Protein AF-A0A8H5IRP1-F1 (afdb_monomer_lite)

Organism: NCBI:txid47803

Structure (mmCIF, N/CA/C/O backbone):
data_AF-A0A8H5IRP1-F1
#
_entry.id   AF-A0A8H5IRP1-F1
#
loop_
_atom_site.group_PDB
_atom_site.id
_atom_site.type_symbol
_atom_site.label_atom_id
_atom_site.label_alt_id
_atom_site.label_comp_id
_atom_site.label_asym_id
_atom_site.label_entity_id
_atom_site.label_seq_id
_atom_site.pdbx_PDB_ins_code
_atom_site.Cartn_x
_atom_site.Cartn_y
_atom_site.Cartn_z
_atom_site.occupancy
_atom_site.B_iso_or_equiv
_atom_site.auth_seq_id
_atom_site.auth_comp_id
_atom_site.auth_asym_id
_atom_site.auth_atom_id
_atom_site.pdbx_PDB_model_num
ATOM 1 N N . MET A 1 1 ? -22.363 -5.813 12.930 1.00 94.75 1 MET A N 1
ATOM 2 C CA . MET A 1 1 ? -22.108 -5.680 11.482 1.00 94.75 1 MET A CA 1
ATOM 3 C C . MET A 1 1 ? -21.563 -6.997 10.968 1.00 94.75 1 MET A C 1
ATOM 5 O O . MET A 1 1 ? -20.609 -7.515 11.537 1.00 94.75 1 MET A O 1
ATOM 9 N N . THR A 1 2 ? -22.198 -7.568 9.953 1.00 95.81 2 THR A N 1
ATOM 10 C CA . THR A 1 2 ? -21.769 -8.817 9.314 1.00 95.81 2 THR A CA 1
ATOM 11 C C . THR A 1 2 ? -20.589 -8.580 8.366 1.00 95.81 2 THR A C 1
ATOM 13 O O . THR A 1 2 ? -20.319 -7.454 7.950 1.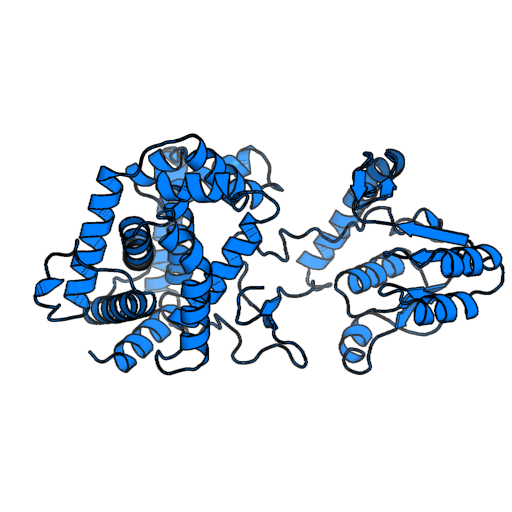00 95.81 2 THR A O 1
ATOM 16 N N . THR A 1 3 ? -19.896 -9.654 7.969 1.00 95.50 3 THR A N 1
ATOM 17 C CA . THR A 1 3 ? -18.802 -9.570 6.979 1.00 95.50 3 THR A CA 1
ATOM 18 C C . THR A 1 3 ? -19.284 -9.023 5.632 1.00 95.50 3 THR A C 1
ATOM 20 O O . THR A 1 3 ? -18.558 -8.269 4.989 1.00 95.50 3 THR A O 1
ATOM 23 N N . LYS A 1 4 ? -20.509 -9.367 5.216 1.00 95.75 4 LYS A N 1
ATOM 24 C CA . LYS A 1 4 ? -21.091 -8.898 3.954 1.00 95.75 4 LYS A CA 1
ATOM 25 C C . LYS A 1 4 ? -21.404 -7.401 3.995 1.00 95.75 4 LYS A C 1
ATOM 27 O O . LYS A 1 4 ? -21.004 -6.681 3.093 1.00 95.75 4 LYS A O 1
ATOM 32 N N . GLU A 1 5 ? -22.028 -6.923 5.071 1.00 97.31 5 GLU A N 1
ATOM 33 C CA . GLU A 1 5 ? -22.289 -5.487 5.263 1.00 97.31 5 GLU A CA 1
ATOM 34 C C . GLU A 1 5 ? -20.988 -4.676 5.290 1.00 97.31 5 GLU A C 1
ATOM 36 O O . GLU A 1 5 ? -20.886 -3.641 4.635 1.00 97.31 5 GLU A O 1
ATOM 41 N N . ALA A 1 6 ? -19.972 -5.168 6.009 1.00 97.44 6 ALA A N 1
ATOM 42 C CA . ALA A 1 6 ? -18.664 -4.526 6.060 1.00 97.44 6 ALA A CA 1
ATOM 43 C C . ALA A 1 6 ? -18.008 -4.455 4.672 1.00 97.44 6 ALA A C 1
ATOM 45 O O . ALA A 1 6 ? -17.490 -3.407 4.287 1.00 97.44 6 ALA A O 1
ATOM 46 N N . HIS A 1 7 ? -18.065 -5.548 3.904 1.00 95.75 7 HIS A N 1
ATOM 47 C CA . HIS A 1 7 ? -17.599 -5.579 2.520 1.00 95.75 7 HIS A CA 1
ATOM 48 C C . HIS A 1 7 ? -18.324 -4.538 1.661 1.00 95.75 7 HIS A C 1
ATOM 50 O O . HIS A 1 7 ? -17.666 -3.745 0.991 1.00 95.75 7 HIS A O 1
ATOM 56 N N . ASP A 1 8 ? -19.655 -4.498 1.704 1.00 96.06 8 ASP A N 1
ATOM 57 C CA . ASP A 1 8 ? -20.448 -3.601 0.861 1.00 96.06 8 ASP A CA 1
ATOM 58 C C . ASP A 1 8 ? -20.141 -2.127 1.168 1.00 96.06 8 ASP A C 1
ATOM 60 O O . ASP A 1 8 ? -19.959 -1.329 0.245 1.00 96.06 8 ASP A O 1
ATOM 64 N N . ILE A 1 9 ? -19.970 -1.779 2.449 1.00 97.56 9 ILE A N 1
ATOM 65 C CA . ILE A 1 9 ? -19.531 -0.442 2.873 1.00 97.56 9 ILE A CA 1
ATOM 66 C C . ILE A 1 9 ? -18.119 -0.145 2.352 1.00 97.56 9 ILE A C 1
ATOM 68 O O . ILE A 1 9 ? -17.908 0.878 1.702 1.00 97.56 9 ILE A O 1
ATOM 72 N N . VAL A 1 10 ? -17.144 -1.033 2.577 1.00 96.25 10 VAL A N 1
ATOM 73 C CA . VAL A 1 10 ? -15.750 -0.825 2.136 1.00 96.25 10 VAL A CA 1
ATOM 74 C C . VAL A 1 10 ? -15.653 -0.706 0.609 1.00 96.25 10 VAL A C 1
ATOM 76 O O . VAL A 1 10 ? -14.896 0.123 0.100 1.00 96.25 10 VAL A O 1
ATOM 79 N N . VAL A 1 11 ? -16.440 -1.481 -0.142 1.00 93.50 11 VAL A N 1
ATOM 80 C CA . VAL A 1 11 ? -16.546 -1.386 -1.605 1.00 93.50 11 VAL A CA 1
ATOM 81 C C . VAL A 1 11 ? -17.133 -0.045 -2.039 1.00 93.50 11 VAL A C 1
ATOM 83 O O . VAL A 1 11 ? -16.555 0.613 -2.904 1.00 93.50 11 VAL A O 1
ATOM 86 N N . GLN A 1 12 ? -18.222 0.422 -1.429 1.00 94.38 12 GLN A N 1
ATOM 87 C CA . GLN A 1 12 ? -18.768 1.743 -1.752 1.00 94.38 12 GLN A CA 1
ATOM 88 C C . GLN A 1 12 ? -17.766 2.864 -1.450 1.00 94.38 12 GLN A C 1
ATOM 90 O O . GLN A 1 12 ? -17.545 3.738 -2.296 1.00 94.38 12 GLN A O 1
ATOM 95 N N . LEU A 1 13 ? -17.085 2.794 -0.304 1.00 95.19 13 LEU A N 1
ATOM 96 C CA . LEU A 1 13 ? -16.063 3.765 0.073 1.00 95.19 13 LEU A CA 1
ATOM 97 C C . LEU A 1 13 ? -14.934 3.835 -0.955 1.00 95.19 13 LEU A C 1
ATOM 99 O O . LEU A 1 13 ? -14.559 4.920 -1.384 1.00 95.19 13 LEU A O 1
ATOM 103 N N . GLN A 1 14 ? -14.398 2.698 -1.395 1.00 92.12 14 GLN A N 1
ATOM 104 C CA . GLN A 1 14 ? -13.253 2.700 -2.307 1.00 92.12 14 GLN A CA 1
ATOM 105 C C . GLN A 1 14 ? -13.625 2.939 -3.779 1.00 92.12 14 GLN A C 1
ATOM 107 O O . GLN A 1 14 ? -12.772 3.386 -4.546 1.00 92.12 14 GLN A O 1
ATOM 112 N N . LEU A 1 15 ? -14.854 2.620 -4.208 1.00 88.94 15 LEU A N 1
ATOM 113 C CA . LEU A 1 15 ? -15.254 2.730 -5.618 1.00 88.94 15 LEU A CA 1
ATOM 114 C C . LEU A 1 15 ? -16.002 4.025 -5.944 1.00 88.94 15 LEU A C 1
ATOM 116 O O . LEU A 1 15 ? -15.918 4.509 -7.077 1.00 88.94 15 LEU A O 1
ATOM 120 N N . LEU A 1 16 ? -16.740 4.578 -4.983 1.00 88.88 16 LEU A N 1
ATOM 121 C CA . LEU A 1 16 ? -17.591 5.748 -5.191 1.00 88.88 16 LEU A CA 1
ATOM 122 C C . LEU A 1 16 ? -17.091 6.947 -4.397 1.00 88.88 16 LEU A C 1
ATOM 124 O O . LEU A 1 16 ? -16.854 7.999 -4.994 1.00 88.88 16 LEU A O 1
ATOM 128 N N . GLU A 1 17 ? -16.885 6.775 -3.095 1.00 92.56 17 GLU A N 1
ATOM 129 C CA . GLU A 1 17 ? -16.741 7.902 -2.175 1.00 92.56 17 GLU A CA 1
ATOM 130 C C . GLU A 1 17 ? -15.311 8.461 -2.103 1.00 92.56 17 GLU A C 1
ATOM 132 O O . GLU A 1 17 ? -15.060 9.617 -2.448 1.00 92.56 17 GLU A O 1
ATOM 137 N N . PHE A 1 18 ? -14.353 7.619 -1.717 1.00 93.94 18 PHE A N 1
ATOM 138 C CA . PHE A 1 18 ? -12.958 7.961 -1.434 1.00 93.94 18 PHE A CA 1
ATOM 139 C C . PHE A 1 18 ? -11.943 7.144 -2.261 1.00 93.94 18 PHE A C 1
ATOM 141 O O . PHE A 1 18 ? -10.960 6.633 -1.711 1.00 93.94 18 PHE A O 1
ATOM 148 N N . PRO A 1 19 ? -12.104 7.018 -3.595 1.00 89.56 19 PRO A N 1
ATOM 149 C CA . PRO A 1 19 ? -11.180 6.235 -4.417 1.00 89.56 19 PRO A CA 1
ATOM 150 C C . PRO A 1 19 ? -9.733 6.736 -4.335 1.00 89.56 19 PRO A C 1
ATOM 152 O O . PRO A 1 19 ? -8.796 5.937 -4.303 1.00 89.56 19 PRO A O 1
ATOM 155 N N . TYR A 1 20 ? -9.552 8.059 -4.260 1.00 87.56 20 TYR A N 1
ATOM 156 C CA . TYR A 1 20 ? -8.240 8.680 -4.089 1.00 87.56 20 TYR A CA 1
ATOM 157 C C . TYR A 1 20 ? -7.619 8.308 -2.739 1.00 87.56 20 TYR A C 1
ATOM 159 O O . TYR A 1 20 ? -6.475 7.850 -2.717 1.00 87.56 20 TYR A O 1
ATOM 167 N N . ALA A 1 21 ? -8.357 8.451 -1.631 1.00 91.62 21 ALA A N 1
ATOM 168 C CA . ALA A 1 21 ? -7.821 8.140 -0.311 1.00 91.62 21 ALA A CA 1
ATOM 169 C C . ALA A 1 21 ? -7.428 6.669 -0.167 1.00 91.62 21 ALA A C 1
ATOM 171 O O . ALA A 1 21 ? -6.318 6.392 0.273 1.00 91.62 21 ALA A O 1
ATOM 172 N N . PHE A 1 22 ? -8.266 5.725 -0.609 1.00 92.19 22 PHE A N 1
ATOM 173 C CA . PHE A 1 22 ? -7.929 4.296 -0.565 1.00 92.19 22 PHE A CA 1
ATOM 174 C C . PHE A 1 22 ? -6.700 3.966 -1.424 1.00 92.19 22 PHE A C 1
ATOM 176 O O . PHE A 1 22 ? -5.863 3.142 -1.050 1.00 92.19 22 PHE A O 1
ATOM 183 N N . GLU A 1 23 ? -6.553 4.607 -2.585 1.00 86.25 23 GLU A N 1
ATOM 184 C CA . GLU A 1 23 ? -5.365 4.438 -3.418 1.00 86.25 23 GLU A CA 1
ATOM 185 C C . GLU A 1 23 ? -4.100 4.996 -2.771 1.00 86.25 23 GLU A C 1
ATOM 187 O O . GLU A 1 23 ? -3.068 4.315 -2.752 1.00 86.25 23 GLU A O 1
ATOM 192 N N . LYS A 1 24 ? -4.179 6.210 -2.226 1.00 87.81 24 LYS A N 1
ATOM 193 C CA . LYS A 1 24 ? -3.062 6.855 -1.544 1.00 87.81 24 LYS A CA 1
ATOM 194 C C . LYS A 1 24 ? -2.679 6.103 -0.270 1.00 87.81 24 LYS A C 1
ATOM 196 O O . LYS A 1 24 ? -1.498 5.825 -0.100 1.00 87.81 24 LYS A O 1
ATOM 201 N N . ALA A 1 25 ? -3.644 5.688 0.547 1.00 92.19 25 ALA A N 1
ATOM 202 C CA . ALA A 1 25 ? -3.424 4.907 1.763 1.00 92.19 25 ALA A CA 1
ATOM 203 C C . ALA A 1 25 ? -2.649 3.614 1.477 1.00 92.19 25 ALA A C 1
ATOM 205 O O . ALA A 1 25 ? -1.620 3.372 2.099 1.00 92.19 25 ALA A O 1
ATOM 206 N N . ARG A 1 26 ? -3.038 2.839 0.450 1.00 89.19 26 ARG A N 1
ATOM 207 C CA . ARG A 1 26 ? -2.278 1.641 0.034 1.00 89.19 26 ARG A CA 1
ATOM 208 C C . ARG A 1 26 ? -0.833 1.970 -0.350 1.00 89.19 26 ARG A C 1
ATOM 210 O O . ARG A 1 26 ? 0.082 1.226 -0.010 1.00 89.19 26 ARG A O 1
ATOM 217 N N . LYS A 1 27 ? -0.610 3.069 -1.079 1.00 85.56 27 LYS A N 1
ATOM 218 C CA . LYS A 1 27 ? 0.739 3.501 -1.488 1.00 85.56 27 LYS A CA 1
ATOM 219 C C . LYS A 1 27 ? 1.583 3.934 -0.285 1.00 85.56 27 LYS A C 1
ATOM 221 O O . LYS A 1 27 ? 2.766 3.604 -0.249 1.00 85.56 27 LYS A O 1
ATOM 226 N N . VAL A 1 28 ? 0.981 4.637 0.675 1.00 90.31 28 VAL A N 1
ATOM 227 C CA . VAL A 1 28 ? 1.643 5.078 1.908 1.00 90.31 28 VAL A CA 1
ATOM 228 C C . VAL A 1 28 ? 1.956 3.880 2.803 1.00 90.31 28 VAL A C 1
ATOM 230 O O . VAL A 1 28 ? 3.118 3.707 3.139 1.00 90.31 28 VAL A O 1
ATOM 233 N N . ALA A 1 29 ? 1.006 2.982 3.074 1.00 91.62 29 ALA A N 1
ATOM 234 C CA . ALA A 1 29 ? 1.247 1.762 3.854 1.00 91.62 29 ALA A CA 1
ATOM 235 C C . ALA A 1 29 ? 2.402 0.911 3.277 1.00 91.62 29 ALA A C 1
ATOM 237 O O . ALA A 1 29 ? 3.299 0.475 3.998 1.00 91.62 29 ALA A O 1
ATOM 238 N N . LEU A 1 30 ? 2.471 0.755 1.946 1.00 88.06 30 LEU A N 1
ATOM 239 C CA . LEU A 1 30 ? 3.601 0.079 1.285 1.00 88.06 30 LEU A CA 1
ATOM 240 C C . LEU A 1 30 ? 4.941 0.806 1.461 1.00 88.06 30 LEU A C 1
ATOM 242 O O . LEU A 1 30 ? 5.997 0.169 1.492 1.00 88.06 30 LEU A O 1
ATOM 246 N N . LEU A 1 31 ? 4.922 2.135 1.533 1.00 90.00 31 LEU A N 1
ATOM 247 C CA . LEU A 1 31 ? 6.113 2.927 1.817 1.00 90.00 31 LEU A CA 1
ATOM 248 C C . LEU A 1 31 ? 6.539 2.762 3.285 1.00 90.00 31 LEU A C 1
ATOM 250 O O . LEU A 1 31 ? 7.724 2.537 3.532 1.00 90.00 31 LEU A O 1
ATOM 254 N N . LYS A 1 32 ? 5.589 2.798 4.229 1.00 93.81 32 LYS A N 1
ATOM 255 C CA . LYS A 1 32 ? 5.815 2.674 5.679 1.00 93.81 32 LYS A CA 1
ATOM 256 C C . LYS A 1 32 ? 6.404 1.326 6.092 1.00 93.81 32 LYS A C 1
ATOM 258 O O . LYS A 1 32 ? 7.280 1.293 6.952 1.00 93.81 32 LYS A O 1
ATOM 263 N N . ALA A 1 33 ? 6.083 0.243 5.379 1.00 91.62 33 ALA A N 1
ATOM 264 C CA . ALA A 1 33 ? 6.770 -1.043 5.549 1.00 91.62 33 ALA A CA 1
ATOM 265 C C . ALA A 1 33 ? 8.302 -0.925 5.379 1.00 91.62 33 ALA A C 1
ATOM 267 O O . ALA A 1 33 ? 9.081 -1.621 6.026 1.00 91.62 33 ALA A O 1
ATOM 268 N N . GLY A 1 34 ? 8.763 -0.008 4.523 1.00 92.06 34 GLY A N 1
ATOM 269 C CA . GLY A 1 34 ? 10.179 0.304 4.355 1.00 92.06 34 GLY A CA 1
ATOM 270 C C . GLY A 1 34 ? 10.795 1.135 5.475 1.00 92.06 34 GLY A C 1
ATOM 271 O O . GLY A 1 34 ? 12.014 1.277 5.496 1.00 92.06 34 GLY A O 1
ATOM 272 N N . GLY A 1 35 ? 9.985 1.686 6.379 1.00 94.69 35 GLY A N 1
ATOM 273 C CA . GLY A 1 35 ? 10.392 2.453 7.552 1.00 94.69 35 GLY A CA 1
ATOM 274 C C . GLY A 1 35 ? 10.607 1.593 8.796 1.00 94.69 35 GLY A C 1
ATOM 275 O O . GLY A 1 35 ? 11.202 2.067 9.756 1.00 94.69 35 GLY A O 1
ATOM 276 N N . ILE A 1 36 ? 10.229 0.314 8.781 1.00 96.94 36 ILE A N 1
ATOM 277 C CA . ILE A 1 36 ? 10.534 -0.612 9.878 1.00 96.94 36 ILE A CA 1
ATOM 278 C C . ILE A 1 36 ? 11.867 -1.334 9.588 1.00 96.94 36 ILE A C 1
ATOM 280 O O . ILE A 1 36 ? 12.007 -1.959 8.528 1.00 96.94 36 ILE A O 1
ATOM 284 N N . PRO A 1 37 ? 12.879 -1.261 10.481 1.00 95.44 37 PRO A N 1
ATOM 285 C CA . PRO A 1 37 ? 14.219 -1.801 10.215 1.00 95.44 37 PRO A CA 1
ATOM 286 C C . PRO A 1 37 ? 14.273 -3.299 9.873 1.00 95.44 37 PRO A C 1
ATOM 288 O O . PRO A 1 37 ? 15.046 -3.706 9.003 1.00 95.44 37 PRO A O 1
ATOM 291 N N . THR A 1 38 ? 13.455 -4.132 10.520 1.00 94.88 38 THR A N 1
ATOM 292 C CA . THR A 1 38 ? 13.350 -5.580 10.244 1.00 94.88 38 THR A CA 1
ATOM 293 C C . THR A 1 38 ? 12.921 -5.847 8.798 1.00 94.88 38 THR A C 1
ATOM 295 O O . THR A 1 38 ? 13.578 -6.609 8.079 1.00 94.88 38 THR A O 1
ATOM 298 N N . MET A 1 39 ? 11.881 -5.152 8.334 1.00 93.94 39 MET A N 1
ATOM 299 C CA . MET A 1 39 ? 11.330 -5.273 6.985 1.00 93.94 39 MET A CA 1
ATOM 300 C C . MET A 1 39 ? 12.264 -4.697 5.914 1.00 93.94 39 MET A C 1
ATOM 302 O O . MET A 1 39 ? 12.548 -5.366 4.913 1.00 93.94 39 MET A O 1
ATOM 306 N N . SER A 1 40 ? 12.821 -3.499 6.125 1.00 91.94 40 SER A N 1
ATOM 307 C CA . SER A 1 40 ? 13.743 -2.883 5.158 1.00 91.94 40 SER A CA 1
ATOM 308 C C . SER A 1 40 ? 15.025 -3.708 4.984 1.00 91.94 40 SER A C 1
ATOM 310 O O . SER A 1 40 ? 15.490 -3.916 3.854 1.00 91.94 40 SER A O 1
ATOM 312 N N . LYS A 1 41 ? 15.543 -4.289 6.078 1.00 92.31 41 LYS A N 1
ATOM 313 C CA . LYS A 1 41 ? 16.651 -5.252 6.050 1.00 92.31 41 LYS A CA 1
ATOM 314 C C . LYS A 1 41 ? 16.288 -6.502 5.258 1.00 92.31 41 LYS A C 1
ATOM 316 O O . LYS A 1 41 ? 17.084 -6.927 4.417 1.00 92.31 41 LYS A O 1
ATOM 321 N N . LEU A 1 42 ? 15.096 -7.069 5.462 1.00 89.38 42 LEU A N 1
ATOM 322 C CA . LEU A 1 42 ? 14.645 -8.242 4.712 1.00 89.38 42 LEU A CA 1
ATOM 323 C C . LEU A 1 42 ? 14.603 -7.971 3.202 1.00 89.38 42 LEU A C 1
ATOM 325 O O . LEU A 1 42 ? 15.088 -8.786 2.409 1.00 89.38 42 LEU A O 1
ATOM 329 N N . PHE A 1 43 ? 14.074 -6.821 2.779 1.00 85.69 43 PHE A N 1
ATOM 330 C CA . PHE A 1 43 ? 14.019 -6.483 1.357 1.00 85.69 43 PHE A CA 1
ATOM 331 C C . PHE A 1 43 ? 15.409 -6.291 0.741 1.00 85.69 43 PHE A C 1
ATOM 333 O O . PHE A 1 43 ? 15.622 -6.656 -0.420 1.00 85.69 43 PHE A O 1
ATOM 340 N N . ALA A 1 44 ? 16.357 -5.751 1.509 1.00 84.00 44 ALA A N 1
ATOM 341 C CA . ALA A 1 44 ? 17.738 -5.596 1.074 1.00 84.00 44 ALA A CA 1
ATOM 342 C C . ALA A 1 44 ? 18.435 -6.956 0.882 1.00 84.00 44 ALA A C 1
ATOM 344 O O . ALA A 1 44 ? 18.981 -7.207 -0.193 1.00 84.00 44 ALA A O 1
ATOM 345 N N . VAL A 1 45 ? 18.374 -7.854 1.876 1.00 84.69 45 VAL A N 1
ATOM 346 C CA . VAL A 1 45 ? 19.099 -9.143 1.832 1.00 84.69 45 VAL A CA 1
ATOM 347 C C . VAL A 1 45 ? 18.515 -10.133 0.825 1.00 84.69 45 VAL A C 1
ATOM 349 O O . VAL A 1 45 ? 19.239 -10.940 0.256 1.00 84.69 45 VAL A O 1
ATOM 352 N N . THR A 1 46 ? 17.211 -10.065 0.558 1.00 81.38 46 THR A N 1
ATOM 353 C CA . THR A 1 46 ? 16.537 -10.959 -0.403 1.00 81.38 46 THR A CA 1
ATOM 354 C C . THR A 1 46 ? 16.687 -10.515 -1.859 1.00 81.38 46 THR A C 1
ATOM 356 O O . THR A 1 46 ? 16.153 -11.168 -2.760 1.00 81.38 46 THR A O 1
ATOM 359 N N . GLY A 1 47 ? 17.350 -9.380 -2.110 1.00 79.31 47 GLY A N 1
ATOM 360 C CA . GLY A 1 47 ? 17.429 -8.780 -3.442 1.00 79.31 47 GLY A CA 1
ATOM 361 C C . GLY A 1 47 ? 16.066 -8.330 -3.977 1.00 79.31 47 GLY A C 1
ATOM 362 O O . GLY A 1 47 ? 15.885 -8.187 -5.184 1.00 79.31 47 GLY A O 1
ATOM 363 N N . GLN A 1 48 ? 15.084 -8.131 -3.100 1.00 77.44 48 GLN A N 1
ATOM 364 C CA . GLN A 1 48 ? 13.740 -7.690 -3.469 1.00 77.44 48 GLN A CA 1
ATOM 365 C C . GLN A 1 48 ? 13.631 -6.157 -3.517 1.00 77.44 48 GLN A C 1
ATOM 367 O O . GLN A 1 48 ? 12.748 -5.614 -4.184 1.00 77.44 48 GLN A O 1
ATOM 372 N N . ASN A 1 49 ? 14.567 -5.452 -2.874 1.00 77.56 49 ASN A N 1
ATOM 373 C CA . ASN A 1 49 ? 14.743 -4.006 -2.962 1.00 77.56 49 ASN A CA 1
ATOM 374 C C . ASN A 1 49 ? 15.848 -3.618 -3.962 1.00 77.56 49 ASN A C 1
ATOM 376 O O . ASN A 1 49 ? 16.934 -3.169 -3.588 1.00 77.56 49 ASN A O 1
ATOM 380 N N . ASN A 1 50 ? 15.588 -3.821 -5.254 1.00 79.44 50 ASN A N 1
ATOM 381 C CA . ASN A 1 50 ? 16.434 -3.306 -6.333 1.00 79.44 50 ASN A CA 1
ATOM 382 C C . ASN A 1 50 ? 15.577 -2.745 -7.479 1.00 79.44 50 ASN A C 1
ATOM 384 O O . ASN A 1 50 ? 14.389 -3.055 -7.571 1.00 79.44 50 ASN A O 1
ATOM 388 N N . LYS A 1 51 ? 16.188 -1.960 -8.378 1.00 71.06 51 LYS A N 1
ATOM 389 C CA . LYS A 1 51 ? 15.489 -1.314 -9.506 1.00 71.06 51 LYS A CA 1
ATOM 390 C C . LYS A 1 51 ? 14.726 -2.301 -10.400 1.00 71.06 51 LYS A C 1
ATOM 392 O O . LYS A 1 51 ? 13.708 -1.943 -10.975 1.00 71.06 51 LYS A O 1
ATOM 397 N N . ARG A 1 52 ? 15.205 -3.546 -10.509 1.00 70.50 52 ARG A N 1
ATOM 398 C CA . ARG A 1 52 ? 14.586 -4.592 -11.334 1.00 70.50 52 ARG A CA 1
ATOM 399 C C . ARG A 1 52 ? 13.321 -5.173 -10.696 1.00 70.50 52 ARG A C 1
ATOM 401 O O . ARG A 1 52 ? 12.388 -5.490 -11.418 1.00 70.50 52 ARG A O 1
ATOM 408 N N . ASN A 1 53 ? 13.297 -5.340 -9.376 1.00 72.06 53 ASN A N 1
ATOM 409 C CA . ASN A 1 53 ? 12.263 -6.107 -8.677 1.00 72.06 53 ASN A CA 1
ATOM 410 C C . ASN A 1 53 ? 11.269 -5.225 -7.909 1.00 72.06 53 ASN A C 1
ATOM 412 O O . ASN A 1 53 ? 10.125 -5.629 -7.722 1.00 72.06 53 ASN A O 1
ATOM 416 N N . ALA A 1 54 ? 11.676 -4.030 -7.467 1.00 71.19 54 ALA A N 1
ATOM 417 C CA . ALA A 1 54 ? 10.871 -3.199 -6.570 1.00 71.19 54 ALA A CA 1
ATOM 418 C C . ALA A 1 54 ? 9.530 -2.777 -7.189 1.00 71.19 54 ALA A C 1
ATOM 420 O O . ALA A 1 54 ? 8.500 -2.924 -6.537 1.00 71.19 54 ALA A O 1
ATOM 421 N N . GLY A 1 55 ? 9.524 -2.341 -8.455 1.00 69.25 55 GLY A N 1
ATOM 422 C CA . GLY A 1 55 ? 8.290 -1.985 -9.164 1.00 69.25 55 GLY A CA 1
ATOM 423 C C . GLY A 1 55 ? 7.341 -3.175 -9.349 1.00 69.25 55 GLY A C 1
ATOM 424 O O . GLY A 1 55 ? 6.148 -3.046 -9.083 1.00 69.25 55 GLY A O 1
ATOM 425 N N . LYS A 1 56 ? 7.871 -4.355 -9.717 1.00 71.12 56 LYS A N 1
ATOM 426 C CA . LYS A 1 56 ? 7.067 -5.585 -9.846 1.00 71.12 56 LYS A CA 1
ATOM 427 C C . LYS A 1 56 ? 6.391 -5.928 -8.525 1.00 71.12 56 LYS A C 1
ATOM 429 O O . LYS A 1 56 ? 5.182 -6.089 -8.486 1.00 71.12 56 LYS A O 1
ATOM 434 N N . ARG A 1 57 ? 7.163 -5.963 -7.433 1.00 75.88 57 ARG A N 1
ATOM 435 C CA . ARG A 1 57 ? 6.627 -6.258 -6.100 1.00 75.88 57 ARG A CA 1
ATOM 436 C C . ARG A 1 57 ? 5.549 -5.273 -5.679 1.00 75.88 57 ARG A C 1
ATOM 438 O O . ARG A 1 57 ? 4.540 -5.695 -5.137 1.00 75.88 57 ARG A O 1
ATOM 445 N N . ALA A 1 58 ? 5.767 -3.982 -5.927 1.00 71.62 58 ALA A N 1
ATOM 446 C CA . ALA A 1 58 ? 4.795 -2.948 -5.595 1.00 71.62 58 ALA A CA 1
ATOM 447 C C . ALA A 1 58 ? 3.443 -3.228 -6.259 1.00 71.62 58 ALA A C 1
ATOM 449 O O . ALA A 1 58 ? 2.402 -3.102 -5.619 1.00 71.62 58 ALA A O 1
ATOM 450 N N . ILE A 1 59 ? 3.468 -3.630 -7.532 1.00 71.62 59 ILE A N 1
ATOM 451 C CA . ILE A 1 59 ? 2.261 -3.981 -8.277 1.00 71.62 59 ILE A CA 1
ATOM 452 C C . ILE A 1 59 ? 1.676 -5.298 -7.798 1.00 71.62 59 ILE A C 1
ATOM 454 O O . ILE A 1 59 ? 0.494 -5.312 -7.483 1.00 71.62 59 ILE A O 1
ATOM 458 N N . ASP A 1 60 ? 2.472 -6.361 -7.684 1.00 76.12 60 ASP A N 1
ATOM 459 C CA . ASP A 1 60 ? 2.006 -7.672 -7.218 1.00 76.12 60 ASP A CA 1
ATOM 460 C C . ASP A 1 60 ? 1.282 -7.545 -5.871 1.00 76.12 60 ASP A C 1
ATOM 462 O O . ASP A 1 60 ? 0.177 -8.061 -5.702 1.00 76.12 60 ASP A O 1
ATOM 466 N N . THR A 1 61 ? 1.853 -6.782 -4.933 1.00 81.69 61 THR A N 1
ATOM 467 C CA . THR A 1 61 ? 1.206 -6.511 -3.649 1.00 81.69 61 THR A CA 1
ATOM 468 C C . THR A 1 61 ? -0.074 -5.695 -3.825 1.00 81.69 61 THR A C 1
ATOM 470 O O . THR A 1 61 ? -1.089 -6.026 -3.219 1.00 81.69 61 THR A O 1
ATOM 473 N N . GLN A 1 62 ? -0.079 -4.658 -4.671 1.00 77.12 62 GLN A N 1
ATOM 474 C CA . GLN A 1 62 ? -1.294 -3.877 -4.935 1.00 77.12 62 GLN A CA 1
ATOM 475 C C . GLN A 1 62 ? -2.419 -4.720 -5.541 1.00 77.12 62 GLN A C 1
ATOM 477 O O . GLN A 1 62 ? -3.574 -4.492 -5.191 1.00 77.12 62 GLN A O 1
ATOM 482 N N . VAL A 1 63 ? -2.108 -5.680 -6.417 1.00 79.56 63 VAL A N 1
ATOM 483 C CA . VAL A 1 63 ? -3.107 -6.596 -6.985 1.00 79.56 63 VAL A CA 1
ATOM 484 C C . VAL A 1 63 ? -3.727 -7.444 -5.885 1.00 79.56 63 VAL A C 1
ATOM 486 O O . VAL A 1 63 ? -4.943 -7.435 -5.736 1.00 79.56 63 VAL A O 1
ATOM 489 N N . LEU A 1 64 ? -2.903 -8.110 -5.071 1.00 85.69 64 LEU A N 1
ATOM 490 C CA . LEU A 1 64 ? -3.392 -8.983 -4.000 1.00 85.69 64 LEU A CA 1
ATOM 491 C C . LEU A 1 64 ? -4.239 -8.223 -2.974 1.00 85.69 64 LEU A C 1
ATOM 493 O O . LEU A 1 64 ? -5.288 -8.714 -2.565 1.00 85.69 64 LEU A O 1
ATOM 497 N N . LEU A 1 65 ? -3.827 -7.006 -2.606 1.00 88.19 65 LEU A N 1
ATOM 498 C CA . LEU A 1 65 ? -4.597 -6.165 -1.689 1.00 88.19 65 LEU A CA 1
ATOM 499 C C . LEU A 1 65 ? -5.925 -5.708 -2.301 1.00 88.19 65 LEU A C 1
ATOM 501 O O . LEU A 1 65 ? -6.936 -5.701 -1.607 1.00 88.19 65 LEU A O 1
ATOM 505 N N . ARG A 1 66 ? -5.952 -5.351 -3.592 1.00 85.50 66 ARG A N 1
ATOM 506 C CA . ARG A 1 66 ? -7.196 -4.965 -4.279 1.00 85.50 66 ARG A CA 1
ATOM 507 C C . ARG A 1 66 ? -8.154 -6.143 -4.417 1.00 85.50 66 ARG A C 1
ATOM 509 O O . ARG A 1 66 ? -9.341 -5.963 -4.182 1.00 85.50 66 ARG A O 1
ATOM 516 N N . GLU A 1 67 ? -7.659 -7.326 -4.772 1.00 86.81 67 GLU A N 1
ATOM 517 C CA . GLU A 1 67 ? -8.468 -8.551 -4.805 1.00 86.81 67 GLU A CA 1
ATOM 518 C C . GLU A 1 67 ? -9.068 -8.827 -3.423 1.00 86.81 67 GLU A C 1
ATOM 520 O O . GLU A 1 67 ? -10.282 -8.936 -3.292 1.00 86.81 67 GLU A O 1
ATOM 525 N N . ALA A 1 68 ? -8.249 -8.815 -2.367 1.00 90.19 68 ALA A N 1
ATOM 526 C CA . ALA A 1 68 ? -8.736 -9.033 -1.008 1.00 90.19 68 ALA A CA 1
ATOM 527 C C . ALA A 1 68 ? -9.761 -7.971 -0.557 1.00 90.19 68 ALA A C 1
ATOM 529 O O . ALA A 1 68 ? -10.717 -8.309 0.127 1.00 90.19 68 ALA A O 1
ATOM 530 N N . GLN A 1 69 ? -9.590 -6.701 -0.943 1.00 89.12 69 GLN A N 1
ATOM 531 C CA . GLN A 1 69 ? -10.475 -5.595 -0.543 1.00 89.12 69 GLN A CA 1
ATOM 532 C C . GLN A 1 69 ? -11.770 -5.472 -1.355 1.00 89.12 69 GLN A C 1
ATOM 534 O O . GLN A 1 69 ? -12.694 -4.804 -0.896 1.00 89.12 69 GLN A O 1
ATOM 539 N N . THR A 1 70 ? -11.823 -6.005 -2.579 1.00 87.62 70 THR A N 1
ATOM 540 C CA . THR A 1 70 ? -12.961 -5.791 -3.501 1.00 87.62 70 THR A CA 1
ATOM 541 C C . THR A 1 70 ? -13.804 -7.031 -3.738 1.00 87.62 70 THR A C 1
ATOM 543 O O . THR A 1 70 ? -14.888 -6.918 -4.303 1.00 87.62 70 THR A O 1
ATOM 546 N N . GLN A 1 71 ? -13.289 -8.204 -3.379 1.00 90.50 71 GLN A N 1
ATOM 547 C CA . GLN A 1 71 ? -13.998 -9.462 -3.532 1.00 90.50 71 GLN A CA 1
ATOM 548 C C . GLN A 1 71 ? -14.613 -9.871 -2.194 1.00 90.50 71 GLN A C 1
ATOM 550 O O . GLN A 1 71 ? -14.019 -9.663 -1.133 1.00 90.50 71 GLN A O 1
ATOM 555 N N . LEU A 1 72 ? -15.793 -10.490 -2.250 1.00 92.00 72 LEU A N 1
ATOM 556 C CA . LEU A 1 72 ? -16.430 -11.069 -1.070 1.00 92.00 72 LEU A CA 1
ATOM 557 C C . LEU A 1 72 ? -15.520 -12.140 -0.455 1.00 92.00 72 LEU A C 1
ATOM 559 O O . LEU A 1 72 ? -14.858 -12.890 -1.176 1.00 92.00 72 LEU A O 1
ATOM 563 N N . ARG A 1 73 ? -15.502 -12.224 0.879 1.00 94.12 73 ARG A N 1
ATOM 564 C CA . ARG A 1 73 ? -14.611 -13.124 1.635 1.00 94.12 73 ARG A CA 1
ATOM 565 C C . ARG A 1 73 ? -14.801 -14.606 1.282 1.00 94.12 73 ARG A C 1
ATOM 567 O O . ARG A 1 73 ? -13.852 -15.376 1.343 1.00 94.12 73 ARG A O 1
ATOM 574 N N . ASP A 1 74 ? -16.013 -14.997 0.907 1.00 91.62 74 ASP A N 1
ATOM 575 C CA . ASP A 1 74 ? -16.385 -16.358 0.504 1.00 91.62 74 ASP A CA 1
ATOM 576 C C . ASP A 1 74 ? -16.125 -16.658 -0.985 1.00 91.62 74 ASP A C 1
ATOM 578 O O . ASP A 1 74 ? -16.402 -17.762 -1.448 1.00 91.62 74 ASP A O 1
ATOM 582 N N . SER A 1 75 ? -15.573 -15.706 -1.743 1.00 92.31 75 SER A N 1
ATOM 583 C CA . SER A 1 75 ? -15.272 -15.894 -3.163 1.00 92.31 75 SER A CA 1
ATOM 584 C C . SER A 1 75 ? -13.925 -16.582 -3.409 1.00 92.31 75 SER A C 1
ATOM 586 O O . SER A 1 75 ? -12.935 -16.351 -2.708 1.00 92.31 75 SER A O 1
ATOM 588 N N . ASP A 1 76 ? -13.841 -17.331 -4.512 1.00 90.56 76 ASP A N 1
ATOM 589 C CA . ASP A 1 76 ? -12.593 -17.959 -4.969 1.00 90.56 76 ASP A CA 1
ATOM 590 C C . ASP A 1 76 ? -11.468 -16.944 -5.208 1.00 90.56 76 ASP A C 1
ATOM 592 O O . ASP A 1 76 ? -10.290 -17.237 -4.988 1.00 90.56 76 ASP A O 1
ATOM 596 N N . ARG A 1 77 ? -11.811 -15.729 -5.655 1.00 86.25 77 ARG A N 1
ATOM 597 C CA . ARG A 1 77 ? -10.830 -14.667 -5.910 1.00 86.25 77 ARG A CA 1
ATOM 598 C C . ARG A 1 77 ? -10.207 -14.155 -4.619 1.00 86.25 77 ARG A C 1
ATOM 600 O O . ARG A 1 77 ? -8.981 -14.047 -4.546 1.00 86.25 77 ARG A O 1
ATOM 607 N N . TYR A 1 78 ? -11.027 -13.912 -3.595 1.00 92.50 78 TYR A N 1
ATOM 608 C CA . TYR A 1 78 ? -10.539 -13.563 -2.264 1.00 92.50 78 TYR A CA 1
ATOM 609 C C . TYR A 1 78 ? -9.643 -14.675 -1.709 1.00 92.50 78 TYR A C 1
ATOM 611 O O . TYR A 1 78 ? -8.487 -14.425 -1.354 1.00 92.50 78 TYR A O 1
ATOM 619 N N . ALA A 1 79 ? -10.133 -15.919 -1.724 1.00 92.00 79 ALA A N 1
ATOM 620 C CA . ALA A 1 79 ? -9.391 -17.076 -1.233 1.00 92.00 79 ALA A CA 1
ATOM 621 C C . ALA A 1 79 ? -8.044 -17.248 -1.957 1.00 92.00 79 ALA A C 1
ATOM 623 O O . ALA A 1 79 ? -7.018 -17.497 -1.321 1.00 92.00 79 ALA A O 1
ATOM 624 N N . THR A 1 80 ? -8.011 -17.037 -3.276 1.00 89.50 80 THR A N 1
ATOM 625 C CA . THR A 1 80 ? -6.784 -17.087 -4.086 1.00 89.50 80 THR A CA 1
ATOM 626 C C . THR A 1 80 ? -5.787 -16.003 -3.677 1.00 89.50 80 THR A C 1
ATOM 628 O O . THR A 1 80 ? -4.596 -16.292 -3.519 1.00 89.50 80 THR A O 1
ATOM 631 N N . ALA A 1 81 ? -6.246 -14.766 -3.468 1.00 89.06 81 ALA A N 1
ATOM 632 C CA . ALA A 1 81 ? -5.387 -13.663 -3.046 1.00 89.06 81 ALA A CA 1
ATOM 633 C C . ALA A 1 81 ? -4.773 -13.920 -1.660 1.00 89.06 81 ALA A C 1
ATOM 635 O O . ALA A 1 81 ? -3.558 -13.783 -1.483 1.00 89.06 81 ALA A O 1
ATOM 636 N N . VAL A 1 82 ? -5.580 -14.373 -0.695 1.00 95.00 82 VAL A N 1
ATOM 637 C CA . VAL A 1 82 ? -5.116 -14.732 0.656 1.00 95.00 82 VAL A CA 1
ATOM 638 C C . VAL A 1 82 ? -4.159 -15.922 0.612 1.00 95.00 82 VAL A C 1
ATOM 640 O O . VAL A 1 82 ? -3.072 -15.858 1.194 1.00 95.00 82 VAL A O 1
ATOM 643 N N . ALA A 1 83 ? -4.487 -16.986 -0.123 1.00 91.56 83 ALA A N 1
ATOM 644 C CA . ALA A 1 83 ? -3.605 -18.139 -0.287 1.00 91.56 83 ALA A CA 1
ATOM 645 C C . ALA A 1 83 ? -2.247 -17.731 -0.876 1.00 91.56 83 ALA A C 1
ATOM 647 O O . ALA A 1 83 ? -1.199 -18.206 -0.426 1.00 91.56 83 ALA A O 1
ATOM 648 N N . ARG A 1 84 ? -2.240 -16.797 -1.835 1.00 91.00 84 ARG A N 1
ATOM 649 C CA . ARG A 1 84 ? -1.010 -16.263 -2.423 1.00 91.00 84 ARG A CA 1
ATOM 650 C C . ARG A 1 84 ? -0.196 -15.444 -1.423 1.00 91.00 84 ARG A C 1
ATOM 652 O O . ARG A 1 84 ? 1.016 -15.650 -1.351 1.00 91.00 84 ARG A O 1
ATOM 659 N N . MET A 1 85 ? -0.829 -14.573 -0.635 1.00 93.12 85 MET A N 1
ATOM 660 C CA . MET A 1 85 ? -0.155 -13.835 0.445 1.00 93.12 85 MET A CA 1
ATOM 661 C C . MET A 1 85 ? 0.475 -14.798 1.461 1.00 93.12 85 MET A C 1
ATOM 663 O O . MET A 1 85 ? 1.667 -14.699 1.757 1.00 93.12 85 MET A O 1
ATOM 667 N N . ASN A 1 86 ? -0.285 -15.802 1.905 1.00 94.00 86 ASN A N 1
ATOM 668 C CA . ASN A 1 86 ? 0.197 -16.842 2.810 1.00 94.00 86 ASN A CA 1
ATOM 669 C C . ASN A 1 86 ? 1.386 -17.613 2.221 1.00 94.00 86 ASN A C 1
ATOM 671 O O . ASN A 1 86 ? 2.400 -17.781 2.898 1.00 94.00 86 ASN A O 1
ATOM 675 N N . TYR A 1 87 ? 1.317 -18.024 0.953 1.00 93.19 87 TYR A N 1
ATOM 676 C CA . TYR A 1 87 ? 2.415 -18.710 0.267 1.00 93.19 87 TYR A CA 1
ATOM 677 C C . TYR A 1 87 ? 3.696 -17.863 0.215 1.00 93.19 87 TYR A C 1
ATOM 679 O O . TYR A 1 87 ? 4.784 -18.352 0.534 1.00 93.19 87 TYR A O 1
ATOM 687 N N . LEU A 1 88 ? 3.576 -16.583 -0.154 1.00 88.56 88 LEU A N 1
ATOM 688 C CA . LEU A 1 88 ? 4.715 -15.667 -0.260 1.00 88.56 88 LEU A CA 1
ATOM 689 C C . LEU A 1 88 ? 5.371 -15.407 1.104 1.00 88.56 88 LEU A C 1
ATOM 691 O O . LEU A 1 88 ? 6.601 -15.333 1.189 1.00 88.56 88 LEU A O 1
ATOM 695 N N . HIS A 1 89 ? 4.574 -15.319 2.172 1.00 92.31 89 HIS A N 1
ATOM 696 C CA . HIS A 1 89 ? 5.068 -15.083 3.529 1.00 92.31 89 HIS A CA 1
ATOM 697 C C . HIS A 1 89 ? 5.572 -16.357 4.227 1.00 92.31 89 HIS A C 1
ATOM 699 O O . HIS A 1 89 ? 6.509 -16.275 5.023 1.00 92.31 89 HIS A O 1
ATOM 705 N N . ALA A 1 90 ? 5.039 -17.543 3.908 1.00 91.12 90 ALA A N 1
ATOM 706 C CA . ALA A 1 90 ? 5.272 -18.785 4.656 1.00 91.12 90 ALA A CA 1
ATOM 707 C C . ALA A 1 90 ? 6.754 -19.132 4.862 1.00 91.12 90 ALA A C 1
ATOM 709 O O . ALA A 1 90 ? 7.165 -19.497 5.964 1.00 91.12 90 ALA A O 1
ATOM 710 N N . ARG A 1 91 ? 7.588 -19.015 3.819 1.00 91.56 91 ARG A N 1
ATOM 711 C CA . ARG A 1 91 ? 9.027 -19.321 3.938 1.00 91.56 91 ARG A CA 1
ATOM 712 C C . ARG A 1 91 ? 9.754 -18.370 4.891 1.00 91.56 91 ARG A C 1
ATOM 714 O O . ARG A 1 91 ? 10.656 -18.795 5.602 1.00 91.56 91 ARG A O 1
ATOM 721 N N . TYR A 1 92 ? 9.360 -17.100 4.904 1.00 91.81 92 TYR A N 1
ATOM 722 C CA . TYR A 1 92 ? 10.007 -16.072 5.709 1.00 91.81 92 TYR A CA 1
ATOM 723 C C . TYR A 1 92 ? 9.509 -16.086 7.150 1.00 91.81 92 TYR A C 1
ATOM 725 O O . TYR A 1 92 ? 10.316 -15.893 8.053 1.00 91.81 92 TYR A O 1
ATOM 733 N N . ARG A 1 93 ? 8.224 -16.390 7.369 1.00 94.31 93 ARG A N 1
ATOM 734 C CA . ARG A 1 93 ? 7.661 -16.612 8.707 1.00 94.31 93 ARG A CA 1
ATOM 735 C C . ARG A 1 93 ? 8.308 -17.816 9.390 1.00 94.31 93 ARG A C 1
ATOM 737 O O . ARG A 1 93 ? 8.803 -17.685 10.500 1.00 94.31 93 ARG A O 1
ATOM 744 N N . ARG A 1 94 ? 8.440 -18.954 8.687 1.00 92.81 94 ARG A N 1
ATOM 745 C CA . ARG A 1 94 ? 9.147 -20.145 9.213 1.00 92.81 94 ARG A CA 1
ATOM 746 C C . ARG A 1 94 ? 10.603 -19.868 9.598 1.00 92.81 94 ARG A C 1
ATOM 748 O O . ARG A 1 94 ? 11.117 -20.494 10.513 1.00 92.81 94 ARG A O 1
ATOM 755 N N . ALA A 1 95 ? 11.259 -18.939 8.906 1.00 91.81 95 ALA A N 1
ATOM 756 C CA . ALA A 1 95 ? 12.630 -18.521 9.194 1.00 91.81 95 ALA A CA 1
ATOM 757 C C . ALA A 1 95 ? 12.723 -17.334 10.179 1.00 91.81 95 ALA A C 1
ATOM 759 O O . ALA A 1 95 ? 13.803 -16.754 10.321 1.00 91.81 95 ALA A O 1
ATOM 760 N N . ASN A 1 96 ? 11.605 -16.934 10.798 1.00 91.31 96 ASN A N 1
ATOM 761 C CA . ASN A 1 96 ? 11.473 -15.772 11.681 1.00 91.31 96 ASN A CA 1
ATOM 762 C C . ASN A 1 96 ? 12.061 -14.473 11.087 1.00 91.31 96 ASN A C 1
ATOM 764 O O . ASN A 1 96 ? 12.745 -13.698 11.753 1.00 91.31 96 ASN A O 1
ATOM 768 N N . LYS A 1 97 ? 11.879 -14.282 9.775 1.00 91.31 97 LYS A N 1
ATOM 769 C CA . LYS A 1 97 ? 12.329 -13.095 9.027 1.00 91.31 97 LYS A CA 1
ATOM 770 C C . LYS A 1 97 ? 11.215 -12.088 8.776 1.00 91.31 97 LYS A C 1
ATOM 772 O O . LYS A 1 97 ? 11.511 -10.914 8.608 1.00 91.31 97 LYS A O 1
ATOM 777 N N . ILE A 1 98 ? 9.978 -12.567 8.709 1.00 93.94 98 ILE A N 1
ATOM 778 C CA . ILE A 1 98 ? 8.770 -11.755 8.837 1.00 93.94 98 ILE A CA 1
ATOM 779 C C . ILE A 1 98 ? 8.203 -12.139 10.195 1.00 93.94 98 ILE A C 1
ATOM 781 O O . ILE A 1 98 ? 7.785 -13.289 10.358 1.00 93.94 98 ILE A O 1
ATOM 785 N N . THR A 1 99 ? 8.280 -11.227 11.159 1.00 95.50 99 THR A N 1
ATOM 786 C CA . THR A 1 99 ? 7.765 -11.471 12.508 1.00 95.50 99 THR A CA 1
ATOM 787 C C . THR A 1 99 ? 6.260 -11.235 12.551 1.00 95.50 99 THR A C 1
ATOM 789 O O . THR A 1 99 ? 5.689 -10.580 11.677 1.00 95.50 99 THR A O 1
ATOM 792 N N . ASP A 1 100 ? 5.603 -11.760 13.580 1.00 96.50 100 ASP A N 1
ATOM 793 C CA . ASP A 1 100 ? 4.173 -11.522 13.761 1.00 96.50 100 ASP A CA 1
ATOM 794 C C . ASP A 1 100 ? 3.867 -10.043 14.058 1.00 96.50 100 ASP A C 1
ATOM 796 O O . ASP A 1 100 ? 2.847 -9.535 13.601 1.00 96.50 100 ASP A O 1
ATOM 800 N N . LEU A 1 101 ? 4.783 -9.328 14.726 1.00 97.56 101 LEU A N 1
ATOM 801 C CA . LEU A 1 101 ? 4.665 -7.882 14.949 1.00 97.56 101 LEU A CA 1
ATOM 802 C C . LEU A 1 101 ? 4.802 -7.090 13.641 1.00 97.56 101 LEU A C 1
ATOM 804 O O . LEU A 1 101 ? 4.044 -6.150 13.436 1.00 97.56 101 LEU A O 1
ATOM 808 N N . ASP A 1 102 ? 5.701 -7.494 12.730 1.00 95.94 102 ASP A N 1
ATOM 809 C CA . ASP A 1 102 ? 5.819 -6.857 11.405 1.00 95.94 102 ASP A CA 1
ATOM 810 C C . ASP A 1 102 ? 4.516 -7.005 10.601 1.00 95.94 102 ASP A C 1
ATOM 812 O O . ASP A 1 102 ? 4.089 -6.082 9.903 1.00 95.94 102 ASP A O 1
ATOM 816 N N . LEU A 1 103 ? 3.874 -8.177 10.685 1.00 96.62 103 LEU A N 1
ATOM 817 C CA . LEU A 1 103 ? 2.605 -8.427 10.003 1.00 96.62 103 LEU A CA 1
ATOM 818 C C . LEU A 1 103 ? 1.449 -7.658 10.641 1.00 96.62 103 LEU A C 1
ATOM 820 O O . LEU A 1 103 ? 0.638 -7.099 9.906 1.00 96.62 103 LEU A O 1
ATOM 824 N N . LEU A 1 104 ? 1.382 -7.613 11.975 1.00 98.31 104 LEU A N 1
ATOM 825 C CA . LEU A 1 104 ? 0.372 -6.839 12.693 1.00 98.31 104 LEU A CA 1
ATOM 826 C C . LEU A 1 104 ? 0.512 -5.342 12.387 1.00 98.31 104 LEU A C 1
ATOM 828 O O . LEU A 1 104 ? -0.487 -4.690 12.097 1.00 98.31 104 LEU A O 1
ATOM 832 N N . HIS A 1 105 ? 1.747 -4.829 12.335 1.00 97.81 105 HIS A N 1
ATOM 833 C CA . HIS A 1 105 ? 2.049 -3.460 11.903 1.00 97.81 105 HIS A CA 1
ATOM 834 C C . HIS A 1 105 ? 1.602 -3.211 10.464 1.00 97.81 105 HIS A C 1
ATOM 836 O O . HIS A 1 105 ? 0.872 -2.262 10.210 1.00 97.81 105 HIS A O 1
ATOM 842 N N . THR A 1 106 ? 1.940 -4.104 9.530 1.00 96.12 106 THR A N 1
ATOM 843 C CA . THR A 1 106 ? 1.533 -3.959 8.122 1.00 96.12 106 THR A CA 1
ATOM 844 C C . THR A 1 106 ? 0.006 -3.974 7.955 1.00 96.12 106 THR A C 1
ATOM 846 O O . THR A 1 106 ? -0.534 -3.246 7.119 1.00 96.12 106 THR A O 1
ATOM 849 N N . LEU A 1 107 ? -0.704 -4.799 8.735 1.00 97.62 107 LEU A N 1
ATOM 850 C CA . LEU A 1 107 ? -2.168 -4.841 8.745 1.00 97.62 107 LEU A CA 1
ATOM 851 C C . LEU A 1 107 ? -2.755 -3.533 9.291 1.00 97.62 107 LEU A C 1
ATOM 853 O O . LEU A 1 107 ? -3.683 -2.986 8.694 1.00 97.62 107 LEU A O 1
ATOM 857 N N . GLY A 1 108 ? -2.203 -3.034 10.396 1.00 97.50 108 GLY A N 1
ATOM 858 C CA . GLY A 1 108 ? -2.638 -1.795 11.027 1.00 97.50 108 GLY A CA 1
ATOM 859 C C . GLY A 1 108 ? -2.336 -0.549 10.203 1.00 97.50 108 GLY A C 1
ATOM 860 O O . GLY A 1 108 ? -3.196 0.315 10.097 1.00 97.50 108 GLY A O 1
ATOM 861 N N . ASP A 1 109 ? -1.208 -0.499 9.495 1.00 95.69 109 ASP A N 1
ATOM 862 C CA . ASP A 1 109 ? -0.912 0.553 8.516 1.00 95.69 109 ASP A CA 1
ATOM 863 C C . ASP A 1 109 ? -1.957 0.607 7.397 1.00 95.69 109 ASP A C 1
ATOM 865 O O . ASP A 1 109 ? -2.384 1.685 6.983 1.00 95.69 109 ASP A O 1
ATOM 869 N N . GLY A 1 110 ? -2.407 -0.554 6.912 1.00 94.00 110 GLY A N 1
ATOM 870 C CA . GLY A 1 110 ? -3.480 -0.630 5.920 1.00 94.00 110 GLY A CA 1
ATOM 871 C C . GLY A 1 110 ? -4.773 0.042 6.392 1.00 94.00 110 GLY A C 1
ATOM 872 O O . GLY A 1 110 ? -5.436 0.711 5.598 1.00 94.00 110 GLY A O 1
ATOM 873 N N . LEU A 1 111 ? -5.090 -0.091 7.681 1.00 96.19 111 LEU A N 1
ATOM 874 C CA . LEU A 1 111 ? -6.270 0.480 8.325 1.00 96.19 111 LEU A CA 1
ATOM 875 C C . LEU A 1 111 ? -6.080 1.967 8.656 1.00 96.19 111 LEU A C 1
ATOM 877 O O . LEU A 1 111 ? -6.878 2.809 8.232 1.00 96.19 111 LEU A O 1
ATOM 881 N N . GLY A 1 112 ? -5.010 2.294 9.378 1.00 96.19 112 GLY A N 1
ATOM 882 C CA . GLY A 1 112 ? -4.733 3.630 9.893 1.00 96.19 112 GLY A CA 1
ATOM 883 C C . GLY A 1 112 ? -4.495 4.647 8.782 1.00 96.19 112 GLY A C 1
ATOM 884 O O . GLY A 1 112 ? -5.000 5.768 8.843 1.00 96.19 112 GLY A O 1
ATOM 885 N N . GLU A 1 113 ? -3.808 4.262 7.701 1.00 96.06 113 GLU A N 1
ATOM 886 C CA . GLU A 1 113 ? -3.561 5.178 6.584 1.00 96.06 113 GLU A CA 1
ATOM 887 C C . GLU A 1 113 ? -4.839 5.512 5.796 1.00 96.06 113 GLU A C 1
ATOM 889 O O . GLU A 1 113 ? -4.950 6.622 5.272 1.00 96.06 113 GLU A O 1
ATOM 894 N N . ILE A 1 114 ? -5.847 4.625 5.755 1.00 95.94 114 ILE A N 1
ATOM 895 C CA . ILE A 1 114 ? -7.165 4.967 5.183 1.00 95.94 114 ILE A CA 1
ATOM 896 C C . ILE A 1 114 ? -7.789 6.102 5.997 1.00 95.94 114 ILE A C 1
ATOM 898 O O . ILE A 1 114 ? -8.184 7.124 5.433 1.00 95.94 114 ILE A O 1
ATOM 902 N N . SER A 1 115 ? -7.825 5.940 7.321 1.00 95.62 115 SER A N 1
ATOM 903 C CA . SER A 1 115 ? -8.381 6.928 8.246 1.00 95.62 115 SER A CA 1
ATOM 904 C C . SER A 1 115 ? -7.669 8.275 8.139 1.00 95.62 115 SER A C 1
ATOM 906 O O . SER A 1 115 ? -8.302 9.301 7.886 1.00 95.62 115 SER A O 1
ATOM 908 N N . LYS A 1 116 ? -6.333 8.267 8.229 1.00 95.25 116 LYS A N 1
ATOM 909 C CA . LYS A 1 116 ? -5.499 9.474 8.177 1.00 95.25 116 LYS A CA 1
ATOM 910 C C . LYS A 1 116 ? -5.655 10.231 6.866 1.00 95.25 116 LYS A C 1
ATOM 912 O O . LYS A 1 116 ? -5.797 11.454 6.878 1.00 95.25 116 LYS A O 1
ATOM 917 N N . VAL A 1 117 ? -5.621 9.536 5.726 1.00 94.69 117 VAL A N 1
ATOM 918 C CA . VAL A 1 117 ? -5.732 10.200 4.421 1.00 94.69 117 VAL A CA 1
ATOM 919 C C . VAL A 1 117 ? -7.127 10.790 4.233 1.00 94.69 117 VAL A C 1
ATOM 921 O O . VAL A 1 117 ? -7.226 11.924 3.765 1.00 94.69 117 VAL A O 1
ATOM 924 N N . ILE A 1 118 ? -8.190 10.084 4.633 1.00 96.06 118 ILE A N 1
ATOM 925 C CA . ILE A 1 118 ? -9.556 10.626 4.579 1.00 96.06 118 ILE A CA 1
ATOM 926 C C . ILE A 1 118 ? -9.667 11.855 5.479 1.00 96.06 118 ILE A C 1
ATOM 928 O O . ILE A 1 118 ? -10.099 12.912 5.021 1.00 96.06 118 ILE A O 1
ATOM 932 N N . GLN A 1 119 ? -9.188 11.756 6.720 1.00 94.50 119 GLN A N 1
ATOM 933 C CA . GLN A 1 119 ? -9.254 12.852 7.679 1.00 94.50 119 GLN A CA 1
ATOM 934 C C . GLN A 1 119 ? -8.522 14.101 7.194 1.00 94.50 119 GLN A C 1
ATOM 936 O O . GLN A 1 119 ? -9.008 15.217 7.393 1.00 94.50 119 GLN A O 1
ATOM 941 N N . LYS A 1 120 ? -7.356 13.913 6.572 1.00 92.44 120 LYS A N 1
ATOM 942 C CA . LYS A 1 120 ? -6.478 14.999 6.145 1.00 92.44 120 LYS A CA 1
ATOM 943 C C . LYS A 1 120 ? -6.877 15.574 4.791 1.00 92.44 120 LYS A C 1
ATOM 945 O O . LYS A 1 120 ? -6.679 16.765 4.580 1.00 92.44 120 LYS A O 1
ATOM 950 N N . GLU A 1 121 ? -7.363 14.760 3.854 1.00 90.06 121 GLU A N 1
ATOM 951 C CA . GLU A 1 121 ? -7.428 15.144 2.436 1.00 90.06 121 GLU A CA 1
ATOM 952 C C . GLU A 1 121 ? -8.812 15.070 1.802 1.00 90.06 121 GLU A C 1
ATOM 954 O O . GLU A 1 121 ? -8.971 15.646 0.724 1.00 90.06 121 GLU A O 1
ATOM 959 N N . GLU A 1 122 ? -9.795 14.410 2.416 1.00 93.56 122 GLU A N 1
ATOM 960 C CA . GLU A 1 122 ? -11.126 14.243 1.829 1.00 93.56 122 GLU A CA 1
ATOM 961 C C . GLU A 1 122 ? -12.164 15.225 2.379 1.00 93.56 122 GLU A C 1
ATOM 963 O O . GLU A 1 122 ? -11.980 15.928 3.372 1.00 93.56 122 GLU A O 1
ATOM 968 N N . TRP A 1 123 ? -13.280 15.317 1.658 1.00 94.12 123 TRP A N 1
ATOM 969 C CA . TRP A 1 123 ? -14.321 16.309 1.896 1.00 94.12 123 TRP A CA 1
ATOM 970 C C . TRP A 1 123 ? -15.190 16.016 3.123 1.00 94.12 123 TRP A C 1
ATOM 972 O O . TRP A 1 123 ? -15.935 16.898 3.540 1.00 94.12 123 TRP A O 1
ATOM 982 N N . ARG A 1 124 ? -15.109 14.829 3.733 1.00 95.19 124 ARG A N 1
ATOM 983 C CA . ARG A 1 124 ? -15.763 14.488 5.006 1.00 95.19 124 ARG A CA 1
ATOM 984 C C . ARG A 1 124 ? -14.975 13.416 5.756 1.00 95.19 124 ARG A C 1
ATOM 986 O O . ARG A 1 124 ? -14.093 12.780 5.190 1.00 95.19 124 ARG A O 1
ATOM 993 N N . GLN A 1 125 ? -15.339 13.216 7.018 1.00 96.75 125 GLN A N 1
ATOM 994 C CA . GLN A 1 125 ? -14.775 12.178 7.876 1.00 96.75 125 GLN A CA 1
ATOM 995 C C . GLN A 1 125 ? -15.495 10.837 7.686 1.00 96.75 125 GLN A C 1
ATOM 997 O O . GLN A 1 125 ? -16.637 10.798 7.211 1.00 96.75 125 GLN A O 1
ATOM 1002 N N . LEU A 1 126 ? -14.824 9.757 8.092 1.00 97.88 126 LEU A N 1
ATOM 1003 C CA . LEU A 1 126 ? -15.452 8.448 8.254 1.00 97.88 126 LEU A CA 1
ATOM 1004 C C . LEU A 1 126 ? -16.433 8.478 9.429 1.00 97.88 126 LEU A C 1
ATOM 1006 O O . LEU A 1 126 ? -16.109 8.976 10.509 1.00 97.88 126 LEU A O 1
ATOM 1010 N N . THR A 1 127 ? -17.608 7.899 9.223 1.00 98.19 127 THR A N 1
ATOM 1011 C CA . THR A 1 127 ? -18.565 7.588 10.288 1.00 98.19 127 THR A CA 1
ATOM 1012 C C . THR A 1 127 ? -18.100 6.375 11.093 1.00 98.19 127 THR A C 1
ATOM 1014 O O . THR A 1 127 ? -17.292 5.570 10.624 1.00 98.19 127 THR A O 1
ATOM 1017 N N . ASP A 1 128 ? -18.649 6.189 12.289 1.00 98.38 128 ASP A N 1
ATOM 1018 C CA . ASP A 1 128 ? -18.305 5.035 13.127 1.00 98.38 128 ASP A CA 1
ATOM 1019 C C . ASP A 1 128 ? -18.753 3.704 12.507 1.00 98.38 128 ASP A C 1
ATOM 1021 O O . ASP A 1 128 ? -18.067 2.694 12.648 1.00 98.38 128 ASP A O 1
ATOM 1025 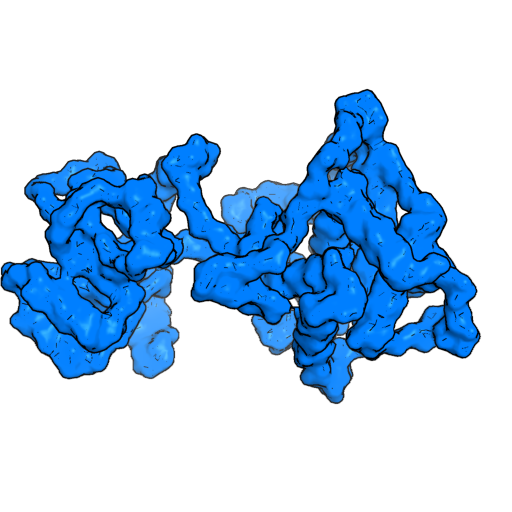N N . ALA A 1 129 ? -19.838 3.704 11.724 1.00 98.31 129 ALA A N 1
ATOM 1026 C CA . ALA A 1 129 ? -20.234 2.544 10.928 1.00 98.31 129 ALA A CA 1
ATOM 1027 C C . ALA A 1 129 ? -19.192 2.214 9.843 1.00 98.31 129 ALA A C 1
ATOM 1029 O O . ALA A 1 129 ? -18.841 1.052 9.653 1.00 98.31 129 ALA A O 1
ATOM 1030 N N . GLU A 1 130 ? -18.646 3.223 9.161 1.00 98.50 130 GLU A N 1
ATOM 1031 C CA . GLU A 1 130 ? -17.603 3.028 8.147 1.00 98.50 130 GLU A CA 1
ATOM 1032 C C . GLU A 1 130 ? -16.275 2.564 8.765 1.00 98.50 130 GLU A C 1
ATOM 1034 O O . GLU A 1 130 ? -15.640 1.653 8.234 1.00 98.50 130 GLU A O 1
ATOM 1039 N N . LYS A 1 131 ? -15.877 3.117 9.919 1.00 98.56 131 LYS A N 1
ATOM 1040 C CA . LYS A 1 131 ? -14.725 2.614 10.689 1.00 98.56 131 LYS A CA 1
ATOM 1041 C C . LYS A 1 131 ? -14.947 1.176 11.154 1.00 98.56 131 LYS A C 1
ATOM 1043 O O . LYS A 1 131 ? -14.051 0.349 11.012 1.00 98.56 131 LYS A O 1
ATOM 1048 N N . CYS A 1 132 ? -16.151 0.853 11.631 1.00 98.69 132 CYS A N 1
ATOM 1049 C CA . CYS A 1 132 ? -16.531 -0.508 12.002 1.00 98.69 132 CYS A CA 1
ATOM 1050 C C . CYS A 1 132 ? -16.391 -1.470 10.817 1.00 98.69 132 CYS A C 1
ATOM 1052 O O . CYS A 1 132 ? -15.796 -2.534 10.967 1.00 98.69 132 CYS A O 1
ATOM 1054 N N . ALA A 1 133 ? -16.846 -1.078 9.623 1.00 98.56 133 ALA A N 1
ATOM 1055 C CA . ALA A 1 133 ? -16.691 -1.871 8.405 1.00 98.56 133 ALA A CA 1
ATOM 1056 C C . ALA A 1 133 ? -15.218 -2.105 8.038 1.00 98.56 133 ALA A C 1
ATOM 1058 O O . ALA A 1 133 ? -14.818 -3.237 7.755 1.00 98.56 133 ALA A O 1
ATOM 1059 N N . ILE A 1 134 ? -14.394 -1.054 8.095 1.00 98.31 134 ILE A N 1
ATOM 1060 C CA . ILE A 1 134 ? -12.947 -1.150 7.862 1.00 98.31 134 ILE A CA 1
ATOM 1061 C C . ILE A 1 134 ? -12.299 -2.079 8.897 1.00 98.31 134 ILE A C 1
ATOM 1063 O O . ILE A 1 134 ? -11.471 -2.912 8.526 1.00 98.31 134 ILE A O 1
ATOM 1067 N N . GLY A 1 135 ? -12.688 -1.981 10.167 1.00 98.44 135 GLY A N 1
ATOM 1068 C CA . GLY A 1 135 ? -12.193 -2.845 11.233 1.00 98.44 135 GLY A CA 1
ATOM 1069 C C . GLY A 1 135 ? -12.592 -4.308 11.054 1.00 98.44 135 GLY A C 1
ATOM 1070 O O . GLY A 1 135 ? -11.724 -5.174 11.106 1.00 98.44 135 GLY A O 1
ATOM 1071 N N . VAL A 1 136 ? -13.860 -4.603 10.731 1.00 98.44 136 VAL A N 1
ATOM 1072 C CA . VAL A 1 136 ? -14.311 -5.970 10.398 1.00 98.44 136 VAL A CA 1
ATOM 1073 C C . VAL A 1 136 ? -13.510 -6.533 9.222 1.00 98.44 136 VAL A C 1
ATOM 1075 O O . VAL A 1 136 ? -13.055 -7.675 9.284 1.00 98.44 136 VAL A O 1
ATOM 1078 N N . PHE A 1 137 ? -13.297 -5.741 8.164 1.00 97.56 137 PHE A N 1
ATOM 1079 C CA . PHE A 1 137 ? -12.488 -6.161 7.020 1.00 97.56 137 PHE A CA 1
ATOM 1080 C C . PHE A 1 137 ? -11.050 -6.523 7.431 1.00 97.56 137 PHE A C 1
ATOM 1082 O O . PHE A 1 137 ? -10.574 -7.603 7.081 1.00 97.56 137 PHE A O 1
ATOM 1089 N N . HIS A 1 138 ? -10.367 -5.660 8.190 1.00 98.00 138 HIS A N 1
ATOM 1090 C CA . HIS A 1 138 ? -8.977 -5.903 8.596 1.00 98.00 138 HIS A CA 1
ATOM 1091 C C . HIS A 1 138 ? -8.853 -7.058 9.590 1.00 98.00 138 HIS A C 1
ATOM 1093 O O . HIS A 1 138 ? -7.920 -7.850 9.474 1.00 98.00 138 HIS A O 1
ATOM 1099 N N . LYS A 1 139 ? -9.811 -7.211 10.509 1.00 98.06 139 LYS A N 1
ATOM 1100 C CA . LYS A 1 139 ? -9.877 -8.343 11.438 1.00 98.06 139 LYS A CA 1
ATOM 1101 C C . LYS A 1 139 ? -10.002 -9.662 10.676 1.00 98.06 139 LYS A C 1
ATOM 1103 O O . LYS A 1 139 ? -9.203 -10.570 10.884 1.00 98.06 139 LYS A O 1
ATOM 1108 N N . ASN A 1 140 ? -10.938 -9.729 9.727 1.00 97.75 140 ASN A N 1
ATOM 1109 C CA . ASN A 1 140 ? -11.125 -10.893 8.858 1.00 97.75 140 ASN A CA 1
ATOM 1110 C C . ASN A 1 140 ? -9.874 -11.204 8.028 1.00 97.75 140 ASN A C 1
ATOM 1112 O O . ASN A 1 140 ? -9.437 -12.350 7.986 1.00 97.75 140 ASN A O 1
ATOM 1116 N N . LEU A 1 141 ? -9.282 -10.186 7.393 1.00 97.62 141 LEU A N 1
ATOM 1117 C CA . LEU A 1 141 ? -8.063 -10.370 6.614 1.00 97.62 141 LEU A CA 1
ATOM 1118 C C . LEU A 1 141 ? -6.929 -10.898 7.495 1.00 97.62 141 LEU A C 1
ATOM 1120 O O . LEU A 1 141 ? -6.271 -11.853 7.095 1.00 97.62 141 LEU A O 1
ATOM 1124 N N . GLY A 1 142 ? -6.721 -10.308 8.676 1.00 97.75 142 GLY A N 1
ATOM 1125 C CA . GLY A 1 142 ? -5.690 -10.719 9.625 1.00 97.75 142 GLY A CA 1
ATOM 1126 C C . GLY A 1 142 ? -5.858 -12.161 10.109 1.00 97.75 142 GLY A C 1
ATOM 1127 O O . GLY A 1 142 ? -4.868 -12.894 10.123 1.00 97.75 142 GLY A O 1
ATOM 1128 N N . ASP A 1 143 ? -7.091 -12.598 10.394 1.00 97.56 143 ASP A N 1
ATOM 1129 C CA . ASP A 1 143 ? -7.409 -14.007 10.674 1.00 97.56 143 ASP A CA 1
ATOM 1130 C C . ASP A 1 143 ? -6.989 -14.911 9.495 1.00 97.56 143 ASP A C 1
ATOM 1132 O O . ASP A 1 143 ? -6.271 -15.900 9.674 1.00 97.56 143 ASP A O 1
ATOM 1136 N N . ASP A 1 144 ? -7.367 -14.541 8.267 1.00 97.69 144 ASP A N 1
ATOM 1137 C CA . ASP A 1 144 ? -7.164 -15.361 7.064 1.00 97.69 144 ASP A CA 1
ATOM 1138 C C . ASP A 1 144 ? -5.683 -15.444 6.633 1.00 97.69 144 ASP A C 1
ATOM 1140 O O . ASP A 1 144 ? -5.228 -16.463 6.091 1.00 97.69 144 ASP A O 1
ATOM 1144 N N . ILE A 1 145 ? -4.886 -14.410 6.930 1.00 96.00 145 ILE A N 1
ATOM 1145 C CA . ILE A 1 145 ? -3.418 -14.430 6.774 1.00 96.00 145 ILE A CA 1
ATOM 1146 C C . ILE A 1 145 ? -2.673 -14.867 8.048 1.00 96.00 145 ILE A C 1
ATOM 1148 O O . ILE A 1 145 ? -1.436 -14.850 8.096 1.00 96.00 145 ILE A O 1
ATOM 1152 N N . LYS A 1 146 ? -3.414 -15.338 9.059 1.00 96.50 146 LYS A N 1
ATOM 1153 C CA . LYS A 1 146 ? -2.910 -15.950 10.295 1.00 96.50 146 LYS A CA 1
ATOM 1154 C C . LYS A 1 146 ? -2.003 -15.017 11.098 1.00 96.50 146 LYS A C 1
ATOM 1156 O O . LYS A 1 146 ? -0.892 -15.411 11.463 1.00 96.50 146 LYS A O 1
ATOM 1161 N N . ILE A 1 147 ? -2.424 -13.774 11.305 1.00 97.69 147 ILE A N 1
ATOM 1162 C CA . ILE A 1 147 ? -1.742 -12.821 12.188 1.00 97.69 147 ILE A CA 1
ATOM 1163 C C . ILE A 1 147 ? -2.242 -13.040 13.614 1.00 97.69 147 ILE A C 1
ATOM 1165 O O . ILE A 1 147 ? -3.447 -12.966 13.845 1.00 97.69 147 ILE A O 1
ATOM 1169 N N . PRO A 1 148 ? -1.355 -13.298 14.588 1.00 96.62 148 PRO A N 1
ATOM 1170 C CA . PRO A 1 148 ? -1.772 -13.328 15.976 1.00 96.62 148 PRO A CA 1
ATOM 1171 C C . PRO A 1 148 ? -2.018 -11.901 16.476 1.00 96.62 148 PRO A C 1
ATOM 1173 O O . PRO A 1 148 ? -1.160 -11.027 16.369 1.00 96.62 148 PRO A O 1
ATOM 1176 N N . PHE A 1 149 ? -3.179 -11.687 17.086 1.00 98.25 149 PHE A N 1
ATOM 1177 C CA . PHE A 1 149 ? -3.575 -10.393 17.645 1.00 98.25 149 PHE A CA 1
ATOM 1178 C C . PHE A 1 149 ? -3.189 -10.204 19.115 1.00 98.25 149 PHE A C 1
ATOM 1180 O O . PHE A 1 149 ? -3.604 -9.227 19.717 1.00 98.25 149 PHE A O 1
ATOM 1187 N N . GLY A 1 150 ? -2.395 -11.106 19.703 1.00 97.31 150 GLY A N 1
ATOM 1188 C CA . GLY A 1 150 ? -2.040 -11.091 21.131 1.00 97.31 150 GLY A CA 1
ATOM 1189 C C . GLY A 1 150 ? -1.563 -9.747 21.717 1.00 97.31 150 GLY A C 1
ATOM 1190 O O . GLY A 1 150 ? -1.840 -9.496 22.887 1.00 97.31 150 GLY A O 1
ATOM 1191 N N . PRO A 1 151 ? -0.871 -8.870 20.959 1.00 97.50 151 PRO A N 1
ATOM 1192 C CA . PRO A 1 151 ? -0.517 -7.531 21.436 1.00 97.50 151 PRO A CA 1
ATOM 1193 C C . PRO A 1 151 ? -1.693 -6.557 21.625 1.00 97.50 151 PRO A C 1
ATOM 1195 O O . PRO A 1 151 ? -1.509 -5.521 22.262 1.00 97.50 151 PRO A O 1
ATOM 1198 N N . LEU A 1 152 ? -2.867 -6.852 21.059 1.00 98.12 152 LEU A N 1
ATOM 1199 C CA . LEU A 1 152 ? -4.066 -6.028 21.188 1.00 98.12 152 LEU A CA 1
ATOM 1200 C C . LEU A 1 152 ? -4.808 -6.362 22.498 1.00 98.12 152 LEU A C 1
ATOM 1202 O O . LEU A 1 152 ? -4.960 -7.554 22.807 1.00 98.12 152 LEU A O 1
ATOM 1206 N N . PRO A 1 153 ? -5.272 -5.354 23.263 1.00 96.81 153 PRO A N 1
ATOM 1207 C CA . PRO A 1 153 ? -5.888 -5.550 24.579 1.00 96.81 153 PRO A CA 1
ATOM 1208 C C . PRO A 1 153 ? -7.028 -6.571 24.589 1.00 96.81 153 PRO A C 1
ATOM 1210 O O . PRO A 1 153 ? -7.001 -7.506 25.390 1.00 96.81 153 PRO A O 1
ATOM 1213 N N . SER A 1 154 ? -7.964 -6.460 23.646 1.00 97.06 154 SER A N 1
ATOM 1214 C CA . SER A 1 154 ? -9.164 -7.304 23.621 1.00 97.06 154 SER A CA 1
ATOM 1215 C C . SER A 1 154 ? -8.956 -8.638 22.901 1.00 97.06 154 SER A C 1
ATOM 1217 O O . SER A 1 154 ? -9.894 -9.403 22.701 1.00 97.06 154 SER A O 1
ATOM 1219 N N . SER A 1 155 ? -7.718 -8.996 22.543 1.00 96.06 155 SER A N 1
ATOM 1220 C CA . SER A 1 155 ? -7.429 -10.237 21.805 1.00 96.06 155 SER A CA 1
ATOM 1221 C C . SER A 1 155 ? -7.814 -11.524 22.538 1.00 96.06 155 SER A C 1
ATOM 1223 O O . SER A 1 155 ? -8.095 -12.531 21.888 1.00 96.06 155 SER A O 1
ATOM 1225 N N . LYS A 1 156 ? -7.829 -11.508 23.878 1.00 92.88 156 LYS A N 1
ATOM 1226 C CA . LYS A 1 156 ? -8.203 -12.668 24.706 1.00 92.88 156 LYS A CA 1
ATOM 1227 C C . LYS A 1 156 ? -9.712 -12.831 24.855 1.00 92.88 156 LYS A C 1
ATOM 1229 O O . LYS A 1 156 ? -10.196 -13.958 24.863 1.00 92.88 156 LYS A O 1
ATOM 1234 N N . GLU A 1 157 ? -10.423 -11.721 25.007 1.00 94.31 157 GLU A N 1
ATOM 1235 C CA . GLU A 1 157 ? -11.865 -11.691 25.284 1.00 94.31 157 GLU A CA 1
ATOM 1236 C C . GLU A 1 157 ? -12.688 -11.603 23.989 1.00 94.31 157 GLU A C 1
ATOM 1238 O O . GLU A 1 157 ? -13.844 -12.022 23.946 1.00 94.31 157 GLU A O 1
ATOM 1243 N N . GLY A 1 158 ? -12.055 -11.152 22.905 1.00 93.56 158 GLY A N 1
ATOM 1244 C CA . GLY A 1 158 ? -12.697 -10.791 21.652 1.00 93.56 158 GLY A CA 1
ATOM 1245 C C . GLY A 1 158 ? -13.147 -9.331 21.658 1.00 93.56 158 GLY A C 1
ATOM 1246 O O . GLY A 1 158 ? -13.297 -8.707 22.701 1.00 93.56 158 GLY A O 1
ATOM 1247 N N . TRP A 1 159 ? -13.379 -8.789 20.466 1.00 97.06 159 TRP A N 1
ATOM 1248 C CA . TRP A 1 159 ? -13.906 -7.436 20.293 1.00 97.06 159 TRP A CA 1
ATOM 1249 C C . TRP A 1 159 ? -15.428 -7.468 20.190 1.00 97.06 159 TRP A C 1
ATOM 1251 O O . TRP A 1 159 ? -15.997 -8.297 19.472 1.00 97.06 159 TRP A O 1
ATOM 1261 N N . SER A 1 160 ? -16.081 -6.515 20.844 1.00 95.56 160 SER A N 1
ATOM 1262 C CA . SER A 1 160 ? -17.525 -6.281 20.773 1.00 95.56 160 SER A CA 1
ATOM 1263 C C . SER A 1 160 ? -17.973 -5.785 19.393 1.00 95.56 160 SER A C 1
ATOM 1265 O O . SER A 1 160 ? -19.107 -6.017 18.967 1.00 95.56 160 SER A O 1
ATOM 1267 N N . SER A 1 161 ? -17.082 -5.105 18.666 1.00 97.62 161 SER A N 1
ATOM 1268 C CA . SER A 1 161 ? -17.365 -4.544 17.348 1.00 97.62 161 SER A CA 1
ATOM 1269 C C . SER A 1 161 ? -16.109 -4.408 16.486 1.00 97.62 161 SER A C 1
ATOM 1271 O O . SER A 1 161 ? -14.982 -4.404 16.974 1.00 97.62 161 SER A O 1
ATOM 1273 N N . GLY A 1 162 ? -16.302 -4.232 15.175 1.00 98.12 162 GLY A N 1
ATOM 1274 C CA . GLY A 1 162 ? -15.200 -3.863 14.288 1.00 98.12 162 GLY A CA 1
ATOM 1275 C C . GLY A 1 162 ? -1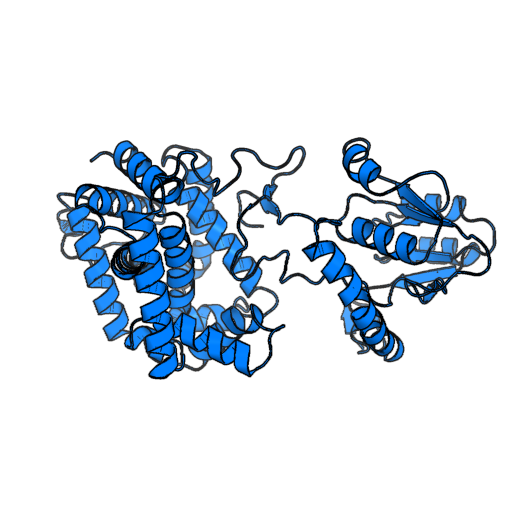4.630 -2.476 14.586 1.00 98.12 162 GLY A C 1
ATOM 1276 O O . GLY A 1 162 ? -13.474 -2.231 14.272 1.00 98.12 162 GLY A O 1
ATOM 1277 N N . LEU A 1 163 ? -15.411 -1.578 15.197 1.00 98.50 163 LEU A N 1
ATOM 1278 C CA . LEU A 1 163 ? -14.933 -0.251 15.588 1.00 98.50 163 LEU A CA 1
ATOM 1279 C C . LEU A 1 163 ? -13.883 -0.357 16.697 1.00 98.50 163 LEU A C 1
ATOM 1281 O O . LEU A 1 163 ? -12.825 0.246 16.589 1.00 98.50 163 LEU A O 1
ATOM 1285 N N . GLU A 1 164 ? -14.140 -1.191 17.701 1.00 98.44 164 GLU A N 1
ATOM 1286 C CA . GLU A 1 164 ? -13.188 -1.447 18.783 1.00 98.44 164 GLU A CA 1
ATOM 1287 C C . GLU A 1 164 ? -11.885 -2.060 18.246 1.00 98.44 164 GLU A C 1
ATOM 1289 O O . GLU A 1 164 ? -10.796 -1.590 18.561 1.00 98.44 164 GLU A O 1
ATOM 1294 N N . PHE A 1 165 ? -11.985 -3.046 17.343 1.00 98.62 165 PHE A N 1
ATOM 1295 C CA . PHE A 1 165 ? -10.808 -3.604 16.667 1.00 98.62 165 PHE A CA 1
ATOM 1296 C C . PHE A 1 165 ? -10.039 -2.540 15.869 1.00 98.62 165 PHE A C 1
ATOM 1298 O O . PHE A 1 165 ? -8.810 -2.530 15.872 1.00 98.62 165 PHE A O 1
ATOM 1305 N N . PHE A 1 166 ? -10.756 -1.651 15.173 1.00 98.62 166 PHE A N 1
ATOM 1306 C CA . PHE A 1 166 ? -10.161 -0.551 14.418 1.00 98.62 166 PHE A CA 1
ATOM 1307 C C . PHE A 1 166 ? -9.348 0.370 15.334 1.00 98.62 166 PHE A C 1
ATOM 1309 O O . PHE A 1 166 ? -8.196 0.666 15.025 1.00 98.62 166 PHE A O 1
ATOM 1316 N N . GLU A 1 167 ? -9.930 0.799 16.453 1.00 98.44 167 GLU A N 1
ATOM 1317 C CA . GLU A 1 167 ? -9.301 1.737 17.386 1.00 98.44 167 GLU A CA 1
ATOM 1318 C C . GLU A 1 167 ? -8.091 1.114 18.085 1.00 98.44 167 GLU A C 1
ATOM 1320 O O . GLU A 1 167 ? -7.032 1.740 18.152 1.00 98.44 167 GLU A O 1
ATOM 1325 N N . GLU A 1 168 ? -8.205 -0.139 18.536 1.00 98.44 168 GLU A N 1
ATOM 1326 C CA . GLU A 1 168 ? -7.087 -0.854 19.152 1.00 98.44 168 GLU A CA 1
ATOM 1327 C C . GLU A 1 168 ? -5.931 -1.076 18.176 1.00 98.44 168 GLU A C 1
ATOM 1329 O O . GLU A 1 168 ? -4.773 -0.852 18.535 1.00 98.44 168 GLU A O 1
ATOM 1334 N N . LEU A 1 169 ? -6.224 -1.511 16.945 1.00 98.69 169 LEU A N 1
ATOM 1335 C CA . LEU A 1 169 ? -5.190 -1.775 15.950 1.00 98.69 169 LEU A CA 1
ATOM 1336 C C . LEU A 1 169 ? -4.491 -0.486 15.502 1.00 98.69 169 LEU A C 1
ATOM 1338 O O . LEU A 1 169 ? -3.265 -0.490 15.384 1.00 98.69 169 LEU A O 1
ATOM 1342 N N . ASP A 1 170 ? -5.225 0.608 15.279 1.00 98.19 170 ASP A N 1
ATOM 1343 C CA . ASP A 1 170 ? -4.633 1.908 14.932 1.00 98.19 170 ASP A CA 1
ATOM 1344 C C . ASP A 1 170 ? -3.721 2.406 16.065 1.00 98.19 170 ASP A C 1
ATOM 1346 O O . ASP A 1 170 ? -2.527 2.630 15.848 1.00 98.19 170 ASP A O 1
ATOM 1350 N N . ALA A 1 171 ? -4.232 2.440 17.303 1.00 98.25 171 ALA A N 1
ATOM 1351 C CA . ALA A 1 171 ? -3.471 2.884 18.470 1.00 98.25 171 ALA A CA 1
ATOM 1352 C C . ALA A 1 171 ? -2.216 2.031 18.722 1.00 98.25 171 ALA A C 1
ATOM 1354 O O . ALA A 1 171 ? -1.131 2.562 18.990 1.00 98.25 171 ALA A O 1
ATOM 1355 N N . TRP A 1 172 ? -2.340 0.705 18.611 1.00 98.56 172 TRP A N 1
ATOM 1356 C CA . TRP A 1 172 ? -1.205 -0.204 18.740 1.00 98.56 172 TRP A CA 1
ATOM 1357 C C . TRP A 1 172 ? -0.161 0.041 17.644 1.00 98.56 172 TRP A C 1
ATOM 1359 O O . TRP A 1 172 ? 1.036 0.070 17.936 1.00 98.56 172 TRP A O 1
ATOM 1369 N N . THR A 1 173 ? -0.598 0.273 16.404 1.00 98.25 173 THR A N 1
ATOM 1370 C CA . THR A 1 173 ? 0.297 0.517 15.264 1.00 98.25 173 THR A CA 1
ATOM 1371 C C . THR A 1 173 ? 1.116 1.782 15.477 1.00 98.25 173 THR A C 1
ATOM 1373 O O . THR A 1 173 ? 2.339 1.736 15.352 1.00 98.25 173 THR A O 1
ATOM 1376 N N . HIS A 1 174 ? 0.491 2.892 15.889 1.00 96.75 174 HIS A N 1
ATOM 1377 C CA . HIS A 1 174 ? 1.223 4.126 16.204 1.00 96.75 174 HIS A CA 1
ATOM 1378 C C . HIS A 1 174 ? 2.254 3.929 17.308 1.00 96.75 174 HIS A C 1
ATOM 1380 O O . HIS A 1 174 ? 3.379 4.421 17.201 1.00 96.75 174 HIS A O 1
ATOM 1386 N N . LYS A 1 175 ? 1.885 3.209 18.370 1.00 97.94 175 LYS A N 1
ATOM 1387 C CA . LYS A 1 175 ? 2.797 2.917 19.476 1.00 97.94 175 LYS A CA 1
ATOM 1388 C C . LYS A 1 175 ? 3.985 2.076 19.004 1.00 97.94 175 LYS A C 1
ATOM 1390 O O . LYS A 1 175 ? 5.130 2.404 19.306 1.00 97.94 175 LYS A O 1
ATOM 1395 N N . TYR A 1 176 ? 3.730 1.036 18.217 1.00 97.88 176 TYR A N 1
ATOM 1396 C CA . TYR A 1 176 ? 4.780 0.195 17.651 1.00 97.88 176 TYR A CA 1
ATOM 1397 C C . TYR A 1 176 ? 5.745 1.002 16.766 1.00 97.88 176 TYR A C 1
ATOM 1399 O O . TYR A 1 176 ? 6.964 0.846 16.859 1.00 97.88 176 TYR A O 1
ATOM 1407 N N . GLU A 1 177 ? 5.227 1.925 15.952 1.00 97.12 177 GLU A N 1
ATOM 1408 C CA . GLU A 1 177 ? 6.049 2.827 15.138 1.00 97.12 177 GLU A CA 1
ATOM 1409 C C . GLU A 1 177 ? 6.928 3.741 15.995 1.00 97.12 177 GLU A C 1
ATOM 1411 O O . GLU A 1 177 ? 8.121 3.880 15.718 1.00 97.12 177 GLU A O 1
ATOM 1416 N N . GLN A 1 178 ? 6.382 4.311 17.073 1.00 97.12 178 GLN A N 1
ATOM 1417 C CA . GLN A 1 178 ? 7.145 5.118 18.031 1.00 97.12 178 GLN A CA 1
ATOM 1418 C C . GLN A 1 178 ? 8.294 4.330 18.671 1.00 97.12 178 GLN A C 1
ATOM 1420 O O . GLN A 1 178 ? 9.391 4.865 18.871 1.00 97.12 178 GLN A O 1
ATOM 1425 N N . GLU A 1 179 ? 8.079 3.052 18.962 1.00 96.88 179 GLU A N 1
ATOM 1426 C CA . GLU A 1 179 ? 9.071 2.185 19.594 1.00 96.88 179 GLU A CA 1
ATOM 1427 C C . GLU A 1 179 ? 10.159 1.724 18.611 1.00 96.88 179 GLU A C 1
ATOM 1429 O O . GLU A 1 179 ? 11.344 1.746 18.953 1.00 96.88 179 GLU A O 1
ATOM 1434 N N . VAL A 1 180 ? 9.782 1.351 17.383 1.00 97.00 180 VAL A N 1
ATOM 1435 C CA . VAL A 1 180 ? 10.652 0.572 16.482 1.00 97.00 180 VAL A CA 1
ATOM 1436 C C . VAL A 1 180 ? 11.159 1.355 15.270 1.00 97.00 180 VAL A C 1
ATOM 1438 O O . VAL A 1 180 ? 12.265 1.083 14.791 1.00 97.00 180 VAL A O 1
ATOM 1441 N N . ALA A 1 181 ? 10.403 2.323 14.747 1.00 97.19 181 ALA A N 1
ATOM 1442 C CA . ALA A 1 181 ? 10.792 3.030 13.528 1.00 97.19 181 ALA A CA 1
ATOM 1443 C C . ALA A 1 181 ? 11.996 3.945 13.802 1.00 97.19 181 ALA A C 1
ATOM 1445 O O . ALA A 1 181 ? 11.919 4.903 14.574 1.00 97.19 181 ALA A O 1
ATOM 1446 N N . ARG A 1 182 ? 13.143 3.639 13.192 1.00 96.44 182 ARG A N 1
ATOM 1447 C CA . ARG A 1 182 ? 14.402 4.375 13.353 1.00 96.44 182 ARG A CA 1
ATOM 1448 C C . ARG A 1 182 ? 15.148 4.427 12.018 1.00 96.44 182 ARG A C 1
ATOM 1450 O O . ARG A 1 182 ? 15.140 3.430 11.295 1.00 96.44 182 ARG A O 1
ATOM 1457 N N . PRO A 1 183 ? 15.844 5.536 11.710 1.00 96.56 183 PRO A N 1
ATOM 1458 C CA . PRO A 1 183 ? 16.603 5.658 10.474 1.00 96.56 183 PRO A CA 1
ATOM 1459 C C . PRO A 1 183 ? 17.737 4.635 10.419 1.00 96.56 183 PRO A C 1
ATOM 1461 O O . PRO A 1 183 ? 18.604 4.590 11.292 1.00 96.56 183 PRO A O 1
ATOM 1464 N N . THR A 1 184 ? 17.767 3.839 9.354 1.00 95.56 184 THR A N 1
ATOM 1465 C CA . THR A 1 184 ? 18.891 2.952 9.037 1.00 95.56 184 THR A CA 1
ATOM 1466 C C . THR A 1 184 ? 19.269 3.054 7.562 1.00 95.56 184 THR A C 1
ATOM 1468 O O . THR A 1 184 ? 18.480 3.477 6.713 1.00 95.56 184 THR A O 1
ATOM 1471 N N . ALA A 1 185 ? 20.476 2.595 7.220 1.00 94.12 185 ALA A N 1
ATOM 1472 C CA . ALA A 1 185 ? 20.946 2.564 5.835 1.00 94.12 185 ALA A CA 1
ATOM 1473 C C . ALA A 1 185 ? 20.034 1.732 4.908 1.00 94.12 185 ALA A C 1
ATOM 1475 O O . ALA A 1 185 ? 19.922 2.023 3.715 1.00 94.12 185 ALA A O 1
ATOM 1476 N N . THR A 1 186 ? 19.356 0.701 5.430 1.00 92.75 186 THR A N 1
ATOM 1477 C CA . THR A 1 186 ? 18.416 -0.097 4.631 1.00 92.75 186 THR A CA 1
ATOM 1478 C C . THR A 1 186 ? 17.092 0.623 4.392 1.00 92.75 186 THR A C 1
ATOM 1480 O O . THR A 1 186 ? 16.507 0.408 3.329 1.00 92.75 186 THR A O 1
ATOM 1483 N N . ASN A 1 187 ? 16.653 1.510 5.297 1.00 93.44 187 ASN A N 1
ATOM 1484 C CA . ASN A 1 187 ? 15.481 2.363 5.073 1.00 93.44 187 ASN A CA 1
ATOM 1485 C C . ASN A 1 187 ? 15.759 3.399 3.969 1.00 93.44 187 ASN A C 1
ATOM 1487 O O . ASN A 1 187 ? 14.995 3.481 3.008 1.00 93.44 187 ASN A O 1
ATOM 1491 N N . ASP A 1 188 ? 16.896 4.106 4.027 1.00 91.94 188 ASP A N 1
ATOM 1492 C CA . ASP A 1 188 ? 17.285 5.057 2.967 1.00 91.94 188 ASP A CA 1
ATOM 1493 C C . ASP A 1 188 ? 17.406 4.348 1.609 1.00 91.94 188 ASP A C 1
ATOM 1495 O O . ASP A 1 188 ? 16.837 4.779 0.604 1.00 91.94 188 ASP A O 1
ATOM 1499 N N . ARG A 1 189 ? 18.057 3.176 1.575 1.00 89.50 189 ARG A N 1
ATOM 1500 C CA . ARG A 1 189 ? 18.136 2.359 0.356 1.00 89.50 189 ARG A CA 1
ATOM 1501 C C . ARG A 1 189 ? 16.755 1.932 -0.149 1.00 89.50 189 ARG A C 1
ATOM 1503 O O . ARG A 1 189 ? 16.574 1.804 -1.359 1.00 89.50 189 ARG A O 1
ATOM 1510 N N . TYR A 1 190 ? 15.795 1.665 0.736 1.00 89.19 190 TYR A N 1
ATOM 1511 C CA . TYR A 1 190 ? 14.413 1.368 0.352 1.00 89.19 190 TYR A CA 1
ATOM 1512 C C . TYR A 1 190 ? 13.770 2.545 -0.365 1.00 89.19 190 TYR A C 1
ATOM 1514 O O . TYR A 1 190 ? 13.301 2.375 -1.489 1.00 89.19 190 TYR A O 1
ATOM 1522 N N . VAL A 1 191 ? 13.841 3.742 0.215 1.00 87.19 191 VAL A N 1
ATOM 1523 C CA . VAL A 1 191 ? 13.315 4.957 -0.413 1.00 87.19 191 VAL A CA 1
ATOM 1524 C C . VAL A 1 191 ? 13.995 5.226 -1.750 1.00 87.19 191 VAL A C 1
ATOM 1526 O O . VAL A 1 191 ? 13.306 5.400 -2.748 1.00 87.19 191 VAL A O 1
ATOM 1529 N N . ARG A 1 192 ? 15.326 5.165 -1.830 1.00 84.56 192 ARG A N 1
ATOM 1530 C CA . ARG A 1 192 ? 16.042 5.412 -3.094 1.00 84.56 192 ARG A CA 1
ATOM 1531 C C . ARG A 1 192 ? 15.640 4.451 -4.205 1.00 84.56 192 ARG A C 1
ATOM 1533 O O . ARG A 1 192 ? 15.525 4.821 -5.368 1.00 84.56 192 ARG A O 1
ATOM 1540 N N . VAL A 1 193 ? 15.426 3.185 -3.872 1.00 80.50 193 VAL A N 1
ATOM 1541 C CA . VAL A 1 193 ? 15.015 2.205 -4.875 1.00 80.50 193 VAL A CA 1
ATOM 1542 C C . VAL A 1 193 ? 13.539 2.365 -5.221 1.00 80.50 193 VAL A C 1
ATOM 1544 O O . VAL A 1 193 ? 13.202 2.328 -6.399 1.00 80.50 193 VAL A O 1
ATOM 1547 N N . TYR A 1 194 ? 12.660 2.521 -4.239 1.00 75.38 194 TYR A N 1
ATOM 1548 C CA . TYR A 1 194 ? 11.217 2.530 -4.459 1.00 75.38 194 TYR A CA 1
ATOM 1549 C C . TYR A 1 194 ? 10.722 3.869 -5.021 1.00 75.38 194 TYR A C 1
ATOM 1551 O O . TYR A 1 194 ? 9.997 3.898 -6.020 1.00 75.38 194 TYR A O 1
ATOM 1559 N N . VAL A 1 195 ? 11.162 4.966 -4.402 1.00 75.38 195 VAL A N 1
ATOM 1560 C CA . VAL A 1 195 ? 10.796 6.343 -4.739 1.00 75.38 195 VAL A CA 1
ATOM 1561 C C . VAL A 1 195 ? 11.654 6.870 -5.875 1.00 75.38 195 VAL A C 1
ATOM 1563 O O . VAL A 1 195 ? 11.102 7.182 -6.926 1.00 75.38 195 VAL A O 1
ATOM 1566 N N . ASP A 1 196 ? 12.984 6.913 -5.737 1.00 74.56 196 ASP A N 1
ATOM 1567 C CA . ASP A 1 196 ? 13.808 7.584 -6.759 1.00 74.56 196 ASP A CA 1
ATOM 1568 C C . ASP A 1 196 ? 13.769 6.838 -8.101 1.00 74.56 196 ASP A C 1
ATOM 1570 O O . ASP A 1 196 ? 13.838 7.468 -9.152 1.00 74.56 196 ASP A O 1
ATOM 1574 N N . SER A 1 197 ? 13.576 5.510 -8.114 1.00 68.31 197 SER A N 1
ATOM 1575 C CA . SER A 1 197 ? 13.379 4.789 -9.385 1.00 68.31 197 SER A CA 1
ATOM 1576 C C . SER A 1 197 ? 12.053 5.126 -10.068 1.00 68.31 197 SER A C 1
ATOM 1578 O O . SER A 1 197 ? 11.931 4.895 -11.264 1.00 68.31 197 SER A O 1
ATOM 1580 N N . ALA A 1 198 ? 11.044 5.616 -9.340 1.00 64.88 198 ALA A N 1
ATOM 1581 C CA . ALA A 1 198 ? 9.743 5.979 -9.921 1.00 64.88 198 ALA A CA 1
ATOM 1582 C C . ALA A 1 198 ? 9.840 7.307 -10.663 1.00 64.88 198 ALA A C 1
ATOM 1584 O O . ALA A 1 198 ? 9.167 7.535 -11.663 1.00 64.88 198 ALA A O 1
ATOM 1585 N N . VAL A 1 199 ? 10.724 8.166 -10.164 1.00 67.88 199 VAL A N 1
ATOM 1586 C CA . VAL A 1 199 ? 10.949 9.522 -10.652 1.00 67.88 199 VAL A CA 1
ATOM 1587 C C . VAL A 1 199 ? 12.296 9.665 -11.346 1.00 67.88 199 VAL A C 1
ATOM 1589 O O . VAL A 1 199 ? 12.723 10.776 -11.623 1.00 67.88 199 VAL A O 1
ATOM 1592 N N . SER A 1 200 ? 12.964 8.558 -11.687 1.00 68.19 200 SER A N 1
ATOM 1593 C CA . SER A 1 200 ? 14.346 8.577 -12.188 1.00 68.19 200 SER A CA 1
ATOM 1594 C C . SER A 1 200 ? 14.520 9.285 -13.531 1.00 68.19 200 SER A C 1
ATOM 1596 O O . SER A 1 200 ? 15.648 9.494 -13.962 1.00 68.19 200 SER A O 1
ATOM 1598 N N . LYS A 1 201 ? 13.415 9.583 -14.224 1.00 67.12 201 LYS A N 1
ATOM 1599 C CA . LYS A 1 201 ? 13.388 10.364 -15.468 1.00 67.12 201 LYS A CA 1
ATOM 1600 C C . LYS A 1 201 ? 13.284 11.874 -15.228 1.00 67.12 201 LYS A C 1
ATOM 1602 O O . LYS A 1 201 ? 13.418 12.643 -16.169 1.00 67.12 201 LYS A O 1
ATOM 1607 N N . LEU A 1 202 ? 13.003 12.297 -13.999 1.00 71.12 202 LEU A N 1
ATOM 1608 C CA . LEU A 1 202 ? 12.868 13.701 -13.634 1.00 71.12 202 LEU A CA 1
ATOM 1609 C C . LEU A 1 202 ? 14.224 14.281 -13.225 1.00 71.12 202 LEU A C 1
ATOM 1611 O O . LEU A 1 202 ? 15.131 13.561 -12.806 1.00 71.12 202 LEU A O 1
ATOM 1615 N N . SER A 1 203 ? 14.351 15.606 -13.305 1.00 78.88 203 SER A N 1
ATOM 1616 C CA . SER A 1 203 ? 15.546 16.305 -12.830 1.00 78.88 203 SER A CA 1
ATOM 1617 C C . SER A 1 203 ? 15.780 16.065 -11.331 1.00 78.88 203 SER A C 1
ATOM 1619 O O . SER A 1 203 ? 14.856 15.737 -10.576 1.00 78.88 203 SER A O 1
ATOM 1621 N N . GLY A 1 204 ? 17.019 16.264 -10.867 1.00 79.56 204 GLY A N 1
ATOM 1622 C CA . GLY A 1 204 ? 17.361 16.089 -9.450 1.00 79.56 204 GLY A CA 1
ATOM 1623 C C . GLY A 1 204 ? 16.495 16.950 -8.521 1.00 79.56 204 GLY A C 1
ATOM 1624 O O . GLY A 1 204 ? 15.998 16.461 -7.508 1.00 79.56 204 GLY A O 1
ATOM 1625 N N . LEU A 1 205 ? 16.218 18.200 -8.911 1.00 79.94 205 LEU A N 1
ATOM 1626 C CA . LEU A 1 205 ? 15.345 19.109 -8.158 1.00 79.94 205 LEU A CA 1
ATOM 1627 C C . LEU A 1 205 ? 13.892 18.617 -8.098 1.00 79.94 205 LEU A C 1
ATOM 1629 O O . LEU A 1 205 ? 13.267 18.675 -7.037 1.00 79.94 205 LEU A O 1
ATOM 1633 N N . ALA A 1 206 ? 13.357 18.093 -9.204 1.00 75.56 206 ALA A N 1
ATOM 1634 C CA . ALA A 1 206 ? 12.012 17.524 -9.233 1.00 75.56 206 ALA A CA 1
ATOM 1635 C C . ALA A 1 206 ? 11.917 16.259 -8.361 1.00 75.56 206 ALA A C 1
ATOM 1637 O O . ALA A 1 206 ? 10.968 16.112 -7.592 1.00 75.56 206 ALA A O 1
ATOM 1638 N N . THR A 1 207 ? 12.937 15.397 -8.397 1.00 79.12 207 THR A N 1
ATOM 1639 C CA . THR A 1 207 ? 13.030 14.197 -7.547 1.00 79.12 207 THR A CA 1
ATOM 1640 C C . THR A 1 207 ? 13.017 14.556 -6.058 1.00 79.12 207 THR A C 1
ATOM 1642 O O . THR A 1 207 ? 12.215 14.014 -5.295 1.00 79.12 207 THR A O 1
ATOM 1645 N N . VAL A 1 208 ? 13.842 15.524 -5.644 1.00 84.06 208 VAL A N 1
ATOM 1646 C CA . VAL A 1 208 ? 13.875 16.028 -4.258 1.00 84.06 208 VAL A CA 1
ATOM 1647 C C . VAL A 1 208 ? 12.533 16.644 -3.858 1.00 84.06 208 VAL A C 1
ATOM 1649 O O . VAL A 1 208 ? 12.053 16.424 -2.747 1.00 84.06 208 VAL A O 1
ATOM 1652 N N . THR A 1 209 ? 11.893 17.389 -4.759 1.00 82.19 209 THR A N 1
ATOM 1653 C CA . THR A 1 209 ? 10.579 17.988 -4.493 1.00 82.19 209 THR A CA 1
ATOM 1654 C C . THR A 1 209 ? 9.511 16.915 -4.273 1.00 82.19 209 THR A C 1
ATOM 1656 O O . THR A 1 209 ? 8.750 17.007 -3.313 1.00 82.19 209 THR A O 1
ATOM 1659 N N . ILE A 1 210 ? 9.493 15.850 -5.081 1.00 82.25 210 ILE A N 1
ATOM 1660 C CA . ILE A 1 210 ? 8.549 14.734 -4.909 1.00 82.25 210 ILE A CA 1
ATOM 1661 C C . ILE A 1 210 ? 8.806 13.978 -3.605 1.00 82.25 210 ILE A C 1
ATOM 1663 O O . ILE A 1 210 ? 7.849 13.665 -2.899 1.00 82.25 210 ILE A O 1
ATOM 1667 N N . ARG A 1 211 ? 10.071 13.742 -3.230 1.00 85.31 211 ARG A N 1
ATOM 1668 C CA . ARG A 1 211 ? 10.414 13.171 -1.915 1.00 85.31 211 ARG A CA 1
ATOM 1669 C C . ARG A 1 211 ? 9.833 14.005 -0.775 1.00 85.31 211 ARG A C 1
ATOM 1671 O O . ARG A 1 211 ? 9.220 13.441 0.122 1.00 85.31 211 ARG A O 1
ATOM 1678 N N . LYS A 1 212 ? 9.946 15.334 -0.845 1.00 88.00 212 LYS A N 1
ATOM 1679 C CA . LYS A 1 212 ? 9.379 16.253 0.158 1.00 88.00 212 LYS A CA 1
ATOM 1680 C C . LYS A 1 212 ? 7.847 16.259 0.176 1.00 88.00 212 LYS A C 1
ATOM 1682 O O . LYS A 1 212 ? 7.255 16.359 1.246 1.00 88.00 212 LYS A O 1
ATOM 1687 N N . VAL A 1 213 ? 7.196 16.122 -0.980 1.00 85.38 213 VAL A N 1
ATOM 1688 C CA . VAL A 1 213 ? 5.730 15.972 -1.060 1.00 85.38 213 VAL A CA 1
ATOM 1689 C C . VAL A 1 213 ? 5.279 14.645 -0.439 1.00 85.38 213 VAL A C 1
ATOM 1691 O O . VAL A 1 213 ? 4.298 14.615 0.298 1.00 85.38 213 VAL A O 1
ATOM 1694 N N . LEU A 1 214 ? 6.004 13.550 -0.687 1.00 85.25 214 LEU A N 1
ATOM 1695 C CA . LEU A 1 214 ? 5.742 12.260 -0.041 1.00 85.25 214 LEU A CA 1
ATOM 1696 C C . LEU A 1 214 ? 5.971 12.333 1.471 1.00 85.25 214 LEU A C 1
ATOM 1698 O O . LEU A 1 214 ? 5.154 11.826 2.233 1.00 85.25 214 LEU A O 1
ATOM 1702 N N . ALA A 1 215 ? 7.044 13.004 1.894 1.00 88.56 215 ALA A N 1
ATOM 1703 C CA . ALA A 1 215 ? 7.383 13.221 3.295 1.00 88.56 215 ALA A CA 1
ATOM 1704 C C . ALA A 1 215 ? 6.273 13.952 4.061 1.00 88.56 215 ALA A C 1
ATOM 1706 O O . ALA A 1 215 ? 6.040 13.650 5.223 1.00 88.56 215 ALA A O 1
ATOM 1707 N N . GLU A 1 216 ? 5.557 14.874 3.410 1.00 86.88 216 GLU A N 1
ATOM 1708 C CA . GLU A 1 216 ? 4.416 15.579 4.006 1.00 86.88 216 GLU A CA 1
ATOM 1709 C C . GLU A 1 216 ? 3.255 14.636 4.359 1.00 86.88 216 GLU A C 1
ATOM 1711 O O . GLU A 1 216 ? 2.488 14.907 5.284 1.00 86.88 216 GLU A O 1
ATOM 1716 N N . SER A 1 217 ? 3.116 13.524 3.633 1.00 82.81 217 SER A N 1
ATOM 1717 C CA . SER A 1 217 ? 2.058 12.539 3.871 1.00 82.81 217 SER A CA 1
ATOM 1718 C C . SER A 1 217 ? 2.374 11.581 5.027 1.00 82.81 217 SER A C 1
ATOM 1720 O O . SER A 1 217 ? 1.539 10.742 5.338 1.00 82.81 217 SER A O 1
ATOM 1722 N N . LEU A 1 218 ? 3.546 11.701 5.656 1.00 91.56 218 LEU A N 1
ATOM 1723 C CA . LEU A 1 218 ? 4.007 10.864 6.762 1.00 91.56 218 LEU A CA 1
ATOM 1724 C C . LEU A 1 218 ? 4.099 11.690 8.052 1.00 91.56 218 LEU A C 1
ATOM 1726 O O . LEU A 1 218 ? 4.339 12.897 8.001 1.00 91.56 218 LEU A O 1
ATOM 1730 N N . ASP A 1 219 ? 3.942 11.041 9.206 1.00 91.38 219 ASP A N 1
ATOM 1731 C CA . ASP A 1 219 ? 4.322 11.650 10.484 1.00 91.38 219 ASP A CA 1
ATOM 1732 C C . ASP A 1 219 ? 5.849 11.771 10.618 1.00 91.38 219 ASP A C 1
ATOM 1734 O O . ASP A 1 219 ? 6.620 11.184 9.851 1.00 91.38 219 ASP A O 1
ATOM 1738 N N . ASP A 1 220 ? 6.301 12.557 11.596 1.00 93.12 220 ASP A N 1
ATOM 1739 C CA . ASP A 1 220 ? 7.722 12.854 11.772 1.00 93.12 220 ASP A CA 1
ATOM 1740 C C . ASP A 1 220 ? 8.575 11.621 12.072 1.00 93.12 220 ASP A C 1
ATOM 1742 O O . ASP A 1 220 ? 9.723 11.558 11.628 1.00 93.12 220 ASP A O 1
ATOM 1746 N N . ILE A 1 221 ? 8.020 10.635 12.777 1.00 95.38 221 ILE A N 1
ATOM 1747 C CA . ILE A 1 221 ? 8.731 9.418 13.172 1.00 95.38 221 ILE A CA 1
ATOM 1748 C C . ILE A 1 221 ? 8.993 8.564 11.939 1.00 95.38 221 ILE A C 1
ATOM 1750 O O . ILE A 1 221 ? 10.137 8.202 11.653 1.00 95.38 221 ILE A O 1
ATOM 1754 N N . MET A 1 222 ? 7.949 8.289 11.164 1.00 96.06 222 MET A N 1
ATOM 1755 C CA . MET A 1 222 ? 8.043 7.478 9.963 1.00 96.06 222 MET A CA 1
ATOM 1756 C C . MET A 1 222 ? 8.833 8.187 8.860 1.00 96.06 222 MET A C 1
ATOM 1758 O O . MET A 1 222 ? 9.665 7.569 8.192 1.00 96.06 222 MET A O 1
ATOM 1762 N N . ARG A 1 223 ? 8.648 9.504 8.704 1.00 95.75 223 ARG A N 1
ATOM 1763 C CA . ARG A 1 223 ? 9.443 10.336 7.792 1.00 95.75 223 ARG A CA 1
ATOM 1764 C C . ARG A 1 223 ? 10.932 10.267 8.131 1.00 95.75 223 ARG A C 1
ATOM 1766 O O . ARG A 1 223 ? 11.748 10.054 7.232 1.00 95.75 223 ARG A O 1
ATOM 1773 N N . ALA A 1 224 ? 11.285 10.439 9.407 1.00 96.00 224 ALA A N 1
ATOM 1774 C CA . ALA A 1 224 ? 12.665 10.338 9.867 1.00 96.00 224 ALA A CA 1
ATOM 1775 C C . ALA A 1 224 ? 13.216 8.924 9.656 1.00 96.00 224 ALA A C 1
ATOM 1777 O O . ALA A 1 224 ? 14.319 8.777 9.136 1.00 96.00 224 ALA A O 1
ATOM 1778 N N . SER A 1 225 ? 12.432 7.890 9.975 1.00 97.06 225 SER A N 1
ATOM 1779 C CA . SER A 1 225 ? 12.823 6.491 9.782 1.00 97.06 225 SER A CA 1
ATOM 1780 C C . SER A 1 225 ? 13.121 6.148 8.319 1.00 97.06 225 SER A C 1
ATOM 1782 O O . SER A 1 225 ? 14.075 5.435 8.013 1.00 97.06 225 SER A O 1
ATOM 1784 N N . LEU A 1 226 ? 12.345 6.708 7.391 1.00 95.38 226 LEU A N 1
ATOM 1785 C CA . LEU A 1 226 ? 12.540 6.569 5.948 1.00 95.38 226 LEU A CA 1
ATOM 1786 C C . LEU A 1 226 ? 13.654 7.467 5.382 1.00 95.38 226 LEU A C 1
ATOM 1788 O O . LEU A 1 226 ? 13.903 7.431 4.178 1.00 95.38 226 LEU A O 1
ATOM 1792 N N . CYS A 1 227 ? 14.333 8.261 6.214 1.00 94.88 227 CYS A N 1
ATOM 1793 C CA . CYS A 1 227 ? 15.360 9.217 5.792 1.00 94.88 227 CYS A CA 1
ATOM 1794 C C . CYS A 1 227 ? 14.841 10.226 4.747 1.00 94.88 227 CYS A C 1
ATOM 1796 O O . CYS A 1 227 ? 15.551 10.605 3.812 1.00 94.88 227 CYS A O 1
ATOM 1798 N N . LEU A 1 228 ? 13.580 10.646 4.890 1.00 91.88 228 LEU A N 1
ATOM 1799 C CA . LEU A 1 228 ? 12.946 11.627 4.015 1.00 91.88 228 LEU A CA 1
ATOM 1800 C C . LEU A 1 228 ? 13.091 13.043 4.578 1.00 91.88 228 LEU A C 1
ATOM 1802 O O . LEU A 1 228 ? 12.768 13.327 5.738 1.00 91.88 228 LEU A O 1
ATOM 1806 N N . GLU A 1 229 ? 13.547 13.957 3.727 1.00 90.94 229 GLU A N 1
ATOM 1807 C CA . GLU A 1 229 ? 13.670 15.363 4.083 1.00 90.94 229 GLU A CA 1
ATOM 1808 C C . GLU A 1 229 ? 12.284 15.998 4.268 1.00 90.94 229 GLU A C 1
ATOM 1810 O O . GLU A 1 229 ? 11.394 15.782 3.437 1.00 90.94 229 GLU A O 1
ATOM 1815 N N . PRO A 1 230 ? 12.074 16.811 5.319 1.00 92.00 230 PRO A N 1
ATOM 1816 C CA . PRO A 1 230 ? 10.813 17.514 5.477 1.00 92.00 230 PRO A CA 1
ATOM 1817 C C . PRO A 1 230 ? 10.625 18.549 4.353 1.00 92.00 230 PRO A C 1
ATOM 1819 O O . PRO A 1 230 ? 11.602 19.128 3.849 1.00 92.00 230 PRO A O 1
ATOM 1822 N N . PRO A 1 231 ? 9.374 18.826 3.948 1.00 88.75 231 PRO A N 1
ATOM 1823 C CA . PRO A 1 231 ? 9.089 19.979 3.109 1.00 88.75 231 PRO A CA 1
ATOM 1824 C C . PRO A 1 231 ? 9.473 21.274 3.844 1.00 88.75 231 PRO A C 1
ATOM 1826 O O . PRO A 1 231 ? 9.230 21.432 5.039 1.00 88.75 231 PRO A O 1
ATOM 1829 N N . GLY A 1 232 ? 10.089 22.217 3.124 1.00 91.00 232 GLY A N 1
ATOM 1830 C CA . GLY A 1 232 ? 10.336 23.560 3.658 1.00 91.00 232 GLY A CA 1
ATOM 1831 C C . GLY A 1 232 ? 9.027 24.341 3.815 1.00 91.00 232 GLY A C 1
ATOM 1832 O O . GLY A 1 232 ? 8.031 23.998 3.181 1.00 91.00 232 GLY A O 1
ATOM 1833 N N . LEU A 1 233 ? 9.039 25.423 4.602 1.00 92.94 233 LEU A N 1
ATOM 1834 C CA . LEU A 1 233 ? 7.833 26.195 4.953 1.00 92.94 233 LEU A CA 1
ATOM 1835 C C . LEU A 1 233 ? 6.985 26.599 3.737 1.00 92.94 233 LEU A C 1
ATOM 1837 O O . LEU A 1 233 ? 5.769 26.416 3.748 1.00 92.94 233 LEU A O 1
ATOM 1841 N N . LEU A 1 234 ? 7.627 27.080 2.667 1.00 89.56 234 LEU A N 1
ATOM 1842 C CA . LEU A 1 234 ? 6.942 27.474 1.435 1.00 89.56 234 LEU A CA 1
ATOM 1843 C C . LEU A 1 234 ? 6.238 26.288 0.757 1.00 89.56 234 LEU A C 1
ATOM 1845 O O . LEU A 1 234 ? 5.065 26.383 0.407 1.00 89.56 234 LEU A O 1
ATOM 1849 N N . LEU A 1 235 ? 6.931 25.156 0.603 1.00 86.56 235 LEU A N 1
ATOM 1850 C CA . LEU A 1 235 ? 6.356 23.962 -0.019 1.00 86.56 235 LEU A CA 1
ATOM 1851 C C . LEU A 1 235 ? 5.214 23.392 0.834 1.00 86.56 235 LEU A C 1
ATOM 1853 O O . LEU A 1 235 ? 4.174 23.031 0.292 1.00 86.56 235 LEU A O 1
ATOM 1857 N N . SER A 1 236 ? 5.370 23.374 2.159 1.00 89.19 236 SER A N 1
ATOM 1858 C CA . SER A 1 236 ? 4.312 22.970 3.092 1.00 89.19 236 SER A CA 1
ATOM 1859 C C . SER A 1 236 ? 3.072 23.856 2.967 1.00 89.19 236 SER A C 1
ATOM 1861 O O . SER A 1 236 ? 1.952 23.344 2.932 1.00 89.19 236 SER A O 1
ATOM 1863 N N . ALA A 1 237 ? 3.255 25.176 2.847 1.00 88.56 237 ALA A N 1
ATOM 1864 C CA . ALA A 1 237 ? 2.157 26.115 2.634 1.00 88.56 237 ALA A CA 1
ATOM 1865 C C . ALA A 1 237 ? 1.444 25.863 1.295 1.00 88.56 237 ALA A C 1
ATOM 1867 O O . ALA A 1 237 ? 0.215 25.823 1.263 1.00 88.56 237 ALA A O 1
ATOM 1868 N N . ILE A 1 238 ? 2.195 25.609 0.217 1.00 86.25 238 ILE A N 1
ATOM 1869 C CA . ILE A 1 238 ? 1.640 25.276 -1.105 1.00 86.25 238 ILE A CA 1
ATOM 1870 C C . ILE A 1 238 ? 0.836 23.969 -1.051 1.00 86.25 238 ILE A C 1
ATOM 1872 O O . ILE A 1 238 ? -0.311 23.941 -1.494 1.00 86.25 238 ILE A O 1
ATOM 1876 N N . ILE A 1 239 ? 1.390 22.898 -0.470 1.00 86.12 239 ILE A N 1
ATOM 1877 C CA . ILE A 1 239 ? 0.693 21.605 -0.336 1.00 86.12 239 ILE A CA 1
ATOM 1878 C C . ILE A 1 239 ? -0.601 21.780 0.469 1.00 86.12 239 ILE A C 1
ATOM 1880 O O . ILE A 1 239 ? -1.656 21.284 0.068 1.00 86.12 239 ILE A O 1
ATOM 1884 N N . LYS A 1 240 ? -0.545 22.527 1.580 1.00 89.38 240 LYS A N 1
ATOM 1885 C CA . LYS A 1 240 ? -1.718 22.822 2.410 1.00 89.38 240 LYS A CA 1
ATOM 1886 C C . LYS A 1 240 ? -2.774 23.615 1.636 1.00 89.38 240 LYS A C 1
ATOM 1888 O O . LYS A 1 240 ? -3.950 23.271 1.721 1.00 89.38 240 LYS A O 1
ATOM 1893 N N . ALA A 1 241 ? -2.373 24.621 0.860 1.00 85.56 241 ALA A N 1
ATOM 1894 C CA . ALA A 1 241 ? -3.285 25.408 0.034 1.00 85.56 241 ALA A CA 1
ATOM 1895 C C . ALA A 1 241 ? -3.973 24.549 -1.041 1.00 85.56 241 ALA A C 1
ATOM 1897 O O . ALA A 1 241 ? -5.198 24.571 -1.142 1.00 85.56 241 ALA A O 1
ATOM 1898 N N . ILE A 1 242 ? -3.213 23.724 -1.775 1.00 85.75 242 ILE A N 1
ATOM 1899 C CA . ILE A 1 242 ? -3.751 22.795 -2.786 1.00 85.75 242 ILE A CA 1
ATOM 1900 C C . ILE A 1 242 ? -4.757 21.826 -2.153 1.00 85.75 242 ILE A C 1
ATOM 1902 O O . ILE A 1 242 ? -5.834 21.592 -2.701 1.00 85.75 242 ILE A O 1
ATOM 1906 N N . ARG A 1 243 ? -4.433 21.281 -0.977 1.00 88.56 243 ARG A N 1
ATOM 1907 C CA . ARG A 1 243 ? -5.318 20.381 -0.232 1.00 88.56 243 ARG A CA 1
ATOM 1908 C C . ARG A 1 243 ? -6.612 21.073 0.200 1.00 88.56 243 ARG A C 1
ATOM 1910 O O . ARG A 1 243 ? -7.682 20.529 -0.047 1.00 88.56 243 ARG A O 1
ATOM 1917 N N . ILE A 1 244 ? -6.531 22.257 0.812 1.00 89.38 244 ILE A N 1
ATOM 1918 C CA . ILE A 1 244 ? -7.714 23.025 1.242 1.00 89.38 244 ILE A CA 1
ATOM 1919 C C . ILE A 1 244 ? -8.597 23.359 0.039 1.00 89.38 244 ILE A C 1
ATOM 1921 O O . ILE A 1 244 ? -9.818 23.205 0.112 1.00 89.38 244 ILE A O 1
ATOM 1925 N N . PHE A 1 245 ? -7.982 23.751 -1.078 1.00 87.31 245 PHE A N 1
ATOM 1926 C CA . PHE A 1 245 ? -8.691 24.001 -2.324 1.00 87.31 245 PHE A CA 1
ATOM 1927 C C . PHE A 1 245 ? -9.416 22.740 -2.817 1.00 87.31 245 PHE A C 1
ATOM 1929 O O . PHE A 1 245 ? -10.620 22.793 -3.055 1.00 87.31 245 PHE A O 1
ATOM 1936 N N . ARG A 1 246 ? -8.730 21.586 -2.886 1.00 90.12 246 ARG A N 1
ATOM 1937 C CA . ARG A 1 246 ? -9.337 20.299 -3.276 1.00 90.12 246 ARG A CA 1
ATOM 1938 C C . ARG A 1 246 ? -10.509 19.928 -2.367 1.00 90.12 246 ARG A C 1
ATOM 1940 O O . ARG A 1 246 ? -11.562 19.569 -2.878 1.00 90.12 246 ARG A O 1
ATOM 1947 N N . ILE A 1 247 ? -10.341 20.013 -1.047 1.00 89.75 247 ILE A N 1
ATOM 1948 C CA . ILE A 1 247 ? -11.387 19.678 -0.065 1.00 89.75 247 ILE A CA 1
ATOM 1949 C C . ILE A 1 247 ? -12.612 20.573 -0.264 1.00 89.75 247 ILE A C 1
ATOM 1951 O O . ILE A 1 247 ? -13.731 20.074 -0.346 1.00 89.75 247 ILE A O 1
ATOM 1955 N N . THR A 1 248 ? -12.399 21.884 -0.387 1.00 89.12 248 THR A N 1
ATOM 1956 C CA . THR A 1 248 ? -13.473 22.864 -0.604 1.00 89.12 248 THR A CA 1
ATOM 1957 C C . THR A 1 248 ? -14.197 22.600 -1.924 1.00 89.12 248 THR A C 1
ATOM 1959 O O . THR A 1 248 ? -15.424 22.542 -1.953 1.00 89.12 248 THR A O 1
ATOM 1962 N N . TYR A 1 249 ? -13.450 22.361 -3.005 1.00 89.50 249 TYR A N 1
ATOM 1963 C CA . TYR A 1 249 ? -14.020 22.017 -4.306 1.00 89.50 249 TYR A CA 1
ATOM 1964 C C . TYR A 1 249 ? -14.846 20.728 -4.241 1.00 89.50 249 TYR A C 1
ATOM 1966 O O . TYR A 1 249 ? -15.984 20.703 -4.700 1.00 89.50 249 TYR A O 1
ATOM 1974 N N . LEU A 1 250 ? -14.312 19.665 -3.634 1.00 86.94 250 LEU A N 1
ATOM 1975 C CA . LEU A 1 250 ? -15.020 18.391 -3.515 1.00 86.94 250 LEU A CA 1
ATOM 1976 C C . LEU A 1 250 ? -16.273 18.488 -2.646 1.00 86.94 250 LEU A C 1
ATOM 1978 O O . LEU A 1 250 ? -17.253 17.816 -2.938 1.00 86.94 250 LEU A O 1
ATOM 1982 N N . ARG A 1 251 ? -16.250 19.319 -1.599 1.00 91.12 251 ARG A N 1
ATOM 1983 C CA . ARG A 1 251 ? -17.384 19.477 -0.685 1.00 91.12 251 ARG A CA 1
ATOM 1984 C C . ARG A 1 251 ? -18.530 20.287 -1.292 1.00 91.12 251 ARG A C 1
ATOM 1986 O O . ARG A 1 251 ? -19.680 19.971 -1.015 1.00 91.12 251 ARG A O 1
ATOM 1993 N N . TYR A 1 252 ? -18.227 21.336 -2.057 1.00 92.44 252 TYR A N 1
ATOM 1994 C CA . TYR A 1 252 ? -19.242 22.317 -2.468 1.00 92.44 252 TYR A CA 1
ATOM 1995 C C . TYR A 1 252 ? -19.505 22.375 -3.975 1.00 92.44 252 TYR A C 1
ATOM 1997 O O . TYR A 1 252 ? -20.573 22.826 -4.374 1.00 92.44 252 TYR A O 1
ATOM 2005 N N . MET A 1 253 ? -18.557 21.942 -4.813 1.00 87.62 253 MET A N 1
ATOM 2006 C CA . MET A 1 253 ? -18.630 22.115 -6.272 1.00 87.62 253 MET A CA 1
ATOM 2007 C C . MET A 1 253 ? -18.675 20.787 -7.033 1.00 87.62 253 MET A C 1
ATOM 2009 O O . MET A 1 253 ? -19.238 20.720 -8.124 1.00 87.62 253 MET A O 1
ATOM 2013 N N . ALA A 1 254 ? -18.069 19.726 -6.496 1.00 83.19 254 ALA A N 1
ATOM 2014 C CA . ALA A 1 254 ? -18.090 18.418 -7.134 1.00 83.19 254 ALA A CA 1
ATOM 2015 C C . ALA A 1 254 ? -19.421 17.703 -6.875 1.00 83.19 254 ALA A C 1
ATOM 2017 O O . ALA A 1 254 ? -19.876 17.593 -5.740 1.00 83.19 254 ALA A O 1
ATOM 2018 N N . LEU A 1 255 ? -20.019 17.159 -7.934 1.00 87.50 255 LEU A N 1
ATOM 2019 C CA . LEU A 1 255 ? -21.173 16.277 -7.797 1.00 87.50 255 LEU A CA 1
ATOM 2020 C C . LEU A 1 255 ? -20.742 14.898 -7.271 1.00 87.50 255 LEU A C 1
ATOM 2022 O O . LEU A 1 255 ? -19.640 14.438 -7.604 1.00 87.50 255 LEU A O 1
ATOM 2026 N N . PRO A 1 256 ? -21.616 14.201 -6.518 1.00 85.31 256 PRO A N 1
ATOM 2027 C CA . PRO A 1 256 ? -21.393 12.811 -6.155 1.00 85.31 256 PRO A CA 1
ATOM 2028 C C . PRO A 1 256 ? -21.103 11.957 -7.388 1.00 85.31 256 PRO A C 1
ATOM 2030 O O . PRO A 1 256 ? -21.677 12.139 -8.467 1.00 85.31 256 PRO A O 1
ATOM 2033 N N . ARG A 1 257 ? -20.196 10.997 -7.234 1.00 85.19 257 ARG A N 1
ATOM 2034 C CA . ARG A 1 257 ? -19.808 10.115 -8.330 1.00 85.19 257 ARG A CA 1
ATOM 2035 C C . ARG A 1 257 ? -20.956 9.168 -8.667 1.00 85.19 257 ARG A C 1
ATOM 2037 O O . ARG A 1 257 ? -21.324 8.324 -7.863 1.00 85.19 257 ARG A O 1
ATOM 2044 N N . SER A 1 258 ? -21.471 9.267 -9.890 1.00 84.56 258 SER A N 1
ATOM 2045 C CA . SER A 1 258 ? -22.587 8.439 -10.370 1.00 84.56 258 SER A CA 1
ATOM 2046 C C . SER A 1 258 ? -22.174 7.051 -10.869 1.00 84.56 258 SER A C 1
ATOM 2048 O O . SER A 1 258 ? -23.031 6.203 -11.106 1.00 84.56 258 SER A O 1
ATOM 2050 N N . ARG A 1 259 ? -20.871 6.806 -11.070 1.00 84.06 259 ARG A N 1
ATOM 2051 C CA . ARG A 1 259 ? -20.346 5.530 -11.576 1.00 84.06 259 ARG A CA 1
ATOM 2052 C C . ARG A 1 259 ? -19.146 5.061 -10.755 1.00 84.06 259 ARG A C 1
ATOM 2054 O O . ARG A 1 259 ? -18.196 5.835 -10.623 1.00 84.06 259 ARG A O 1
ATOM 2061 N N . PRO A 1 260 ? -19.148 3.814 -10.254 1.00 84.75 260 PRO A N 1
ATOM 2062 C CA . PRO A 1 260 ? -18.017 3.280 -9.509 1.00 84.75 260 PRO A CA 1
ATOM 2063 C C . PRO A 1 260 ? -16.773 3.220 -10.395 1.00 84.75 260 PRO A C 1
ATOM 2065 O O . PRO A 1 260 ? -16.852 2.873 -11.578 1.00 84.75 260 PRO A O 1
ATOM 2068 N N . ILE A 1 261 ? -15.612 3.552 -9.827 1.00 80.62 261 ILE A N 1
ATOM 2069 C CA . ILE A 1 261 ? -14.339 3.291 -10.502 1.00 80.62 261 ILE A CA 1
ATOM 2070 C C . ILE A 1 261 ? -14.105 1.778 -10.588 1.00 80.62 261 ILE A C 1
ATOM 2072 O O . ILE A 1 261 ? -14.573 1.022 -9.742 1.00 80.62 261 ILE A O 1
ATOM 2076 N N . LYS A 1 262 ? -13.362 1.312 -11.595 1.00 73.12 262 LYS A N 1
ATOM 2077 C CA . LYS A 1 262 ? -12.955 -0.097 -11.685 1.00 73.12 262 LYS A CA 1
ATOM 2078 C C . LYS A 1 262 ? -11.529 -0.253 -11.164 1.00 73.12 262 LYS A C 1
ATOM 2080 O O . LYS A 1 262 ? -10.586 0.242 -11.776 1.00 73.12 262 LYS A O 1
ATOM 2085 N N . LEU A 1 263 ? -11.375 -0.918 -10.016 1.00 68.69 263 LEU A N 1
ATOM 2086 C CA . LEU A 1 263 ? -10.062 -1.153 -9.399 1.00 68.69 263 LEU A CA 1
ATOM 2087 C C . LEU A 1 263 ? -9.339 -2.374 -9.975 1.00 68.69 263 LEU A C 1
ATOM 2089 O O . LEU A 1 263 ? -8.111 -2.337 -10.091 1.00 68.69 263 LEU A O 1
ATOM 2093 N N . VAL A 1 264 ? -10.094 -3.423 -10.311 1.00 66.88 264 VAL A N 1
ATOM 2094 C CA . VAL A 1 264 ? -9.627 -4.664 -10.941 1.00 66.88 264 VAL A CA 1
ATOM 2095 C C . VAL A 1 264 ? -10.671 -5.105 -11.966 1.00 66.88 264 VAL A C 1
ATOM 2097 O O . VAL A 1 264 ? -11.869 -4.941 -11.734 1.00 66.88 264 VAL A O 1
ATOM 2100 N N . ALA A 1 265 ? -10.237 -5.645 -13.107 1.00 65.88 265 ALA A N 1
ATOM 2101 C CA . ALA A 1 265 ? -11.163 -6.225 -14.075 1.00 65.88 265 ALA A CA 1
ATOM 2102 C C . ALA A 1 265 ? -11.895 -7.449 -13.480 1.00 65.88 265 ALA A C 1
ATOM 2104 O O . ALA A 1 265 ? -11.334 -8.207 -12.687 1.00 65.88 265 ALA A O 1
ATOM 2105 N N . GLU A 1 266 ? -13.158 -7.636 -13.867 1.00 67.00 266 GLU A N 1
ATOM 2106 C CA . GLU A 1 266 ? -13.981 -8.779 -13.435 1.00 67.00 266 GLU A CA 1
ATOM 2107 C C . GLU A 1 266 ? -13.498 -10.098 -14.038 1.00 67.00 266 GLU A C 1
ATOM 2109 O O . GLU A 1 266 ? -13.572 -11.139 -13.396 1.00 67.00 266 GLU A O 1
ATOM 2114 N N . GLN A 1 267 ? -12.984 -10.041 -15.266 1.00 63.09 267 GLN A N 1
ATOM 2115 C CA . GLN A 1 267 ? -12.509 -11.196 -16.014 1.00 63.09 267 GLN A CA 1
ATOM 2116 C C . GLN A 1 267 ? -11.068 -10.965 -16.482 1.00 63.09 267 GLN A C 1
ATOM 2118 O O . GLN A 1 267 ? -10.697 -9.822 -16.787 1.00 63.09 267 GLN A O 1
ATOM 2123 N N . PRO A 1 268 ? -10.249 -12.027 -16.571 1.00 57.44 268 PRO A N 1
ATOM 2124 C CA . PRO A 1 268 ? -8.948 -11.938 -17.212 1.00 57.44 268 PRO A CA 1
ATOM 2125 C C . PRO A 1 268 ? -9.112 -11.609 -18.704 1.00 57.44 268 PRO A C 1
ATOM 2127 O O . PRO A 1 268 ? -10.156 -11.846 -19.315 1.00 57.44 268 PRO A O 1
ATOM 2130 N N . ASN A 1 269 ? -8.063 -11.066 -19.318 1.00 51.56 269 ASN A N 1
ATOM 2131 C CA . ASN A 1 269 ? -8.064 -10.750 -20.741 1.00 51.56 269 ASN A CA 1
ATOM 2132 C C . ASN A 1 269 ? -8.325 -12.022 -21.567 1.00 51.56 269 ASN A C 1
ATOM 2134 O O . ASN A 1 269 ? -7.661 -13.035 -21.309 1.00 51.56 269 ASN A O 1
ATOM 2138 N N . PRO A 1 270 ? -9.206 -11.972 -22.588 1.00 46.34 270 PRO A N 1
ATOM 2139 C CA . PRO A 1 270 ? -9.572 -13.136 -23.389 1.00 46.34 270 PRO A CA 1
ATOM 2140 C C . PRO A 1 270 ? -8.357 -13.932 -23.885 1.00 46.34 270 PRO A C 1
ATOM 2142 O O . PRO A 1 270 ? -7.473 -13.406 -24.564 1.00 46.34 270 PRO A O 1
ATOM 2145 N N . GLY A 1 271 ? -8.309 -15.222 -23.544 1.00 44.53 271 GLY A N 1
ATOM 2146 C CA . GLY A 1 271 ? -7.218 -16.120 -23.934 1.00 44.53 271 GLY A CA 1
ATOM 2147 C C . GLY A 1 271 ? -5.910 -15.938 -23.154 1.00 44.53 271 GLY A C 1
ATOM 2148 O O . GLY A 1 271 ? -4.869 -16.400 -23.624 1.00 44.53 271 GLY A O 1
ATOM 2149 N N . THR A 1 272 ? -5.943 -15.271 -21.996 1.00 50.69 272 THR A N 1
ATOM 2150 C CA . THR A 1 272 ? -4.835 -15.183 -21.033 1.00 50.69 272 THR A CA 1
ATOM 2151 C C . THR A 1 272 ? -5.350 -15.361 -19.599 1.00 50.69 272 THR A C 1
ATOM 2153 O O . THR A 1 272 ? -6.551 -15.324 -19.359 1.00 50.69 272 THR A O 1
ATOM 2156 N N . THR A 1 273 ? -4.440 -15.489 -18.633 1.00 56.88 273 THR A N 1
ATOM 2157 C CA . THR A 1 273 ? -4.748 -15.440 -17.191 1.00 56.88 273 THR A CA 1
ATOM 2158 C C . THR A 1 273 ? -4.541 -14.049 -16.571 1.00 56.88 273 THR A C 1
ATOM 2160 O O . THR A 1 273 ? -4.597 -13.918 -15.350 1.00 56.88 273 THR A O 1
ATOM 2163 N N . HIS A 1 274 ? -4.270 -13.015 -17.383 1.00 49.75 274 HIS A N 1
ATOM 2164 C CA . HIS A 1 274 ? -3.841 -11.691 -16.917 1.00 49.75 274 HIS A CA 1
ATOM 2165 C C . HIS A 1 274 ? -4.977 -10.662 -16.920 1.00 49.75 274 HIS A C 1
ATOM 2167 O O . HIS A 1 274 ? -5.747 -10.594 -17.870 1.00 49.75 274 HIS A O 1
ATOM 2173 N N . PHE A 1 275 ? -5.027 -9.814 -15.899 1.00 55.38 275 PHE A N 1
ATOM 2174 C CA . PHE A 1 275 ? -5.938 -8.691 -15.694 1.00 55.38 275 PHE A CA 1
ATOM 2175 C C . PHE A 1 275 ? -5.251 -7.376 -16.078 1.00 55.38 275 PHE A C 1
ATOM 2177 O O . PHE A 1 275 ? -4.044 -7.217 -15.880 1.00 55.38 275 PHE A O 1
ATOM 2184 N N . ASN A 1 276 ? -6.022 -6.427 -16.614 1.00 54.03 276 ASN A N 1
ATOM 2185 C CA . ASN A 1 276 ? -5.552 -5.058 -16.834 1.00 54.03 276 ASN A CA 1
ATOM 2186 C C . ASN A 1 276 ? -5.886 -4.175 -15.628 1.00 54.03 276 ASN A C 1
ATOM 2188 O O . ASN A 1 276 ? -6.928 -4.354 -14.996 1.00 54.03 276 ASN A O 1
ATOM 2192 N N . PHE A 1 277 ? -5.046 -3.171 -15.382 1.00 52.56 277 PHE A N 1
ATOM 2193 C CA . PHE A 1 277 ? -5.314 -2.101 -14.421 1.00 52.56 277 PHE A CA 1
ATOM 2194 C C . PHE A 1 277 ? -5.452 -0.780 -15.170 1.00 52.56 277 PHE A C 1
ATOM 2196 O O . PHE A 1 277 ? -4.564 -0.408 -15.938 1.00 52.56 277 PHE A O 1
ATOM 2203 N N . ASP A 1 278 ? -6.560 -0.077 -14.939 1.00 44.88 278 ASP A N 1
ATOM 2204 C CA . ASP A 1 278 ? -6.855 1.196 -15.607 1.00 44.88 278 ASP A CA 1
ATOM 2205 C C . ASP A 1 278 ? -6.200 2.405 -14.901 1.00 44.88 278 ASP A C 1
ATOM 2207 O O . ASP A 1 278 ? -6.161 3.500 -15.458 1.00 44.88 278 ASP A O 1
ATOM 2211 N N . GLN A 1 279 ? -5.645 2.225 -13.693 1.00 45.94 279 GLN A N 1
ATOM 2212 C CA . GLN A 1 279 ? -4.977 3.285 -12.926 1.00 45.94 279 GLN A CA 1
ATOM 2213 C C . GLN A 1 279 ? -3.448 3.240 -13.070 1.00 45.94 279 GLN A C 1
ATOM 2215 O O . GLN A 1 279 ? -2.829 2.187 -12.899 1.00 45.94 279 GLN A O 1
ATOM 2220 N N . LEU A 1 280 ? -2.825 4.404 -13.306 1.00 39.00 280 LEU A N 1
ATOM 2221 C CA . LEU A 1 280 ? -1.371 4.565 -13.219 1.00 39.00 280 LEU A CA 1
ATOM 2222 C C . LEU A 1 280 ? -0.899 4.326 -11.772 1.00 39.00 280 LEU A C 1
ATOM 2224 O O . LEU A 1 280 ? -1.178 5.110 -10.863 1.00 39.00 280 LEU A O 1
ATOM 2228 N N . SER A 1 281 ? -0.150 3.248 -11.543 1.00 40.62 281 SER A N 1
ATOM 2229 C CA . SER A 1 281 ? 0.547 3.035 -10.272 1.00 40.62 281 SER A CA 1
ATOM 2230 C C . SER A 1 281 ? 1.798 3.924 -10.179 1.00 40.62 281 SER A C 1
ATOM 2232 O O . SER A 1 281 ? 2.264 4.466 -11.173 1.00 40.62 281 SER A O 1
ATOM 2234 N N . PHE A 1 282 ? 2.350 4.104 -8.971 1.00 34.09 282 PHE A N 1
ATOM 2235 C CA . PHE A 1 282 ? 3.557 4.927 -8.735 1.00 34.09 282 PHE A CA 1
ATOM 2236 C C . PHE A 1 282 ? 4.792 4.383 -9.482 1.00 34.09 282 PHE A C 1
ATOM 2238 O O . PHE A 1 282 ? 5.724 5.103 -9.804 1.00 34.09 282 PHE A O 1
ATOM 2245 N N . GLN A 1 283 ? 4.754 3.092 -9.792 1.00 35.94 283 GLN A N 1
ATOM 2246 C CA . GLN A 1 283 ? 5.685 2.367 -10.637 1.00 35.94 283 GLN A CA 1
ATOM 2247 C C . GLN A 1 283 ? 4.820 1.530 -11.566 1.00 35.94 283 GLN A C 1
ATOM 2249 O O . GLN A 1 283 ? 4.596 0.357 -11.261 1.00 35.94 283 GLN A O 1
ATOM 2254 N N . PRO A 1 284 ? 4.248 2.076 -12.648 1.00 30.52 284 PRO A N 1
ATOM 2255 C CA . PRO A 1 284 ? 3.595 1.206 -13.600 1.00 30.52 284 PRO A CA 1
ATOM 2256 C C . PRO A 1 284 ? 4.688 0.256 -14.086 1.00 30.52 284 PRO A C 1
ATOM 2258 O O . PRO A 1 284 ? 5.708 0.698 -14.598 1.00 30.52 284 PRO A O 1
ATOM 2261 N N . TRP A 1 285 ? 4.541 -1.051 -13.911 1.00 28.89 285 TRP A N 1
ATOM 2262 C CA . TRP A 1 285 ? 5.516 -2.020 -14.418 1.00 28.89 285 TRP A CA 1
ATOM 2263 C C . TRP A 1 285 ? 5.609 -1.920 -15.949 1.00 28.89 285 TRP A C 1
ATOM 2265 O O . TRP A 1 285 ? 6.652 -2.194 -16.532 1.00 28.89 285 TRP A O 1
ATOM 2275 N N . SER A 1 286 ? 4.566 -1.374 -16.581 1.00 27.80 286 SER A N 1
ATOM 2276 C CA . SER A 1 286 ? 4.533 -0.963 -17.991 1.00 27.80 286 SER A CA 1
ATOM 2277 C C . SER A 1 286 ? 5.214 0.367 -18.307 1.00 27.80 286 SER A C 1
ATOM 2279 O O . SER A 1 286 ? 5.364 0.695 -19.476 1.00 27.80 286 SER A O 1
ATOM 2281 N N . PHE A 1 287 ? 5.594 1.147 -17.297 1.00 26.38 287 PHE A N 1
ATOM 2282 C CA . PHE A 1 287 ? 6.349 2.396 -17.442 1.00 26.38 287 PHE A CA 1
ATOM 2283 C C . PHE A 1 287 ? 7.762 2.304 -16.820 1.00 26.38 287 PHE A C 1
ATOM 2285 O O . PHE A 1 287 ? 8.630 3.101 -17.172 1.00 26.38 287 PHE A O 1
ATOM 2292 N N . GLY A 1 288 ? 8.019 1.316 -15.950 1.00 25.06 288 GLY A N 1
ATOM 2293 C CA . GLY A 1 288 ? 9.325 0.975 -15.364 1.00 25.06 288 GLY A CA 1
ATOM 2294 C C . GLY A 1 288 ? 10.010 -0.232 -16.020 1.00 25.06 288 GLY A C 1
ATOM 2295 O O . GLY A 1 288 ? 11.208 -0.453 -15.843 1.00 25.06 288 GLY A O 1
ATOM 2296 N N . GLY A 1 289 ? 9.289 -0.987 -16.846 1.00 26.39 289 GLY A N 1
ATOM 2297 C CA . GLY A 1 289 ? 9.878 -1.807 -17.889 1.00 26.39 289 GLY A CA 1
ATOM 2298 C C . GLY A 1 289 ? 10.102 -0.923 -19.103 1.00 26.39 289 GLY A C 1
ATOM 2299 O O . GLY A 1 289 ? 9.139 -0.526 -19.742 1.00 26.39 289 GLY A O 1
ATOM 2300 N N . LYS A 1 290 ? 11.366 -0.585 -19.374 1.00 31.41 290 LYS A N 1
ATOM 2301 C CA . LYS A 1 290 ? 11.921 -0.267 -20.698 1.00 31.41 290 LYS A CA 1
ATOM 2302 C C . LYS A 1 290 ? 10.850 -0.219 -21.806 1.00 31.41 290 LYS A C 1
ATOM 2304 O O . LYS A 1 290 ? 10.312 -1.272 -22.145 1.00 31.41 290 LYS A O 1
ATOM 2309 N N . VAL A 1 291 ? 10.653 0.922 -22.480 1.00 29.78 291 VAL A N 1
ATOM 2310 C CA . VAL A 1 291 ? 10.378 0.844 -23.929 1.00 29.78 291 VAL A CA 1
ATOM 2311 C C . VAL A 1 291 ? 11.451 -0.121 -24.452 1.00 29.78 291 VAL A C 1
ATOM 2313 O O . VAL A 1 291 ? 12.630 0.188 -24.260 1.00 29.78 291 VAL A O 1
ATOM 2316 N N . PRO A 1 292 ? 11.126 -1.341 -24.918 1.00 34.62 292 PRO A N 1
ATOM 2317 C CA . PRO A 1 292 ? 12.144 -2.378 -25.037 1.00 34.62 292 PRO A CA 1
ATOM 2318 C C . PRO A 1 292 ? 13.171 -1.973 -26.092 1.00 34.62 292 PRO A C 1
ATOM 2320 O O . PRO A 1 292 ? 12.861 -2.069 -27.267 1.00 34.62 292 PRO A O 1
ATOM 2323 N N . SER A 1 293 ? 14.347 -1.491 -25.677 1.00 37.75 293 SER A N 1
ATOM 2324 C CA . SER A 1 293 ? 15.546 -1.285 -26.507 1.00 37.75 293 SER A CA 1
ATOM 2325 C C . SER A 1 293 ? 15.284 -0.841 -27.954 1.00 37.75 293 SER A C 1
ATOM 2327 O O . SER A 1 293 ? 15.767 -1.443 -28.913 1.00 37.75 293 SER A O 1
ATOM 2329 N N . TRP A 1 294 ? 14.484 0.203 -28.160 1.00 44.81 294 TRP A N 1
ATOM 2330 C CA . TRP A 1 294 ? 14.088 0.550 -29.527 1.00 44.81 294 TRP A CA 1
ATOM 2331 C C . TRP A 1 294 ? 15.071 1.425 -30.284 1.00 44.81 294 TRP A C 1
ATOM 2333 O O . TRP A 1 294 ? 14.754 1.813 -31.395 1.00 44.81 294 TRP A O 1
ATOM 2343 N N . SER A 1 295 ? 16.277 1.663 -29.766 1.00 41.25 295 SER A N 1
ATOM 2344 C CA . SER A 1 295 ? 17.082 2.766 -30.266 1.00 41.25 295 SER A CA 1
ATOM 2345 C C . SER A 1 295 ? 18.314 2.454 -31.107 1.00 41.25 295 SER A C 1
ATOM 2347 O O . SER A 1 295 ? 18.923 3.407 -31.519 1.00 41.25 295 SER A O 1
ATOM 2349 N N . LYS A 1 296 ? 18.663 1.216 -31.495 1.00 40.44 296 LYS A N 1
ATOM 2350 C CA . LYS A 1 296 ? 19.592 0.964 -32.647 1.00 40.44 296 LYS A CA 1
ATOM 2351 C C . LYS A 1 296 ? 19.673 -0.470 -33.107 1.00 40.44 296 LYS A C 1
ATOM 2353 O O . LYS A 1 296 ? 19.897 -0.754 -34.281 1.00 40.44 296 LYS A O 1
ATOM 2358 N N . GLU A 1 297 ? 19.488 -1.368 -32.159 1.00 43.53 297 GLU A N 1
ATOM 2359 C CA . GLU A 1 297 ? 19.719 -2.802 -32.288 1.00 43.53 297 GLU A CA 1
ATOM 2360 C C . GLU A 1 297 ? 19.032 -3.443 -33.503 1.00 43.53 297 GLU A C 1
ATOM 2362 O O . GLU A 1 297 ? 19.482 -4.460 -34.017 1.00 43.53 297 GLU A O 1
ATOM 2367 N N . LYS A 1 298 ? 17.964 -2.826 -34.012 1.00 48.06 298 LYS A N 1
ATOM 2368 C CA . LYS A 1 298 ? 17.159 -3.356 -35.117 1.00 48.06 298 LYS A CA 1
ATOM 2369 C C . LYS A 1 298 ? 17.387 -2.659 -36.459 1.00 48.06 298 LYS A C 1
ATOM 2371 O O . LYS A 1 298 ? 17.010 -3.216 -37.481 1.00 48.06 298 LYS A O 1
ATOM 2376 N N . TYR A 1 299 ? 18.019 -1.484 -36.472 1.00 40.31 299 TYR A N 1
ATOM 2377 C CA . TYR A 1 299 ? 18.231 -0.684 -37.686 1.00 40.31 299 TYR A CA 1
ATOM 2378 C C . TYR A 1 299 ? 19.615 -0.910 -38.304 1.00 40.31 299 TYR A C 1
ATOM 2380 O O . TYR A 1 299 ? 19.740 -0.949 -39.524 1.00 40.31 299 TYR A O 1
ATOM 2388 N N . GLN A 1 300 ? 20.655 -1.108 -37.488 1.00 40.59 300 GLN A N 1
ATOM 2389 C CA . GLN A 1 300 ? 22.039 -1.160 -37.974 1.00 40.59 300 GLN A CA 1
ATOM 2390 C C . GLN A 1 300 ? 22.420 -2.457 -38.720 1.00 40.59 300 GLN A C 1
ATOM 2392 O O . GLN A 1 300 ? 23.080 -2.341 -39.752 1.00 40.59 300 GLN A O 1
ATOM 2397 N N . PRO A 1 301 ? 21.973 -3.666 -38.313 1.00 43.97 301 PRO A N 1
ATOM 2398 C CA . PRO A 1 301 ? 22.228 -4.883 -39.094 1.00 43.97 301 PRO A CA 1
ATOM 2399 C C . PRO A 1 301 ? 21.528 -4.867 -40.463 1.00 43.97 301 PRO A C 1
ATOM 2401 O O . PRO A 1 301 ? 21.995 -5.491 -41.411 1.00 43.97 301 PRO A O 1
ATOM 2404 N N . LEU A 1 302 ? 20.416 -4.127 -40.566 1.00 42.38 302 LEU A N 1
ATOM 2405 C CA . LEU A 1 302 ? 19.585 -3.995 -41.766 1.00 42.38 302 LEU A CA 1
ATOM 2406 C C . LEU A 1 302 ? 19.854 -2.702 -42.562 1.00 42.38 302 LEU A C 1
ATOM 2408 O O . LEU A 1 302 ? 19.246 -2.507 -43.608 1.00 42.38 302 LEU A O 1
ATOM 2412 N N . LYS A 1 303 ? 20.747 -1.822 -42.080 1.00 50.66 303 LYS A N 1
ATOM 2413 C CA . LYS A 1 303 ? 21.055 -0.492 -42.649 1.00 50.66 303 LYS A CA 1
ATOM 2414 C C . LYS A 1 303 ? 19.832 0.421 -42.888 1.00 50.66 303 LYS A C 1
ATOM 2416 O O . LYS A 1 303 ? 19.854 1.234 -43.803 1.00 50.66 303 LYS A O 1
ATOM 2421 N N .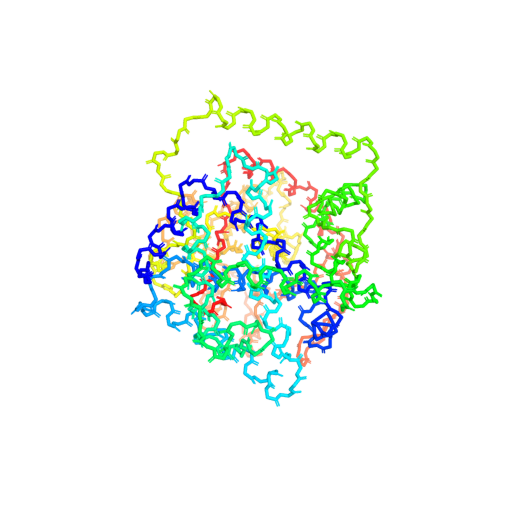 LEU A 1 304 ? 18.776 0.313 -42.081 1.00 49.62 304 LEU A N 1
ATOM 2422 C CA . LEU A 1 304 ? 17.538 1.097 -42.245 1.00 49.62 304 LEU A CA 1
ATOM 2423 C C . LEU A 1 304 ? 17.720 2.578 -41.818 1.00 49.62 304 LEU A C 1
ATOM 2425 O O . LEU A 1 304 ? 18.609 2.865 -41.008 1.00 49.62 304 LEU A O 1
ATOM 2429 N N . PRO A 1 305 ? 16.891 3.533 -42.295 1.00 50.22 305 PRO A N 1
ATOM 2430 C CA . PRO A 1 305 ? 17.069 4.957 -42.016 1.00 50.22 305 PRO A CA 1
ATOM 2431 C C . PRO A 1 305 ? 16.360 5.379 -40.730 1.00 50.22 305 PRO A C 1
ATOM 2433 O O . PRO A 1 305 ? 15.301 4.862 -40.381 1.00 50.22 305 PRO A O 1
ATOM 2436 N N . LEU A 1 306 ? 16.891 6.392 -40.055 1.00 52.16 306 LEU A N 1
ATOM 2437 C CA . LEU A 1 306 ? 16.192 7.013 -38.930 1.00 52.16 306 LEU A CA 1
ATOM 2438 C C . LEU A 1 306 ? 14.804 7.553 -39.349 1.00 52.16 306 LEU A C 1
ATOM 2440 O O . LEU A 1 306 ? 14.641 7.949 -40.508 1.00 52.16 306 LEU A O 1
ATOM 2444 N N . PRO A 1 307 ? 13.817 7.583 -38.430 1.00 50.91 307 PRO A N 1
ATOM 2445 C CA . PRO A 1 307 ? 12.532 8.244 -38.660 1.00 50.91 307 PRO A CA 1
ATOM 2446 C C . PRO A 1 307 ? 12.716 9.654 -39.241 1.00 50.91 307 PRO A C 1
ATOM 2448 O O . PRO A 1 307 ? 13.625 10.376 -38.834 1.00 50.91 307 PRO A O 1
ATOM 2451 N N . GLY A 1 308 ? 11.904 10.025 -40.235 1.00 46.81 308 GLY A N 1
ATOM 2452 C CA . GLY A 1 308 ? 12.006 11.325 -40.913 1.00 46.81 308 GLY A CA 1
ATOM 2453 C C . GLY A 1 308 ? 13.045 11.420 -42.044 1.00 46.81 308 GLY A C 1
ATOM 2454 O O . GLY A 1 308 ? 13.049 12.415 -42.765 1.00 46.81 308 GLY A O 1
ATOM 2455 N N . LYS A 1 309 ? 13.884 10.397 -42.277 1.00 47.19 309 LYS A N 1
ATOM 2456 C CA . LYS A 1 309 ? 14.768 10.323 -43.459 1.00 47.19 309 LYS A CA 1
ATOM 2457 C C . LYS A 1 309 ? 14.197 9.373 -44.516 1.00 47.19 309 LYS A C 1
ATOM 2459 O O . LYS A 1 309 ? 13.880 8.226 -44.214 1.00 47.19 309 LYS A O 1
ATOM 2464 N N . LEU A 1 310 ? 14.092 9.846 -45.762 1.00 43.50 310 LEU A N 1
ATOM 2465 C CA . LEU A 1 310 ? 13.651 9.042 -46.908 1.00 43.50 310 LEU A CA 1
ATOM 2466 C C . LEU A 1 310 ? 14.665 7.932 -47.206 1.00 43.50 310 LEU A C 1
ATOM 2468 O O . LEU A 1 310 ? 15.861 8.199 -47.339 1.00 43.50 310 LEU A O 1
ATOM 2472 N N . PHE A 1 311 ? 14.185 6.695 -47.340 1.00 46.59 311 PHE A N 1
ATOM 2473 C CA . PHE A 1 311 ? 15.003 5.603 -47.854 1.00 46.59 311 PHE A CA 1
ATOM 2474 C C . PHE A 1 311 ? 15.021 5.654 -49.386 1.00 46.59 311 PHE A C 1
ATOM 2476 O O . PHE A 1 311 ? 13.951 5.634 -50.001 1.00 46.59 311 PHE A O 1
ATOM 2483 N N . PRO A 1 312 ? 16.198 5.732 -50.028 1.00 43.31 312 PRO A N 1
ATOM 2484 C CA . PRO A 1 312 ? 16.283 5.604 -51.469 1.00 43.31 312 PRO A CA 1
ATOM 2485 C C . PRO A 1 312 ? 16.052 4.129 -51.815 1.00 43.31 312 PRO A C 1
ATOM 2487 O O . PRO A 1 312 ? 16.855 3.276 -51.451 1.00 43.31 312 PRO A O 1
ATOM 2490 N N . ASN A 1 313 ? 14.953 3.866 -52.524 1.00 46.81 313 ASN A N 1
ATOM 2491 C CA . ASN A 1 313 ? 14.416 2.561 -52.937 1.00 46.81 313 ASN A CA 1
ATOM 2492 C C . ASN A 1 313 ? 13.477 1.928 -51.898 1.00 46.81 313 ASN A C 1
ATOM 2494 O O . ASN A 1 313 ? 13.870 1.580 -50.790 1.00 46.81 313 ASN A O 1
ATOM 2498 N N . GLY A 1 314 ? 12.200 1.815 -52.277 1.00 47.94 314 GLY A N 1
ATOM 2499 C CA . GLY A 1 314 ? 11.075 1.387 -51.440 1.00 47.94 314 GLY A CA 1
ATOM 2500 C C . GLY A 1 314 ? 11.119 -0.076 -51.000 1.00 47.94 314 GLY A C 1
ATOM 2501 O O . GLY A 1 314 ? 10.273 -0.875 -51.409 1.00 47.94 314 GLY A O 1
ATOM 2502 N N . ASP A 1 315 ? 12.070 -0.412 -50.136 1.00 57.41 315 ASP A N 1
ATOM 2503 C CA . ASP A 1 315 ? 12.203 -1.741 -49.562 1.00 57.41 315 ASP A CA 1
ATOM 2504 C C . ASP A 1 315 ? 11.164 -2.012 -48.464 1.00 57.41 315 ASP A C 1
ATOM 2506 O O . ASP A 1 315 ? 10.647 -1.130 -47.767 1.00 57.41 315 ASP A O 1
ATOM 2510 N N . CYS A 1 316 ? 10.811 -3.289 -48.352 1.00 55.97 316 CYS A N 1
ATOM 2511 C CA . CYS A 1 316 ? 9.680 -3.779 -47.582 1.00 55.97 316 CYS A CA 1
ATOM 2512 C C . CYS A 1 316 ? 10.146 -4.481 -46.292 1.00 55.97 316 CYS A C 1
ATOM 2514 O O . CYS A 1 316 ? 11.052 -5.309 -46.339 1.00 55.97 316 CYS A O 1
ATOM 2516 N N . LEU A 1 317 ? 9.512 -4.182 -45.149 1.00 58.00 317 LEU A N 1
ATOM 2517 C CA . LEU A 1 317 ? 9.814 -4.739 -43.823 1.00 58.00 317 LEU A CA 1
ATOM 2518 C C . LEU A 1 317 ? 8.630 -5.552 -43.278 1.00 58.00 317 LEU A C 1
ATOM 2520 O O . LEU A 1 317 ? 7.589 -4.982 -42.982 1.00 58.00 317 LEU A O 1
ATOM 2524 N N . LEU A 1 318 ? 8.768 -6.853 -43.032 1.00 58.81 318 LEU A N 1
ATOM 2525 C CA . LEU A 1 318 ? 7.765 -7.656 -42.307 1.00 58.81 318 LEU A CA 1
ATOM 2526 C C . LEU A 1 318 ? 8.198 -7.945 -40.893 1.00 58.81 318 LEU A C 1
ATOM 2528 O O . LEU A 1 318 ? 9.353 -8.229 -40.643 1.00 58.81 318 LEU A O 1
ATOM 2532 N N . ILE A 1 319 ? 7.233 -7.978 -39.992 1.00 62.81 319 ILE A N 1
ATOM 2533 C CA . ILE A 1 319 ? 7.391 -8.222 -38.570 1.00 62.81 319 ILE A CA 1
ATOM 2534 C C . ILE A 1 319 ? 6.493 -9.407 -38.201 1.00 62.81 319 ILE A C 1
ATOM 2536 O O . ILE A 1 319 ? 5.266 -9.315 -38.185 1.00 62.81 319 ILE A O 1
ATOM 2540 N N . TYR A 1 320 ? 7.094 -10.558 -37.937 1.00 56.41 320 TYR A N 1
ATOM 2541 C CA . TYR A 1 320 ? 6.399 -11.801 -37.624 1.00 56.41 320 TYR A CA 1
ATOM 2542 C C . TYR A 1 320 ? 6.194 -11.895 -36.108 1.00 56.41 320 TYR A C 1
ATOM 2544 O O . TYR A 1 320 ? 7.161 -12.020 -35.349 1.00 56.41 320 TYR A O 1
ATOM 2552 N N . GLY A 1 321 ? 4.932 -11.802 -35.672 1.00 59.91 321 GLY A N 1
ATOM 2553 C CA . GLY A 1 321 ? 4.545 -11.647 -34.261 1.00 59.91 321 GLY A CA 1
ATOM 2554 C C . GLY A 1 321 ? 4.080 -10.235 -33.866 1.00 59.91 321 GLY A C 1
ATOM 2555 O O . GLY A 1 321 ? 4.371 -9.773 -32.761 1.00 59.91 321 GLY A O 1
ATOM 2556 N N . GLY A 1 322 ? 3.329 -9.560 -34.740 1.00 55.34 322 GLY A N 1
ATOM 2557 C CA . GLY A 1 322 ? 2.875 -8.169 -34.618 1.00 55.34 322 GLY A CA 1
ATOM 2558 C C . GLY A 1 322 ? 2.159 -7.774 -33.333 1.00 55.34 322 GLY A C 1
ATOM 2559 O O . GLY A 1 322 ? 2.210 -6.620 -32.921 1.00 55.34 322 GLY A O 1
ATOM 2560 N N . SER A 1 323 ? 1.491 -8.726 -32.690 1.00 54.94 323 SER A N 1
ATOM 2561 C CA . SER A 1 323 ? 0.663 -8.490 -31.507 1.00 54.94 323 SER A CA 1
ATOM 2562 C C . SER A 1 323 ? 1.451 -8.379 -30.199 1.00 54.94 323 SER A C 1
ATOM 2564 O O . SER A 1 323 ? 0.860 -8.385 -29.125 1.00 54.94 323 SER A O 1
ATOM 2566 N N . THR A 1 324 ? 2.781 -8.333 -30.263 1.00 54.38 324 THR A N 1
ATOM 2567 C CA . THR A 1 324 ? 3.640 -8.102 -29.095 1.00 54.38 324 THR A CA 1
ATOM 2568 C C . THR A 1 324 ? 3.880 -6.605 -28.903 1.00 54.38 324 THR A C 1
ATOM 2570 O O . THR A 1 324 ? 3.975 -5.862 -29.880 1.00 54.38 324 THR A O 1
ATOM 2573 N N . ALA A 1 325 ? 4.042 -6.154 -27.652 1.00 51.28 325 ALA A N 1
ATOM 2574 C CA . ALA A 1 325 ? 4.338 -4.748 -27.338 1.00 51.28 325 ALA A CA 1
ATOM 2575 C C . ALA A 1 325 ? 5.540 -4.212 -28.138 1.00 51.28 325 ALA A C 1
ATOM 2577 O O . ALA A 1 325 ? 5.530 -3.099 -28.655 1.00 51.28 325 ALA A O 1
ATOM 2578 N N . THR A 1 326 ? 6.559 -5.053 -28.302 1.00 52.06 326 THR A N 1
ATOM 2579 C CA . THR A 1 326 ? 7.752 -4.738 -29.080 1.00 52.06 326 THR A CA 1
ATOM 2580 C C . THR A 1 326 ? 7.450 -4.653 -30.577 1.00 52.06 326 THR A C 1
ATOM 2582 O O . THR A 1 326 ? 7.867 -3.692 -31.208 1.00 52.06 326 THR A O 1
ATOM 2585 N N . SER A 1 327 ? 6.709 -5.597 -31.164 1.00 55.28 327 SER A N 1
ATOM 2586 C CA . SER A 1 327 ? 6.390 -5.549 -32.600 1.00 55.28 327 SER A CA 1
ATOM 2587 C C . SER A 1 327 ? 5.467 -4.387 -32.976 1.00 55.28 327 SER A C 1
ATOM 2589 O O . SER A 1 327 ? 5.606 -3.844 -34.065 1.00 55.28 327 SER A O 1
ATOM 2591 N N . ALA A 1 328 ? 4.583 -3.947 -32.079 1.00 56.72 328 ALA A N 1
ATOM 2592 C CA . ALA A 1 328 ? 3.752 -2.763 -32.308 1.00 56.72 328 ALA A CA 1
ATOM 2593 C C . ALA A 1 328 ? 4.595 -1.485 -32.489 1.00 56.72 328 ALA A C 1
ATOM 2595 O O . ALA A 1 328 ? 4.357 -0.705 -33.410 1.00 56.72 328 ALA A O 1
ATOM 2596 N N . LEU A 1 329 ? 5.634 -1.314 -31.667 1.00 55.56 329 LEU A N 1
ATOM 2597 C CA . LEU A 1 329 ? 6.588 -0.206 -31.789 1.00 55.56 329 LEU A CA 1
ATOM 2598 C C . LEU A 1 329 ? 7.446 -0.324 -33.059 1.00 55.56 329 LEU A C 1
ATOM 2600 O O . LEU A 1 329 ? 7.680 0.672 -33.735 1.00 55.56 329 LEU A O 1
ATOM 2604 N N . ALA A 1 330 ? 7.850 -1.544 -33.426 1.00 57.59 330 ALA A N 1
ATOM 2605 C CA . ALA A 1 330 ? 8.576 -1.822 -34.668 1.00 57.59 330 ALA A CA 1
ATOM 2606 C C . ALA A 1 330 ? 7.828 -1.324 -35.911 1.00 57.59 330 ALA A C 1
ATOM 2608 O O . ALA A 1 330 ? 8.414 -0.698 -36.791 1.00 57.59 330 ALA A O 1
ATOM 2609 N N . ILE A 1 331 ? 6.522 -1.608 -35.961 1.00 61.50 331 ILE A N 1
ATOM 2610 C CA . ILE A 1 331 ? 5.650 -1.227 -37.075 1.00 61.50 331 ILE A CA 1
ATOM 2611 C C . ILE A 1 331 ? 5.572 0.292 -37.190 1.00 61.50 331 ILE A C 1
ATOM 2613 O O . ILE A 1 331 ? 5.641 0.839 -38.289 1.00 61.50 331 ILE A O 1
ATOM 2617 N N . LEU A 1 332 ? 5.444 0.961 -36.045 1.00 59.06 332 LEU A N 1
ATOM 2618 C CA . LEU A 1 332 ? 5.333 2.407 -35.964 1.00 59.06 332 LEU A CA 1
ATOM 2619 C C . LEU A 1 332 ? 6.601 3.103 -36.469 1.00 59.06 332 LEU A C 1
ATOM 2621 O O . LEU A 1 332 ? 6.516 3.946 -37.358 1.00 59.06 332 LEU A O 1
ATOM 2625 N N . PHE A 1 333 ? 7.770 2.733 -35.945 1.00 60.00 333 PHE A N 1
ATOM 2626 C CA . PHE A 1 333 ? 9.027 3.371 -36.342 1.00 60.00 333 PHE A CA 1
ATOM 2627 C C . PHE A 1 333 ? 9.350 3.133 -37.812 1.00 60.00 333 PHE A C 1
ATOM 2629 O O . PHE A 1 333 ? 9.745 4.058 -38.513 1.00 60.00 333 PHE A O 1
ATOM 2636 N N . ALA A 1 334 ? 9.094 1.927 -38.311 1.00 62.22 334 ALA A N 1
ATOM 2637 C CA . ALA A 1 334 ? 9.307 1.624 -39.715 1.00 62.22 334 ALA A CA 1
ATOM 2638 C C . ALA A 1 334 ? 8.389 2.444 -40.640 1.00 62.22 334 ALA A C 1
ATOM 2640 O O . ALA A 1 334 ? 8.836 2.899 -41.691 1.00 62.22 334 ALA A O 1
ATOM 2641 N N . LYS A 1 335 ? 7.143 2.716 -40.230 1.00 60.72 335 LYS A N 1
ATOM 2642 C CA . LYS A 1 335 ? 6.250 3.637 -40.950 1.00 60.72 335 LYS A CA 1
ATOM 2643 C C . LYS A 1 335 ? 6.736 5.087 -40.917 1.00 60.72 335 LYS A C 1
ATOM 2645 O O . LYS A 1 335 ? 6.672 5.757 -41.941 1.00 60.72 335 LYS A O 1
ATOM 2650 N N . LEU A 1 336 ? 7.241 5.557 -39.775 1.00 59.53 336 LEU A N 1
ATOM 2651 C CA . LEU A 1 336 ? 7.840 6.896 -39.644 1.00 59.53 336 LEU A CA 1
ATOM 2652 C C . LEU A 1 336 ? 9.155 7.036 -40.438 1.00 59.53 336 LEU A C 1
ATOM 2654 O O . LEU A 1 336 ? 9.560 8.141 -40.791 1.00 59.53 336 LEU A O 1
ATOM 2658 N N . SER A 1 337 ? 9.799 5.913 -40.760 1.00 59.53 337 SER A N 1
ATOM 2659 C CA . SER A 1 337 ? 10.923 5.795 -41.698 1.00 59.53 337 SER A CA 1
ATOM 2660 C C . SER A 1 337 ? 10.481 5.594 -43.163 1.00 59.53 337 SER A C 1
ATOM 2662 O O . SER A 1 337 ? 11.314 5.264 -44.004 1.00 59.53 337 SER A O 1
ATOM 2664 N N . TYR A 1 338 ? 9.188 5.753 -43.480 1.00 61.03 338 TYR A N 1
ATOM 2665 C CA . TYR A 1 338 ? 8.599 5.573 -44.819 1.00 61.03 338 TYR A CA 1
ATOM 2666 C C . TYR A 1 338 ? 8.775 4.169 -45.434 1.00 61.03 338 TYR A C 1
ATOM 2668 O O . TYR A 1 338 ? 8.710 4.005 -46.652 1.00 61.03 338 TYR A O 1
ATOM 2676 N N . LEU A 1 339 ? 8.965 3.133 -44.610 1.00 59.78 339 LEU A N 1
ATOM 2677 C CA . LEU A 1 339 ? 9.088 1.751 -45.078 1.00 59.78 339 LEU A CA 1
ATOM 2678 C C . LEU A 1 339 ? 7.713 1.129 -45.346 1.00 59.78 339 LEU A C 1
ATOM 2680 O O . LEU A 1 339 ? 6.731 1.392 -44.644 1.00 59.78 339 LEU A O 1
ATOM 2684 N N . LYS A 1 340 ? 7.648 0.208 -46.314 1.00 60.53 340 LYS A N 1
ATOM 2685 C CA . LYS A 1 340 ? 6.456 -0.625 -46.517 1.00 60.53 340 LYS A CA 1
ATOM 2686 C C . LYS A 1 340 ? 6.434 -1.741 -45.473 1.00 60.53 340 LYS A C 1
ATOM 2688 O O . LYS A 1 340 ? 7.194 -2.699 -45.591 1.00 60.53 340 LYS A O 1
ATOM 2693 N N . VAL A 1 341 ? 5.576 -1.620 -44.456 1.00 61.62 341 VAL A N 1
ATOM 2694 C CA . VAL A 1 341 ? 5.564 -2.525 -43.292 1.00 61.62 341 VAL A CA 1
ATOM 2695 C C . VAL A 1 341 ? 4.481 -3.586 -43.352 1.00 61.62 341 VAL A C 1
ATOM 2697 O O . VAL A 1 341 ? 3.316 -3.309 -43.622 1.00 61.62 341 VAL A O 1
ATOM 2700 N N . LEU A 1 342 ? 4.852 -4.799 -42.974 1.00 59.41 342 LEU A N 1
ATOM 2701 C CA . LEU A 1 342 ? 4.039 -5.991 -43.055 1.00 59.41 342 LEU A CA 1
ATOM 2702 C C . LEU A 1 342 ? 4.095 -6.734 -41.750 1.00 59.41 342 LEU A C 1
ATOM 2704 O O . LEU A 1 342 ? 5.067 -6.636 -41.011 1.00 59.41 342 LEU A O 1
ATOM 2708 N N . VAL A 1 343 ? 3.054 -7.491 -41.439 1.00 60.72 343 VAL A N 1
ATOM 2709 C CA . VAL A 1 343 ? 2.947 -8.063 -40.104 1.00 60.72 343 VAL A CA 1
ATOM 2710 C C . VAL A 1 343 ? 2.287 -9.430 -40.167 1.00 60.72 343 VAL A C 1
ATOM 2712 O O . VAL A 1 343 ? 1.288 -9.587 -40.865 1.00 60.72 343 VAL A O 1
ATOM 2715 N N . THR A 1 344 ? 2.812 -10.415 -39.434 1.00 59.31 344 THR A N 1
ATOM 2716 C CA . THR A 1 344 ? 2.059 -11.645 -39.131 1.00 59.31 344 THR A CA 1
ATOM 2717 C C . THR A 1 344 ? 1.587 -11.625 -37.683 1.00 59.31 344 THR A C 1
ATOM 2719 O O . THR A 1 344 ? 2.300 -11.160 -36.791 1.00 59.31 344 THR A O 1
ATOM 2722 N N . ALA A 1 345 ? 0.390 -12.144 -37.426 1.00 56.25 345 ALA A N 1
ATOM 2723 C CA . ALA A 1 345 ? -0.099 -12.433 -36.083 1.00 56.25 345 ALA A CA 1
ATOM 2724 C C . ALA A 1 345 ? -1.123 -13.565 -36.119 1.00 56.25 345 ALA A C 1
ATOM 2726 O O . ALA A 1 345 ? -1.623 -13.932 -37.181 1.00 56.25 345 ALA A O 1
ATOM 2727 N N . SER A 1 346 ? -1.448 -14.108 -34.945 1.00 54.81 346 SER A N 1
ATOM 2728 C CA . SER A 1 346 ? -2.546 -15.065 -34.807 1.00 54.81 346 SER A CA 1
ATOM 2729 C C . SER A 1 346 ? -3.885 -14.434 -35.218 1.00 54.81 346 SER A C 1
ATOM 2731 O O . SER A 1 346 ? -4.074 -13.249 -34.925 1.00 54.81 346 SER A O 1
ATOM 2733 N N . PRO A 1 347 ? -4.845 -15.206 -35.769 1.00 50.22 347 PRO A N 1
ATOM 2734 C CA . PRO A 1 347 ? -6.142 -14.698 -36.232 1.00 50.22 347 PRO A CA 1
ATOM 2735 C C . PRO A 1 347 ? -6.869 -13.793 -35.225 1.00 50.22 347 PRO A C 1
ATOM 2737 O O . PRO A 1 347 ? -7.362 -12.731 -35.588 1.00 50.22 347 PRO A O 1
ATOM 2740 N N . LYS A 1 348 ? -6.820 -14.149 -33.934 1.00 50.94 348 LYS A N 1
ATOM 2741 C CA . LYS A 1 348 ? -7.411 -13.378 -32.824 1.00 50.94 348 LYS A CA 1
ATOM 2742 C C . LYS A 1 348 ? -6.839 -11.967 -32.608 1.00 50.94 348 LYS A C 1
ATOM 2744 O O . LYS A 1 348 ? -7.441 -11.174 -31.902 1.00 50.94 348 LYS A O 1
ATOM 2749 N N . ASN A 1 349 ? -5.681 -11.656 -33.191 1.00 55.88 349 ASN A N 1
ATOM 2750 C CA . ASN A 1 349 ? -4.995 -10.368 -33.039 1.00 55.88 349 ASN A CA 1
ATOM 2751 C C . ASN A 1 349 ? -5.001 -9.541 -34.338 1.00 55.88 349 ASN A C 1
ATOM 2753 O O . ASN A 1 349 ? -4.305 -8.527 -34.425 1.00 55.88 349 ASN A O 1
ATOM 2757 N N . LEU A 1 350 ? -5.753 -9.968 -35.359 1.00 54.12 350 LEU A N 1
ATOM 2758 C CA . LEU A 1 350 ? -5.824 -9.268 -36.642 1.00 54.12 350 LEU A CA 1
ATOM 2759 C C . LEU A 1 350 ? -6.516 -7.906 -36.515 1.00 54.12 350 LEU A C 1
ATOM 2761 O O . LEU A 1 350 ? -6.027 -6.939 -37.092 1.00 54.12 350 LEU A O 1
ATOM 2765 N N . ASP A 1 351 ? -7.577 -7.794 -35.711 1.00 55.94 351 ASP A N 1
ATOM 2766 C CA . ASP A 1 351 ? -8.280 -6.519 -35.495 1.00 55.94 351 ASP A CA 1
ATOM 2767 C C . ASP A 1 351 ? -7.425 -5.496 -34.745 1.00 55.94 351 ASP A C 1
ATOM 2769 O O . ASP A 1 351 ? -7.417 -4.318 -35.096 1.00 55.94 351 ASP A O 1
ATOM 2773 N N . TYR A 1 352 ? -6.611 -5.955 -33.787 1.00 57.84 352 TYR A N 1
ATOM 2774 C CA . TYR A 1 352 ? -5.603 -5.116 -33.137 1.00 57.84 352 TYR A CA 1
ATOM 2775 C C . TYR A 1 352 ? -4.633 -4.522 -34.166 1.00 57.84 352 TYR A C 1
ATOM 2777 O O . TYR A 1 352 ? -4.345 -3.334 -34.107 1.00 57.84 352 TYR A O 1
ATOM 2785 N N . LEU A 1 353 ? -4.178 -5.315 -35.143 1.00 52.25 353 LEU A N 1
ATOM 2786 C CA . LEU A 1 353 ? -3.198 -4.893 -36.150 1.00 52.25 353 LEU A CA 1
ATOM 2787 C C . LEU A 1 353 ? -3.772 -4.111 -37.333 1.00 52.25 353 LEU A C 1
ATOM 2789 O O . LEU A 1 353 ? -3.022 -3.369 -37.969 1.00 52.25 353 LEU A O 1
ATOM 2793 N N . ARG A 1 354 ? -5.073 -4.230 -37.621 1.00 53.78 354 ARG A N 1
ATOM 2794 C CA . ARG A 1 354 ? -5.754 -3.426 -38.653 1.00 53.78 354 ARG A CA 1
ATOM 2795 C C . ARG A 1 354 ? -5.656 -1.927 -38.370 1.00 53.78 354 ARG A C 1
ATOM 2797 O O . ARG A 1 354 ? -5.525 -1.149 -39.307 1.00 53.78 354 ARG A O 1
ATOM 2804 N N . ASN A 1 355 ? -5.593 -1.541 -37.096 1.00 52.16 355 ASN A N 1
ATOM 2805 C CA . ASN A 1 355 ? -5.348 -0.156 -36.686 1.00 52.16 355 ASN A CA 1
ATOM 2806 C C . ASN A 1 355 ? -3.903 0.319 -36.944 1.00 52.16 355 ASN A C 1
ATOM 2808 O O . ASN A 1 355 ? -3.649 1.519 -36.921 1.00 52.16 355 ASN A O 1
ATOM 2812 N N . TYR A 1 356 ? -2.954 -0.594 -37.200 1.00 49.44 356 TYR A N 1
ATOM 2813 C CA . TYR A 1 356 ? -1.525 -0.279 -37.318 1.00 49.44 356 TYR A CA 1
ATOM 2814 C C . TYR A 1 356 ? -0.915 -0.543 -38.704 1.00 49.44 356 TYR A C 1
ATOM 2816 O O . TYR A 1 356 ? 0.107 0.073 -39.002 1.00 49.44 356 TYR A O 1
ATOM 2824 N N . ALA A 1 357 ? -1.476 -1.391 -39.581 1.00 41.25 357 ALA A N 1
ATOM 2825 C CA . ALA A 1 357 ? -0.821 -1.785 -40.843 1.00 41.25 357 ALA A CA 1
ATOM 2826 C C . ALA A 1 357 ? -1.764 -1.866 -42.065 1.00 41.25 357 ALA A C 1
ATOM 2828 O O . ALA A 1 357 ? -2.760 -2.583 -42.051 1.00 41.25 357 ALA A O 1
ATOM 2829 N N . SER A 1 358 ? -1.383 -1.203 -43.165 1.00 36.12 358 SER A N 1
ATOM 2830 C CA . SER A 1 358 ? -1.953 -1.367 -44.508 1.00 36.12 358 SER A CA 1
ATOM 2831 C C . SER A 1 358 ? -0.963 -2.142 -45.408 1.00 36.12 358 SER A C 1
ATOM 2833 O O . SER A 1 358 ? 0.055 -1.615 -45.835 1.00 36.12 358 SER A O 1
ATOM 2835 N N . THR A 1 359 ? -1.300 -3.404 -45.719 1.00 30.31 359 THR A N 1
ATOM 2836 C CA . THR A 1 359 ? -0.857 -4.259 -46.866 1.00 30.31 359 THR A CA 1
ATOM 2837 C C . THR A 1 359 ? 0.580 -4.844 -47.039 1.00 30.31 359 THR A C 1
ATOM 2839 O O . THR A 1 359 ? 1.516 -4.115 -47.332 1.00 30.31 359 THR A O 1
ATOM 2842 N N . ARG A 1 360 ? 0.621 -6.210 -47.046 1.00 34.28 360 ARG A N 1
ATOM 2843 C CA . ARG A 1 360 ? 1.315 -7.322 -47.825 1.00 34.28 360 ARG A CA 1
ATOM 2844 C C . ARG A 1 360 ? 2.856 -7.443 -48.181 1.00 34.28 360 ARG A C 1
ATOM 2846 O O . ARG A 1 360 ? 3.346 -6.691 -49.020 1.00 34.28 360 ARG A O 1
ATOM 2853 N N . THR A 1 361 ? 3.482 -8.521 -47.607 1.00 29.89 361 THR A N 1
ATOM 2854 C CA . THR A 1 361 ? 4.657 -9.462 -47.933 1.00 29.89 361 THR A CA 1
ATOM 2855 C C . THR A 1 361 ? 6.215 -9.172 -47.867 1.00 29.89 361 THR A C 1
ATOM 2857 O O . THR A 1 361 ? 6.704 -8.452 -48.728 1.00 29.89 361 THR A O 1
ATOM 2860 N N . GLY A 1 362 ? 6.980 -9.774 -46.891 1.00 32.75 362 GLY A N 1
ATOM 2861 C CA . GLY A 1 362 ? 8.488 -9.918 -46.821 1.00 32.75 362 GLY A CA 1
ATOM 2862 C C . GLY A 1 362 ? 9.260 -9.811 -45.444 1.00 32.75 362 GLY A C 1
ATOM 2863 O O . GLY A 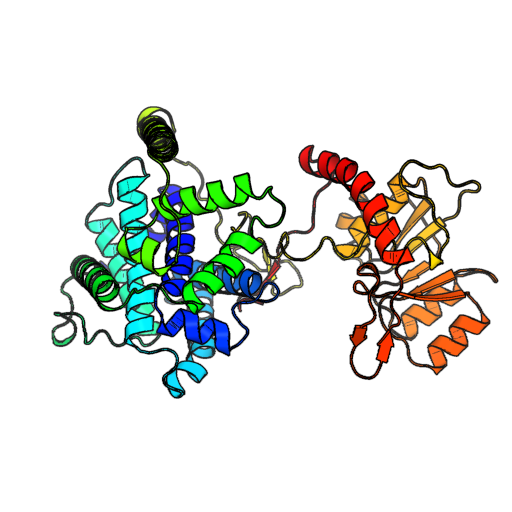1 362 ? 9.395 -8.692 -44.980 1.00 32.75 362 GLY A O 1
ATOM 2864 N N . ILE A 1 363 ? 9.835 -10.912 -44.857 1.00 35.03 363 ILE A N 1
ATOM 2865 C CA . ILE A 1 363 ? 9.910 -11.442 -43.421 1.00 35.03 363 ILE A CA 1
ATOM 2866 C C . ILE A 1 363 ? 11.024 -10.998 -42.399 1.00 35.03 363 ILE A C 1
ATOM 2868 O O . ILE A 1 363 ? 12.204 -11.138 -42.686 1.00 35.03 363 ILE A O 1
ATOM 2872 N N . TRP A 1 364 ? 10.660 -10.692 -41.127 1.00 39.41 364 TRP A N 1
ATOM 2873 C CA . TRP A 1 364 ? 11.488 -10.727 -39.875 1.00 39.41 364 TRP A CA 1
ATOM 2874 C C . TRP A 1 364 ? 10.740 -11.474 -38.750 1.00 39.41 364 TRP A C 1
ATOM 2876 O O . TRP A 1 364 ? 9.525 -11.350 -38.727 1.00 39.41 364 TRP A O 1
ATOM 2886 N N . ALA A 1 365 ? 11.377 -12.200 -37.808 1.00 36.88 365 ALA A N 1
ATOM 2887 C CA . ALA A 1 365 ? 10.670 -12.995 -36.779 1.00 36.88 365 ALA A CA 1
ATOM 2888 C C . ALA A 1 365 ? 11.000 -12.686 -35.314 1.00 36.88 365 ALA A C 1
ATOM 2890 O O . ALA A 1 365 ? 12.155 -12.682 -34.905 1.00 36.88 365 ALA A O 1
ATOM 2891 N N . MET A 1 366 ? 9.950 -12.476 -34.504 1.00 45.00 366 MET A N 1
ATOM 2892 C CA . MET A 1 366 ? 10.073 -12.099 -33.091 1.00 45.00 366 MET A CA 1
ATOM 2893 C C . MET A 1 366 ? 9.831 -13.255 -32.099 1.00 45.00 366 MET A C 1
ATOM 2895 O O . MET A 1 366 ? 10.091 -13.117 -30.906 1.00 45.00 366 MET A O 1
ATOM 2899 N N . PHE A 1 367 ? 9.427 -14.426 -32.593 1.00 46.31 367 PHE A N 1
ATOM 2900 C CA . PHE A 1 367 ? 9.516 -15.701 -31.875 1.00 46.31 367 PHE A CA 1
ATOM 2901 C C . PHE A 1 367 ? 10.100 -16.753 -32.812 1.00 46.31 367 PHE A C 1
ATOM 2903 O O . PHE A 1 367 ? 9.381 -17.573 -33.375 1.00 46.31 367 PHE A O 1
ATOM 2910 N N . SER A 1 368 ? 11.414 -16.696 -33.013 1.00 51.00 368 SER A N 1
ATOM 2911 C CA . SER A 1 368 ? 12.124 -17.654 -33.856 1.00 51.00 368 SER A CA 1
ATOM 2912 C C . SER A 1 368 ? 12.217 -19.009 -33.142 1.00 51.00 368 SER A C 1
ATOM 2914 O O . SER A 1 368 ? 13.114 -19.249 -32.337 1.00 51.00 368 SER A O 1
ATOM 2916 N N . THR A 1 369 ? 11.260 -19.893 -33.412 1.00 61.00 369 THR A N 1
ATOM 2917 C CA . THR A 1 369 ? 11.521 -21.339 -33.410 1.00 61.00 369 THR A CA 1
ATOM 2918 C C . THR A 1 369 ? 12.285 -21.690 -34.683 1.00 61.00 369 THR A C 1
ATOM 2920 O O . THR A 1 369 ? 12.249 -20.928 -35.655 1.00 61.00 369 THR A O 1
ATOM 2923 N N . GLU A 1 370 ? 12.960 -22.835 -34.699 1.00 68.81 370 GLU A N 1
ATOM 2924 C CA . GLU A 1 370 ? 13.647 -23.329 -35.893 1.00 68.81 370 GLU A CA 1
ATOM 2925 C C . GLU A 1 370 ? 12.747 -23.284 -37.143 1.00 68.81 370 GLU A C 1
ATOM 2927 O O . GLU A 1 370 ? 13.127 -22.701 -38.159 1.00 68.81 370 GLU A O 1
ATOM 2932 N N . ASP A 1 371 ? 11.520 -23.797 -37.034 1.00 68.50 371 ASP A N 1
ATOM 2933 C CA . ASP A 1 371 ? 10.542 -23.836 -38.126 1.00 68.50 371 ASP A CA 1
ATOM 2934 C C . ASP A 1 371 ? 10.199 -22.432 -38.658 1.00 68.50 371 ASP A C 1
ATOM 2936 O O . ASP A 1 371 ? 10.254 -22.165 -39.860 1.00 68.50 371 ASP A O 1
ATOM 2940 N N . THR A 1 372 ? 9.928 -21.481 -37.760 1.00 68.00 372 THR A N 1
ATOM 2941 C CA . THR A 1 372 ? 9.606 -20.098 -38.157 1.00 68.00 372 THR A CA 1
ATOM 2942 C C . THR A 1 372 ? 10.791 -19.358 -38.778 1.00 68.00 372 THR A C 1
ATOM 2944 O O . THR A 1 372 ? 10.591 -18.554 -39.686 1.00 68.00 372 THR A O 1
ATOM 2947 N N . ALA A 1 373 ? 12.021 -19.639 -38.334 1.00 67.31 373 ALA A N 1
ATOM 2948 C CA . ALA A 1 373 ? 13.228 -19.037 -38.892 1.00 67.31 373 ALA A CA 1
ATOM 2949 C C . ALA A 1 373 ? 13.503 -19.557 -40.309 1.00 67.31 373 ALA A C 1
ATOM 2951 O O . ALA A 1 373 ? 13.788 -18.776 -41.216 1.00 67.31 373 ALA A O 1
ATOM 2952 N N . ARG A 1 374 ? 13.334 -20.869 -40.521 1.00 72.19 374 ARG A N 1
ATOM 2953 C CA . ARG A 1 374 ? 13.469 -21.491 -41.844 1.00 72.19 374 ARG A CA 1
ATOM 2954 C C . ARG A 1 374 ? 12.434 -20.944 -42.826 1.00 72.19 374 ARG A C 1
ATOM 2956 O O . ARG A 1 374 ? 12.805 -20.543 -43.926 1.00 72.19 374 ARG A O 1
ATOM 2963 N N . LYS A 1 375 ? 11.168 -20.823 -42.409 1.00 70.44 375 LYS A N 1
ATOM 2964 C CA . LYS A 1 375 ? 10.094 -20.210 -43.215 1.00 70.44 375 LYS A CA 1
ATOM 2965 C C . LYS A 1 375 ? 10.363 -18.739 -43.533 1.00 70.44 375 LYS A C 1
ATOM 2967 O O . LYS A 1 375 ? 10.125 -18.313 -44.658 1.00 70.44 375 LYS A O 1
ATOM 2972 N N . ALA A 1 376 ? 10.885 -17.976 -42.569 1.00 65.56 376 ALA A N 1
ATOM 2973 C CA . ALA A 1 376 ? 11.234 -16.573 -42.766 1.00 65.56 376 ALA A CA 1
ATOM 2974 C C . ALA A 1 376 ? 12.292 -16.382 -43.857 1.00 65.56 376 ALA A C 1
ATOM 2976 O O . ALA A 1 376 ? 12.111 -15.574 -44.766 1.00 65.56 376 ALA A O 1
ATOM 2977 N N . VAL A 1 377 ? 13.362 -17.171 -43.788 1.00 66.75 377 VAL A N 1
ATOM 2978 C CA . VAL A 1 377 ? 14.497 -17.091 -44.713 1.00 66.75 377 VAL A CA 1
ATOM 2979 C C . VAL A 1 377 ? 14.165 -17.666 -46.087 1.00 66.75 377 VAL A C 1
ATOM 2981 O O . VAL A 1 377 ? 14.687 -17.174 -47.076 1.00 66.75 377 VAL A O 1
ATOM 2984 N N . PHE A 1 378 ? 13.245 -18.630 -46.187 1.00 68.38 378 PHE A N 1
ATOM 2985 C CA . PHE A 1 378 ? 12.791 -19.160 -47.481 1.00 68.38 378 PHE A CA 1
ATOM 2986 C C . PHE A 1 378 ? 12.088 -18.106 -48.353 1.00 68.38 378 PHE A C 1
ATOM 2988 O O . PHE A 1 378 ? 12.088 -18.196 -49.576 1.00 68.38 378 PHE A O 1
ATOM 2995 N N . VAL A 1 379 ? 11.478 -17.101 -47.721 1.00 61.59 379 VAL A N 1
ATOM 2996 C CA . VAL A 1 379 ? 10.787 -16.001 -48.410 1.00 61.59 379 VAL A CA 1
ATOM 2997 C C . VAL A 1 379 ? 11.735 -14.830 -48.709 1.00 61.59 379 VAL A C 1
ATOM 2999 O O . VAL A 1 379 ? 11.399 -13.961 -49.515 1.00 61.59 379 VAL A O 1
ATOM 3002 N N . LEU A 1 380 ? 12.931 -14.803 -48.111 1.00 60.00 380 LEU A N 1
ATOM 3003 C CA . LEU A 1 380 ? 13.986 -13.863 -48.486 1.00 60.00 380 LEU A CA 1
ATOM 3004 C C . LEU A 1 380 ? 14.625 -14.341 -49.800 1.00 60.00 380 LEU A C 1
ATOM 3006 O O . LEU A 1 380 ? 15.158 -15.446 -49.876 1.00 60.00 380 LEU A O 1
ATOM 3010 N N . LYS A 1 381 ? 14.584 -13.515 -50.853 1.00 53.53 381 LYS A N 1
ATOM 3011 C CA . LYS A 1 381 ? 15.393 -13.756 -52.062 1.00 53.53 381 LYS A CA 1
ATOM 3012 C C . LYS A 1 381 ? 16.889 -13.660 -51.709 1.00 53.53 381 LYS A C 1
ATOM 3014 O O . LYS A 1 381 ? 17.246 -13.035 -50.708 1.00 53.53 381 LYS A O 1
ATOM 3019 N N . ALA A 1 382 ? 17.756 -14.266 -52.526 1.00 49.44 382 ALA A N 1
ATOM 3020 C CA . ALA A 1 382 ? 19.209 -14.233 -52.330 1.00 49.44 382 ALA A CA 1
ATOM 3021 C C . ALA A 1 382 ? 19.704 -12.789 -52.096 1.00 49.44 382 ALA A C 1
ATOM 3023 O O . ALA A 1 382 ? 19.441 -11.911 -52.916 1.00 49.44 382 ALA A O 1
ATOM 3024 N N . GLY A 1 383 ? 20.371 -12.551 -50.959 1.00 51.09 383 GLY A N 1
ATOM 3025 C CA . GLY A 1 383 ? 20.857 -11.225 -50.540 1.00 51.09 383 GLY A CA 1
ATOM 3026 C C . GLY A 1 383 ? 20.049 -10.532 -49.432 1.00 51.09 383 GLY A C 1
ATOM 3027 O O . GLY A 1 383 ? 20.431 -9.448 -49.000 1.00 51.09 383 GLY A O 1
ATOM 3028 N N . GLY A 1 384 ? 18.962 -11.139 -48.944 1.00 60.38 384 GLY A N 1
ATOM 3029 C CA . GLY A 1 384 ? 18.195 -10.615 -47.809 1.00 60.38 384 GLY A CA 1
ATOM 3030 C C . GLY A 1 384 ? 18.935 -10.684 -46.467 1.00 60.38 384 GLY A C 1
ATOM 3031 O O . GLY A 1 384 ? 19.906 -11.425 -46.299 1.00 60.38 384 GLY A O 1
ATOM 3032 N N . SER A 1 385 ? 18.436 -9.935 -45.483 1.00 62.34 385 SER A N 1
ATOM 3033 C CA . SER A 1 385 ? 18.986 -9.895 -44.125 1.00 62.34 385 SER A CA 1
ATOM 3034 C C . SER A 1 385 ? 17.963 -10.393 -43.109 1.00 62.34 385 SER A C 1
ATOM 3036 O O . SER A 1 385 ? 16.838 -9.899 -43.054 1.00 62.34 385 SER A O 1
ATOM 3038 N N . TYR A 1 386 ? 18.354 -11.367 -42.291 1.00 63.94 386 TYR A N 1
ATOM 3039 C CA . TYR A 1 386 ? 17.527 -11.961 -41.248 1.00 63.94 386 TYR A CA 1
ATOM 3040 C C . TYR A 1 386 ? 18.140 -11.707 -39.869 1.00 63.94 386 TYR A C 1
ATOM 3042 O O . TYR A 1 386 ? 19.263 -12.117 -39.574 1.00 63.94 386 TYR A O 1
ATOM 3050 N N . SER A 1 387 ? 17.371 -11.061 -38.994 1.00 65.81 387 SER A N 1
ATOM 3051 C CA . SER A 1 387 ? 17.754 -10.852 -37.598 1.00 65.81 387 SER A CA 1
ATOM 3052 C C . SER A 1 387 ? 16.870 -11.670 -36.650 1.00 65.81 387 SER A C 1
ATOM 3054 O O . SER A 1 387 ? 15.711 -11.938 -36.959 1.00 65.81 387 SER A O 1
ATOM 3056 N N . ALA A 1 388 ? 17.374 -12.058 -35.482 1.00 64.19 388 ALA A N 1
ATOM 3057 C CA . ALA A 1 388 ? 16.594 -12.748 -34.454 1.00 64.19 388 ALA A CA 1
ATOM 3058 C C . ALA A 1 388 ? 16.887 -12.197 -33.051 1.00 64.19 388 ALA A C 1
ATOM 3060 O O . ALA A 1 388 ? 18.001 -11.777 -32.749 1.00 64.19 388 ALA A O 1
ATOM 3061 N N . LEU A 1 389 ? 15.881 -12.238 -32.168 1.00 58.84 389 LEU A N 1
ATOM 3062 C CA . LEU A 1 389 ? 16.021 -11.838 -30.755 1.00 58.84 389 LEU A CA 1
ATOM 3063 C C . LEU A 1 389 ? 16.371 -13.007 -29.819 1.00 58.84 389 LEU A C 1
ATOM 3065 O O . LEU A 1 389 ? 16.696 -12.795 -28.652 1.00 58.84 389 LEU A O 1
ATOM 3069 N N . ARG A 1 390 ? 16.282 -14.250 -30.308 1.00 60.38 390 ARG A N 1
ATOM 3070 C CA . ARG A 1 390 ? 16.718 -15.464 -29.604 1.00 60.38 390 ARG A CA 1
ATOM 3071 C C . ARG A 1 390 ? 17.859 -16.117 -30.362 1.00 60.38 390 ARG A C 1
ATOM 3073 O O . ARG A 1 390 ? 17.918 -16.051 -31.588 1.00 60.38 390 ARG A O 1
ATOM 3080 N N . TYR A 1 391 ? 18.698 -16.825 -29.613 1.00 64.88 391 TYR A N 1
ATOM 3081 C CA . TYR A 1 391 ? 19.608 -17.795 -30.201 1.00 64.88 391 TYR A CA 1
ATOM 3082 C C . TYR A 1 391 ? 18.828 -18.910 -30.891 1.00 64.88 391 TYR A C 1
ATOM 3084 O O . TYR A 1 391 ? 17.882 -19.467 -30.325 1.00 64.88 391 TYR A O 1
ATOM 3092 N N . LEU A 1 392 ? 19.270 -19.226 -32.103 1.00 68.12 392 LEU A N 1
ATOM 3093 C CA . LEU A 1 392 ? 18.869 -20.407 -32.849 1.00 68.12 392 LEU A CA 1
ATOM 3094 C C . LEU A 1 392 ? 19.967 -21.475 -32.718 1.00 68.12 392 LEU A C 1
ATOM 3096 O O . LEU A 1 392 ? 21.132 -21.113 -32.524 1.00 68.12 392 LEU A O 1
ATOM 3100 N N . PRO A 1 393 ? 19.620 -22.770 -32.809 1.00 75.06 393 PRO A N 1
ATOM 3101 C CA . PRO A 1 393 ? 20.603 -23.847 -32.875 1.00 75.06 393 PRO A CA 1
ATOM 3102 C C . PRO A 1 393 ? 21.664 -23.595 -33.959 1.00 75.06 393 PRO A C 1
ATOM 3104 O O . PRO A 1 393 ? 21.390 -22.960 -34.981 1.00 75.06 393 PRO A O 1
ATOM 3107 N N . LYS A 1 394 ? 22.899 -24.054 -33.723 1.00 72.88 394 LYS A N 1
ATOM 3108 C CA . LYS A 1 394 ? 24.064 -23.741 -34.570 1.00 72.88 394 LYS A CA 1
ATOM 3109 C C . LYS A 1 394 ? 23.860 -24.174 -36.025 1.00 72.88 394 LYS A C 1
ATOM 3111 O O . LYS A 1 394 ? 24.214 -23.433 -36.933 1.00 72.88 394 LYS A O 1
ATOM 3116 N N . ASP A 1 395 ? 23.254 -25.333 -36.237 1.00 78.56 395 ASP A N 1
ATOM 3117 C CA . ASP A 1 395 ? 22.891 -25.876 -37.546 1.00 78.56 395 ASP A CA 1
ATOM 3118 C C . ASP A 1 395 ? 21.867 -24.993 -38.283 1.00 78.56 395 ASP A C 1
ATOM 3120 O O . ASP A 1 395 ? 22.005 -24.750 -39.483 1.00 78.56 395 ASP A O 1
ATOM 3124 N N . VAL A 1 396 ? 20.893 -24.427 -37.562 1.00 76.44 396 VAL A N 1
ATOM 3125 C CA . VAL A 1 396 ? 19.928 -23.463 -38.110 1.00 76.44 396 VAL A CA 1
ATOM 3126 C C . VAL A 1 396 ? 20.640 -22.173 -38.502 1.00 76.44 396 VAL A C 1
ATOM 3128 O O . VAL A 1 396 ? 20.430 -21.676 -39.604 1.00 76.44 396 VAL A O 1
ATOM 3131 N N . VAL A 1 397 ? 21.522 -21.650 -37.647 1.00 74.19 397 VAL A N 1
ATOM 3132 C CA . VAL A 1 397 ? 22.314 -20.446 -37.947 1.00 74.19 397 VAL A CA 1
ATOM 3133 C C . VAL A 1 397 ? 23.179 -20.652 -39.188 1.00 74.19 397 VAL A C 1
ATOM 3135 O O . VAL A 1 397 ? 23.134 -19.829 -40.097 1.00 74.19 397 VAL A O 1
ATOM 3138 N N . THR A 1 398 ? 23.912 -21.764 -39.278 1.00 76.81 398 THR A N 1
ATOM 3139 C CA . THR A 1 398 ? 24.718 -22.104 -40.460 1.00 76.81 398 THR A CA 1
ATOM 3140 C C . THR A 1 398 ? 23.857 -22.198 -41.720 1.00 76.81 398 THR A C 1
ATOM 3142 O O . THR A 1 398 ? 24.241 -21.687 -42.771 1.00 76.81 398 THR A O 1
ATOM 3145 N N . TRP A 1 399 ? 22.665 -22.792 -41.618 1.00 80.88 399 TRP A N 1
ATOM 3146 C CA . TRP A 1 399 ? 21.731 -22.890 -42.737 1.00 80.88 399 TRP A CA 1
ATOM 3147 C C . TRP A 1 399 ? 21.203 -21.522 -43.203 1.00 80.88 399 TRP A C 1
ATOM 3149 O O . TRP A 1 399 ? 21.066 -21.313 -44.413 1.00 80.88 399 TRP A O 1
ATOM 3159 N N . ILE A 1 400 ? 20.936 -20.598 -42.269 1.00 73.06 400 ILE A N 1
ATOM 3160 C CA . ILE A 1 400 ? 20.489 -19.226 -42.559 1.00 73.06 400 ILE A CA 1
ATOM 3161 C C . ILE A 1 400 ? 21.621 -18.412 -43.181 1.00 73.06 400 ILE A C 1
ATOM 3163 O O . ILE A 1 400 ? 21.414 -17.806 -44.229 1.00 73.06 400 ILE A O 1
ATOM 3167 N N . SER A 1 401 ? 22.813 -18.430 -42.580 1.00 74.00 401 SER A N 1
ATOM 3168 C CA . SER A 1 401 ? 23.971 -17.649 -43.035 1.00 74.00 401 SER A CA 1
ATOM 3169 C C . SER A 1 401 ? 24.434 -18.018 -44.448 1.00 74.00 401 SER A C 1
ATOM 3171 O O . SER A 1 401 ? 25.054 -17.204 -45.122 1.00 74.00 401 SER A O 1
ATOM 3173 N N . ALA A 1 402 ? 24.109 -19.224 -44.926 1.00 78.19 402 ALA A N 1
ATOM 3174 C CA . ALA A 1 402 ? 24.348 -19.638 -46.309 1.00 78.19 402 ALA A CA 1
ATOM 3175 C C . ALA A 1 402 ? 23.368 -19.014 -47.331 1.00 78.19 402 ALA A C 1
ATOM 3177 O O . ALA A 1 402 ? 23.544 -19.197 -48.532 1.00 78.19 402 ALA A O 1
ATOM 3178 N N . ARG A 1 403 ? 22.301 -18.342 -46.875 1.00 73.50 403 ARG A N 1
ATOM 3179 C CA . ARG A 1 403 ? 21.172 -17.867 -47.705 1.00 73.50 403 ARG A CA 1
ATOM 3180 C C . ARG A 1 403 ? 20.834 -16.390 -47.497 1.00 73.50 403 ARG A C 1
ATOM 3182 O O . ARG A 1 403 ? 20.316 -15.750 -48.409 1.00 73.50 403 ARG A O 1
ATOM 3189 N N . ALA A 1 404 ? 21.119 -15.861 -46.315 1.00 69.81 404 ALA A N 1
ATOM 3190 C CA . ALA A 1 404 ? 20.845 -14.493 -45.908 1.00 69.81 404 ALA A CA 1
ATOM 3191 C C . ALA A 1 404 ? 21.925 -14.013 -44.933 1.00 69.81 404 ALA A C 1
ATOM 3193 O O . ALA A 1 404 ? 22.568 -14.821 -44.260 1.00 69.81 404 ALA A O 1
ATOM 3194 N N . SER A 1 405 ? 22.095 -12.696 -44.806 1.00 64.31 405 SER A N 1
ATOM 3195 C CA . SER A 1 405 ? 22.900 -12.164 -43.707 1.00 64.31 405 SER A CA 1
ATOM 3196 C C . SER A 1 405 ? 22.191 -12.463 -42.381 1.00 64.31 405 SER A C 1
ATOM 3198 O O . SER A 1 405 ? 20.969 -12.335 -42.283 1.00 64.31 405 SER A O 1
ATOM 3200 N N . PHE A 1 406 ? 22.938 -12.917 -41.375 1.00 64.06 406 PHE A N 1
ATOM 3201 C CA . PHE A 1 406 ? 22.378 -13.287 -40.079 1.00 64.06 406 PHE A CA 1
ATOM 3202 C C . PHE A 1 406 ? 22.913 -12.397 -38.965 1.00 64.06 406 PHE A C 1
ATOM 3204 O O . PHE A 1 406 ? 24.124 -12.243 -38.814 1.00 64.06 406 PHE A O 1
ATOM 3211 N N . SER A 1 407 ? 22.013 -11.878 -38.131 1.00 61.44 407 SER A N 1
ATOM 3212 C CA . SER A 1 407 ? 22.383 -11.197 -36.890 1.00 61.44 407 SER A CA 1
ATOM 3213 C C . SER A 1 407 ? 21.497 -11.636 -35.730 1.00 61.44 407 SER A C 1
ATOM 3215 O O . SER A 1 407 ? 20.280 -11.736 -35.870 1.00 61.44 407 SER A O 1
ATOM 3217 N N . VAL A 1 408 ? 22.082 -11.828 -34.551 1.00 58.28 408 VAL A N 1
ATOM 3218 C CA . VAL A 1 408 ? 21.318 -11.921 -33.300 1.00 58.28 408 VAL A CA 1
ATOM 3219 C C . VAL A 1 408 ? 21.457 -10.597 -32.579 1.00 58.28 408 VAL A C 1
ATOM 3221 O O . VAL A 1 408 ? 22.577 -10.122 -32.398 1.00 58.28 408 VAL A O 1
ATOM 3224 N N . THR A 1 409 ? 20.343 -10.015 -32.140 1.00 55.94 409 THR A N 1
ATOM 3225 C CA . THR A 1 409 ? 20.396 -8.765 -31.381 1.00 55.94 409 THR A CA 1
ATOM 3226 C C . THR A 1 409 ? 19.615 -8.855 -30.082 1.00 55.94 409 THR A C 1
ATOM 3228 O O . THR A 1 409 ? 18.471 -9.303 -30.048 1.00 55.94 409 THR A O 1
ATOM 3231 N N . LEU A 1 410 ? 20.254 -8.432 -28.992 1.00 56.28 410 LEU A N 1
ATOM 3232 C CA . LEU A 1 410 ? 19.697 -8.458 -27.645 1.00 56.28 410 LEU A CA 1
ATOM 3233 C C . LEU A 1 410 ? 19.648 -7.053 -27.079 1.00 56.28 410 LEU A C 1
ATOM 3235 O O . LEU A 1 410 ? 20.666 -6.385 -27.115 1.00 56.28 410 LEU A O 1
ATOM 3239 N N . ALA A 1 411 ? 18.553 -6.723 -26.390 1.00 51.38 411 ALA A N 1
ATOM 3240 C CA . ALA A 1 411 ? 18.291 -5.462 -25.678 1.00 51.38 411 ALA A CA 1
ATOM 3241 C C . ALA A 1 411 ? 19.394 -4.918 -24.754 1.00 51.38 411 ALA A C 1
ATOM 3243 O O . ALA A 1 411 ? 19.268 -3.817 -24.222 1.00 51.38 411 ALA A O 1
ATOM 3244 N N . TYR A 1 412 ? 20.405 -5.726 -24.452 1.00 45.22 412 TYR A N 1
ATOM 3245 C CA . TYR A 1 412 ? 21.527 -5.367 -23.596 1.00 45.22 412 TYR A CA 1
ATOM 3246 C C . TYR A 1 412 ? 22.712 -4.810 -24.396 1.00 45.22 412 TYR A C 1
ATOM 3248 O O . TYR A 1 412 ? 23.551 -4.129 -23.818 1.00 45.22 412 TYR A O 1
ATOM 3256 N N . THR A 1 413 ? 22.770 -5.030 -25.715 1.00 55.75 413 THR A N 1
ATOM 3257 C CA . THR A 1 413 ? 23.842 -4.496 -26.574 1.00 55.75 413 THR A CA 1
ATOM 3258 C C . THR A 1 413 ? 23.774 -2.973 -26.717 1.00 55.75 413 THR A C 1
ATOM 3260 O O . THR A 1 413 ? 24.806 -2.331 -26.877 1.00 55.75 413 THR A O 1
ATOM 3263 N N . SER A 1 414 ? 22.598 -2.362 -26.535 1.00 47.28 414 SER A N 1
ATOM 3264 C CA . SER A 1 414 ? 22.384 -0.909 -26.533 1.00 47.28 414 SER A CA 1
ATOM 3265 C C . SER A 1 414 ? 23.035 -0.191 -25.351 1.00 47.28 414 SER A C 1
ATOM 3267 O O . SER A 1 414 ? 23.069 1.035 -25.327 1.00 47.28 414 SER A O 1
ATOM 3269 N N . ILE A 1 415 ? 23.506 -0.937 -24.348 1.00 55.47 415 ILE A N 1
ATOM 3270 C CA . ILE A 1 415 ? 24.291 -0.400 -23.230 1.00 55.47 415 ILE A CA 1
ATOM 3271 C C . ILE A 1 415 ? 25.706 -0.039 -23.713 1.00 55.47 415 ILE A C 1
ATOM 3273 O O . ILE A 1 415 ? 26.335 0.855 -23.162 1.00 55.47 415 ILE A O 1
ATOM 3277 N N . GLY A 1 416 ? 26.189 -0.692 -24.777 1.00 52.56 416 GLY A N 1
ATOM 3278 C CA . GLY A 1 416 ? 27.526 -0.492 -25.340 1.00 52.56 416 GLY A CA 1
ATOM 3279 C C . GLY A 1 416 ? 28.651 -1.173 -24.562 1.00 52.56 416 GLY A C 1
ATOM 3280 O O . GLY A 1 416 ? 29.800 -1.139 -24.992 1.00 52.56 416 GLY A O 1
ATOM 3281 N N . GLU A 1 417 ? 28.323 -1.843 -23.461 1.00 62.19 417 GLU A N 1
ATOM 3282 C CA . GLU A 1 417 ? 29.262 -2.570 -22.610 1.00 62.19 417 GLU A CA 1
ATOM 3283 C C . GLU A 1 417 ? 29.202 -4.079 -22.866 1.00 62.19 417 GLU A C 1
ATOM 3285 O O . GLU A 1 417 ? 28.196 -4.617 -23.336 1.00 62.19 417 GLU A O 1
ATOM 3290 N N . ALA A 1 418 ? 30.296 -4.774 -22.554 1.00 62.38 418 ALA A N 1
ATOM 3291 C CA . ALA A 1 418 ? 30.340 -6.227 -22.630 1.00 62.38 418 ALA A CA 1
ATOM 3292 C C . ALA A 1 418 ? 29.433 -6.842 -21.553 1.00 62.38 418 ALA A C 1
ATOM 3294 O O . ALA A 1 418 ? 29.433 -6.398 -20.406 1.00 62.38 418 ALA A O 1
ATOM 3295 N N . PHE A 1 419 ? 28.700 -7.903 -21.888 1.00 57.09 419 PHE A N 1
ATOM 3296 C CA . PHE A 1 419 ? 27.853 -8.609 -20.923 1.00 57.09 419 PHE A CA 1
ATOM 3297 C C . PHE A 1 419 ? 27.835 -10.117 -21.181 1.00 57.09 419 PHE A C 1
ATOM 3299 O O . PHE A 1 419 ? 28.174 -10.590 -22.265 1.00 57.09 419 PHE A O 1
ATOM 3306 N N . GLN A 1 420 ? 27.441 -10.894 -20.173 1.00 49.59 420 GLN A N 1
ATOM 3307 C CA . GLN A 1 420 ? 27.347 -12.350 -20.263 1.00 49.59 420 GLN A CA 1
ATOM 3308 C C . GLN A 1 420 ? 25.902 -12.805 -20.051 1.00 49.59 420 GLN A C 1
ATOM 3310 O O . GLN A 1 420 ? 25.232 -12.365 -19.117 1.00 49.59 420 GLN A O 1
ATOM 3315 N N . LEU A 1 421 ? 25.422 -13.699 -20.918 1.00 44.19 421 LEU A N 1
ATOM 3316 C CA . LEU A 1 421 ? 24.099 -14.310 -20.820 1.00 44.19 421 LEU A CA 1
ATOM 3317 C C . LEU A 1 421 ? 24.244 -15.834 -20.886 1.00 44.19 421 LEU A C 1
ATOM 3319 O O . LEU A 1 421 ? 24.464 -16.411 -21.952 1.00 44.19 421 LEU A O 1
ATOM 3323 N N . GLY A 1 422 ? 24.144 -16.487 -19.727 1.00 59.34 422 GLY A N 1
ATOM 3324 C CA . GLY A 1 422 ? 24.449 -17.913 -19.601 1.00 59.34 422 GLY A CA 1
ATOM 3325 C C . GLY A 1 422 ? 25.912 -18.199 -19.956 1.00 59.34 422 GLY A C 1
ATOM 3326 O O . GLY A 1 422 ? 26.823 -17.543 -19.455 1.00 59.34 422 GLY A O 1
ATOM 3327 N N . SER A 1 423 ? 26.141 -19.159 -20.850 1.00 46.41 423 SER A N 1
ATOM 3328 C CA . SER A 1 423 ? 27.476 -19.524 -21.344 1.00 46.41 423 SER A CA 1
ATOM 3329 C C . SER A 1 423 ? 28.032 -18.583 -22.424 1.00 46.41 423 SER A C 1
ATOM 3331 O O . SER A 1 423 ? 29.159 -18.782 -22.868 1.00 46.41 423 SER A O 1
ATOM 3333 N N . TYR A 1 424 ? 27.274 -17.575 -22.872 1.00 44.81 424 TYR A N 1
ATOM 3334 C CA . TYR A 1 424 ? 27.649 -16.723 -24.005 1.00 44.81 424 TYR A CA 1
ATOM 3335 C C . TYR A 1 424 ? 28.125 -15.341 -23.556 1.00 44.81 424 TYR A C 1
ATOM 3337 O O . TYR A 1 424 ? 27.439 -14.655 -22.794 1.00 44.81 424 TYR A O 1
ATOM 3345 N N . ARG A 1 425 ? 29.284 -14.915 -24.073 1.00 53.75 425 ARG A N 1
ATOM 3346 C CA . ARG A 1 425 ? 29.887 -13.598 -23.824 1.00 53.75 425 ARG A CA 1
ATOM 3347 C C . ARG A 1 425 ? 29.649 -12.671 -25.013 1.00 53.75 425 ARG A C 1
ATOM 3349 O O . ARG A 1 425 ? 29.958 -13.027 -26.145 1.00 53.75 425 ARG A O 1
ATOM 3356 N N . PHE A 1 426 ? 29.145 -11.477 -24.732 1.00 56.62 426 PHE A N 1
ATOM 3357 C CA . PHE A 1 426 ? 28.941 -10.407 -25.699 1.00 56.62 426 PHE A CA 1
ATOM 3358 C C . PHE A 1 426 ? 30.027 -9.344 -25.517 1.00 56.62 426 PHE A C 1
ATOM 3360 O O . PHE A 1 426 ? 30.243 -8.902 -24.384 1.00 56.62 426 PHE A O 1
ATOM 3367 N N . PRO A 1 427 ? 30.730 -8.939 -26.588 1.00 61.69 427 PRO A N 1
ATOM 3368 C CA . PRO A 1 427 ? 31.662 -7.823 -26.523 1.00 61.69 427 PRO A CA 1
ATOM 3369 C C . PRO A 1 427 ? 30.901 -6.502 -26.349 1.00 61.69 427 PRO A C 1
ATOM 3371 O O . PRO A 1 427 ? 29.730 -6.397 -26.714 1.00 61.69 427 PRO A O 1
ATOM 3374 N N . GLY A 1 428 ? 31.573 -5.497 -25.787 1.00 64.06 428 GLY A N 1
ATOM 3375 C CA . GLY A 1 428 ? 31.031 -4.142 -25.743 1.00 64.06 428 GLY A CA 1
ATOM 3376 C C . GLY A 1 428 ? 30.975 -3.558 -27.148 1.00 64.06 428 GLY A C 1
ATOM 3377 O O . GLY A 1 428 ? 31.917 -3.727 -27.918 1.00 64.06 428 GLY A O 1
ATOM 3378 N N . MET A 1 429 ? 29.867 -2.896 -27.469 1.00 64.31 429 MET A N 1
ATOM 3379 C CA . MET A 1 429 ? 29.612 -2.281 -28.774 1.00 64.31 429 MET A CA 1
ATOM 3380 C C . MET A 1 429 ? 29.267 -0.791 -28.583 1.00 64.31 429 MET A C 1
ATOM 3382 O O . MET A 1 429 ? 28.090 -0.418 -28.621 1.00 64.31 429 MET A O 1
ATOM 3386 N N . PRO A 1 430 ? 30.249 0.086 -28.301 1.00 61.22 430 PRO A N 1
ATOM 3387 C CA . PRO A 1 430 ? 30.015 1.503 -27.988 1.00 61.22 430 PRO A CA 1
ATOM 3388 C C . PRO A 1 430 ? 29.211 2.259 -29.060 1.00 61.22 430 PRO A C 1
ATOM 3390 O O . PRO A 1 430 ? 28.434 3.167 -28.757 1.00 61.22 430 PRO A O 1
ATOM 3393 N N . GLU A 1 431 ? 29.331 1.847 -30.319 1.00 52.88 431 GLU A N 1
ATOM 3394 C CA . GLU A 1 431 ? 28.593 2.368 -31.468 1.00 52.88 431 GLU A CA 1
ATOM 3395 C C . GLU A 1 431 ? 27.084 2.054 -31.438 1.00 52.88 431 GLU A C 1
ATOM 3397 O O . GLU A 1 431 ? 26.296 2.739 -32.105 1.00 52.88 431 GLU A O 1
ATOM 3402 N N . TYR A 1 432 ? 26.668 1.065 -30.638 1.00 53.88 432 TYR A N 1
ATOM 3403 C CA . TYR A 1 432 ? 25.266 0.739 -30.365 1.00 53.88 432 TYR A CA 1
ATOM 3404 C C . TYR A 1 432 ? 24.697 1.682 -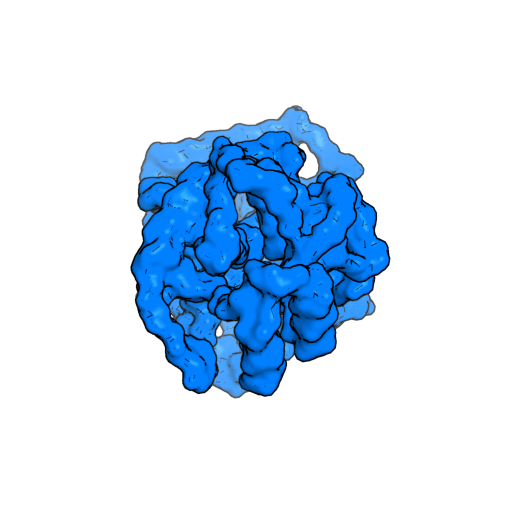29.304 1.00 53.88 432 TYR A C 1
ATOM 3406 O O . TYR A 1 432 ? 23.569 2.150 -29.453 1.00 53.88 432 TYR A O 1
ATOM 3414 N N . ALA A 1 433 ? 25.495 2.041 -28.294 1.00 51.62 433 ALA A N 1
ATOM 3415 C CA . ALA A 1 433 ? 25.123 3.034 -27.286 1.00 51.62 433 ALA A CA 1
ATOM 3416 C C . ALA A 1 433 ? 25.044 4.459 -27.856 1.00 51.62 433 ALA A C 1
ATOM 3418 O O . ALA A 1 433 ? 24.164 5.224 -27.467 1.00 51.62 433 ALA A O 1
ATOM 3419 N N . ALA A 1 434 ? 25.930 4.820 -28.791 1.00 51.59 434 ALA A N 1
ATOM 3420 C CA . ALA A 1 434 ? 25.950 6.154 -29.389 1.00 51.59 434 ALA A CA 1
ATOM 3421 C C . ALA A 1 434 ? 24.653 6.495 -30.128 1.00 51.59 434 ALA A C 1
ATOM 3423 O O . ALA A 1 434 ? 24.002 7.471 -29.781 1.00 51.59 434 ALA A O 1
ATOM 3424 N N . PHE A 1 435 ? 24.203 5.652 -31.056 1.00 50.59 435 PHE A N 1
ATOM 3425 C CA . PHE A 1 435 ? 22.949 5.941 -31.761 1.00 50.59 435 PHE A CA 1
ATOM 3426 C C . PHE A 1 435 ? 21.724 5.544 -30.950 1.00 50.59 435 PHE A C 1
ATOM 3428 O O . PHE A 1 435 ? 20.668 6.108 -31.202 1.00 50.59 435 PHE A O 1
ATOM 3435 N N . ALA A 1 436 ? 21.840 4.666 -29.940 1.00 48.62 436 ALA A N 1
ATOM 3436 C CA . ALA A 1 436 ? 20.769 4.546 -28.959 1.00 48.62 436 ALA A CA 1
ATOM 3437 C C . ALA A 1 436 ? 20.405 5.935 -28.421 1.00 48.62 436 ALA A C 1
ATOM 3439 O O . ALA A 1 436 ? 19.235 6.297 -28.462 1.00 48.62 436 ALA A O 1
ATOM 3440 N N . ARG A 1 437 ? 21.398 6.742 -28.019 1.00 50.41 437 ARG A N 1
ATOM 3441 C CA . ARG A 1 437 ? 21.186 8.143 -27.612 1.00 50.41 437 ARG A CA 1
ATOM 3442 C C . ARG A 1 437 ? 20.568 9.000 -28.724 1.00 50.41 437 ARG A C 1
ATOM 3444 O O . ARG A 1 437 ? 19.581 9.670 -28.456 1.00 50.41 437 ARG A O 1
ATOM 3451 N N . ASP A 1 438 ? 21.074 8.933 -29.953 1.00 49.12 438 ASP A N 1
ATOM 3452 C CA . ASP A 1 438 ? 20.566 9.762 -31.065 1.00 49.12 438 ASP A CA 1
ATOM 3453 C C . ASP A 1 438 ? 19.117 9.422 -31.466 1.00 49.12 438 ASP A C 1
ATOM 3455 O O . ASP A 1 438 ? 18.318 10.296 -31.786 1.00 49.12 438 ASP A O 1
ATOM 3459 N N . PHE A 1 439 ? 18.740 8.146 -31.411 1.00 48.69 439 PHE A N 1
ATOM 3460 C CA . PHE A 1 439 ? 17.374 7.694 -31.667 1.00 48.69 439 PHE A CA 1
ATOM 3461 C C . PHE A 1 439 ? 16.434 8.032 -30.499 1.00 48.69 439 PHE A C 1
ATOM 3463 O O . PHE A 1 439 ? 15.243 8.229 -30.723 1.00 48.69 439 PHE A O 1
ATOM 3470 N N . TRP A 1 440 ? 16.937 8.140 -29.263 1.00 45.19 440 TRP A N 1
ATOM 3471 C CA . TRP A 1 440 ? 16.138 8.624 -28.128 1.00 45.19 440 TRP A CA 1
ATOM 3472 C C . TRP A 1 440 ? 15.690 10.078 -28.310 1.00 45.19 440 TRP A C 1
ATOM 3474 O O . TRP A 1 440 ? 14.563 10.389 -27.947 1.00 45.19 440 TRP A O 1
ATOM 3484 N N . ILE A 1 441 ? 16.512 10.921 -28.939 1.00 47.19 441 ILE A N 1
ATOM 3485 C CA . ILE A 1 441 ? 16.156 12.314 -29.263 1.00 47.19 441 ILE A CA 1
ATOM 3486 C C . ILE A 1 441 ? 14.995 12.358 -30.276 1.00 47.19 441 ILE A C 1
ATOM 3488 O O . ILE A 1 441 ? 14.079 13.155 -30.138 1.00 47.19 441 ILE A O 1
ATOM 3492 N N . LEU A 1 442 ? 14.960 11.438 -31.247 1.00 46.53 442 LEU A N 1
ATOM 3493 C CA . LEU A 1 442 ? 13.836 11.299 -32.193 1.00 46.53 442 LEU A CA 1
ATOM 3494 C C . LEU A 1 442 ? 12.593 10.634 -31.568 1.00 46.53 442 LEU A C 1
ATOM 3496 O O . LEU A 1 442 ? 11.475 10.807 -32.047 1.00 46.53 442 LEU A O 1
ATOM 3500 N N . ALA A 1 443 ? 12.760 9.858 -30.494 1.00 45.38 443 ALA A N 1
ATOM 3501 C CA . ALA A 1 443 ? 11.652 9.243 -29.769 1.00 45.38 443 ALA A CA 1
ATOM 3502 C C . ALA A 1 443 ? 10.855 10.252 -28.917 1.00 45.38 443 ALA A C 1
ATOM 3504 O O . ALA A 1 443 ? 9.707 9.958 -28.586 1.00 45.38 443 ALA A O 1
ATOM 3505 N N . GLU A 1 444 ? 11.408 11.434 -28.619 1.00 44.62 444 GLU A N 1
ATOM 3506 C CA . GLU A 1 444 ? 10.675 12.543 -27.983 1.00 44.62 444 GLU A CA 1
ATOM 3507 C C . GLU A 1 444 ? 9.509 13.037 -28.867 1.00 44.62 444 GLU A C 1
ATOM 3509 O O . GLU A 1 444 ? 8.428 13.340 -28.361 1.00 44.62 444 GLU A O 1
ATOM 3514 N N . GLU A 1 445 ? 9.651 13.005 -30.198 1.00 46.31 445 GLU A N 1
ATOM 3515 C CA . GLU A 1 445 ? 8.548 13.296 -31.134 1.00 46.31 445 GLU A CA 1
ATOM 3516 C C . GLU A 1 445 ? 7.459 12.203 -31.097 1.00 46.31 445 GLU A C 1
ATOM 3518 O O . GLU A 1 445 ? 6.262 12.483 -31.176 1.00 46.31 445 GLU A O 1
ATOM 3523 N N . ALA A 1 446 ? 7.841 10.935 -30.903 1.00 41.19 446 ALA A N 1
ATOM 3524 C CA . ALA A 1 446 ? 6.887 9.838 -30.713 1.00 41.19 446 ALA A CA 1
ATOM 3525 C C . ALA A 1 446 ? 6.177 9.903 -29.345 1.00 41.19 446 ALA A C 1
ATOM 3527 O O . ALA A 1 446 ? 5.040 9.444 -29.215 1.00 41.19 446 ALA A O 1
ATOM 3528 N N . GLU A 1 447 ? 6.819 10.494 -28.334 1.00 43.06 447 GLU A N 1
ATOM 3529 C CA . GLU A 1 447 ? 6.222 10.786 -27.030 1.00 43.06 447 GLU A CA 1
ATOM 3530 C C . GLU A 1 447 ? 5.149 11.878 -27.138 1.00 43.06 447 GLU A C 1
ATOM 3532 O O . GLU A 1 447 ? 4.073 11.714 -26.565 1.00 43.06 447 GLU A O 1
ATOM 3537 N N . GLN A 1 448 ? 5.349 12.907 -27.969 1.00 44.56 448 GLN A N 1
ATOM 3538 C CA . GLN A 1 448 ? 4.282 13.863 -28.302 1.00 44.56 448 GLN A CA 1
ATOM 3539 C C . GLN A 1 448 ? 3.083 13.178 -28.969 1.00 44.56 448 GLN A C 1
ATOM 3541 O O . GLN A 1 448 ? 1.945 13.432 -28.589 1.00 44.56 448 GLN A O 1
ATOM 3546 N N . LEU A 1 449 ? 3.304 12.223 -29.877 1.00 44.03 449 LEU A N 1
ATOM 3547 C CA . LEU A 1 449 ? 2.214 11.454 -30.496 1.00 44.03 449 LEU A CA 1
ATOM 3548 C C . LEU A 1 449 ? 1.473 10.529 -29.505 1.00 44.03 449 LEU A C 1
ATOM 3550 O O . LEU A 1 449 ? 0.288 10.236 -29.705 1.00 44.03 449 LEU A O 1
ATOM 3554 N N . LEU A 1 450 ? 2.139 10.075 -28.435 1.00 44.62 450 LEU A N 1
ATOM 3555 C CA . LEU A 1 450 ? 1.512 9.369 -27.308 1.00 44.62 450 LEU A CA 1
ATOM 3556 C C . LEU A 1 450 ? 0.698 10.326 -26.423 1.00 44.62 450 LEU A C 1
ATOM 3558 O O . LEU A 1 450 ? -0.418 9.983 -26.030 1.00 44.62 450 LEU A O 1
ATOM 3562 N N . VAL A 1 451 ? 1.231 11.519 -26.137 1.00 44.38 451 VAL A N 1
ATOM 3563 C CA . VAL A 1 451 ? 0.565 12.582 -25.361 1.00 44.38 451 VAL A CA 1
ATOM 3564 C C . VAL A 1 451 ? -0.674 13.112 -26.089 1.00 44.38 451 VAL A C 1
ATOM 3566 O O . VAL A 1 451 ? -1.720 13.298 -25.474 1.00 44.38 451 VAL A O 1
ATOM 3569 N N . GLU A 1 452 ? -0.599 13.268 -27.409 1.00 46.00 452 GLU A N 1
ATOM 3570 C CA . GLU A 1 452 ? -1.709 13.679 -28.276 1.00 46.00 452 GLU A CA 1
ATOM 3571 C C . GLU A 1 452 ? -2.741 12.561 -28.517 1.00 46.00 452 GLU A C 1
ATOM 3573 O O . GLU A 1 452 ? -3.731 12.761 -29.220 1.00 46.00 452 GLU A O 1
ATOM 3578 N N . GLY A 1 453 ? -2.519 11.356 -27.979 1.00 41.66 453 GLY A N 1
ATOM 3579 C CA . GLY A 1 453 ? -3.434 10.220 -28.115 1.00 41.66 453 GLY A CA 1
ATOM 3580 C C . GLY A 1 453 ? -3.525 9.635 -29.529 1.00 41.66 453 GLY A C 1
ATOM 3581 O O . GLY A 1 453 ? -4.333 8.732 -29.767 1.00 41.66 453 GLY A O 1
ATOM 3582 N N . LYS A 1 454 ? -2.679 10.101 -30.456 1.00 40.47 454 LYS A N 1
ATOM 3583 C CA . LYS A 1 454 ? -2.551 9.578 -31.824 1.00 40.47 454 LYS A CA 1
ATOM 3584 C C . LYS A 1 454 ? -1.962 8.161 -31.838 1.00 40.47 454 LYS A C 1
ATOM 3586 O O . LYS A 1 454 ? -2.105 7.447 -32.828 1.00 40.47 454 LYS A O 1
ATOM 3591 N N . ILE A 1 455 ? -1.333 7.735 -30.735 1.00 41.28 455 ILE A N 1
ATOM 3592 C CA . ILE A 1 455 ? -0.755 6.400 -30.529 1.00 41.28 455 ILE A CA 1
ATOM 3593 C C . ILE A 1 455 ? -1.098 5.899 -29.109 1.00 41.28 455 ILE A C 1
ATOM 3595 O O . ILE A 1 455 ? -1.168 6.685 -28.169 1.00 41.28 455 ILE A O 1
ATOM 3599 N N . LYS A 1 456 ? -1.312 4.583 -28.928 1.00 42.81 456 LYS A N 1
ATOM 3600 C CA . LYS A 1 456 ? -1.598 3.942 -27.624 1.00 42.81 456 LYS A CA 1
ATOM 3601 C C . LYS A 1 456 ? -0.587 2.838 -27.295 1.00 42.81 456 LYS A C 1
ATOM 3603 O O . LYS A 1 456 ? -0.298 1.997 -28.144 1.00 42.81 456 LYS A O 1
ATOM 3608 N N . VAL A 1 457 ? -0.085 2.827 -26.055 1.00 40.59 457 VAL A N 1
ATOM 3609 C CA . VAL A 1 457 ? 0.857 1.814 -25.533 1.00 40.59 457 VAL A CA 1
ATOM 3610 C C . VAL A 1 457 ? 0.121 0.545 -25.073 1.00 40.59 457 VAL A C 1
ATOM 3612 O O . VAL A 1 457 ? -1.058 0.591 -24.715 1.00 40.59 457 VAL A O 1
ATOM 3615 N N . HIS A 1 458 ? 0.823 -0.593 -25.040 1.00 37.88 458 HIS A N 1
ATOM 3616 C CA . HIS A 1 458 ? 0.313 -1.848 -24.478 1.00 37.88 458 HIS A CA 1
ATOM 3617 C C . HIS A 1 458 ? -0.040 -1.683 -22.988 1.00 37.88 458 HIS A C 1
ATOM 3619 O O . HIS A 1 458 ? 0.769 -1.189 -22.201 1.00 37.88 458 HIS A O 1
ATOM 3625 N N . ARG A 1 459 ? -1.237 -2.126 -22.580 1.00 40.03 459 ARG A N 1
ATOM 3626 C CA . ARG A 1 459 ? -1.709 -2.008 -21.188 1.00 40.03 459 ARG A CA 1
ATOM 3627 C C . ARG A 1 459 ? -0.915 -2.919 -20.235 1.00 40.03 459 ARG A C 1
ATOM 3629 O O . ARG A 1 459 ? -0.533 -4.015 -20.652 1.00 40.03 459 ARG A O 1
ATOM 3636 N N . PRO A 1 460 ? -0.667 -2.505 -18.976 1.00 38.03 460 PRO A N 1
ATOM 3637 C CA . PRO A 1 460 ? -0.182 -3.408 -17.932 1.00 38.03 460 PRO A CA 1
ATOM 3638 C C . PRO A 1 460 ? -1.072 -4.637 -17.800 1.00 38.03 460 PRO A C 1
ATOM 3640 O O . PRO A 1 460 ? -2.289 -4.498 -17.726 1.00 38.03 460 PRO A O 1
ATOM 3643 N N . GLN A 1 461 ? -0.450 -5.811 -17.742 1.00 37.25 461 GLN A N 1
ATOM 3644 C CA . GLN A 1 461 ? -1.104 -7.096 -17.532 1.00 37.25 461 GLN A CA 1
ATOM 3645 C C . GLN A 1 461 ? -0.454 -7.782 -16.330 1.00 37.25 461 GLN A C 1
ATOM 3647 O O . GLN A 1 461 ? 0.768 -7.898 -16.299 1.00 37.25 461 GLN A O 1
ATOM 3652 N N . ALA A 1 462 ? -1.251 -8.229 -15.360 1.00 39.94 462 ALA A N 1
ATOM 3653 C CA . ALA A 1 462 ? -0.797 -9.105 -14.276 1.00 39.94 462 ALA A CA 1
ATOM 3654 C C . ALA A 1 462 ? -1.853 -10.178 -14.022 1.00 39.94 462 ALA A C 1
ATOM 3656 O O . ALA A 1 462 ? -3.042 -9.883 -14.061 1.00 39.94 462 ALA A O 1
ATOM 3657 N N . ASN A 1 463 ? -1.461 -11.423 -13.788 1.00 40.44 463 ASN A N 1
ATOM 3658 C CA . ASN A 1 463 ? -2.425 -12.475 -13.465 1.00 40.44 463 ASN A CA 1
ATOM 3659 C C . ASN A 1 463 ? -3.002 -12.360 -12.047 1.00 40.44 463 ASN A C 1
ATOM 3661 O O . ASN A 1 463 ? -2.487 -11.614 -11.214 1.00 40.44 463 ASN A O 1
ATOM 3665 N N . ALA A 1 464 ? -4.057 -13.138 -11.762 1.00 37.72 464 ALA A N 1
ATOM 3666 C CA . ALA A 1 464 ? -4.698 -13.212 -10.436 1.00 37.72 464 ALA A CA 1
ATOM 3667 C C . ALA A 1 464 ? -3.723 -13.576 -9.294 1.00 37.72 464 ALA A C 1
ATOM 3669 O O . ALA A 1 464 ? -4.061 -13.466 -8.122 1.00 37.72 464 ALA A O 1
ATOM 3670 N N . GLN A 1 465 ? -2.510 -14.031 -9.623 1.00 39.53 465 GLN A N 1
ATOM 3671 C CA . GLN A 1 465 ? -1.489 -14.486 -8.682 1.00 39.53 465 GLN A CA 1
ATOM 3672 C C . GLN A 1 465 ? -0.341 -13.470 -8.505 1.00 39.53 465 GLN A C 1
ATOM 3674 O O . GLN A 1 465 ? 0.640 -13.781 -7.816 1.00 39.53 465 GLN A O 1
ATOM 3679 N N . GLY A 1 466 ? -0.430 -12.280 -9.116 1.00 40.94 466 GLY A N 1
ATOM 3680 C CA . GLY A 1 466 ? 0.620 -11.256 -9.067 1.00 40.94 466 GLY A CA 1
ATOM 3681 C C . GLY A 1 466 ? 1.882 -11.667 -9.836 1.00 40.94 466 GLY A C 1
ATOM 3682 O O . GLY A 1 466 ? 2.981 -11.745 -9.281 1.00 40.94 466 GLY A O 1
ATOM 3683 N N . SER A 1 467 ? 1.736 -12.024 -11.111 1.00 39.22 467 SER A N 1
ATOM 3684 C CA . SER A 1 467 ? 2.871 -12.210 -12.028 1.00 39.22 467 SER A CA 1
ATOM 3685 C C . SER A 1 467 ? 2.566 -11.762 -13.441 1.00 39.22 467 SER A C 1
ATOM 3687 O O . SER A 1 467 ? 1.391 -11.894 -13.860 1.00 39.22 467 SER A O 1
#

InterPro domains:
  IPR046366 ER-bound oxygenase mpaB/B' [PTHR36124] (1-288)

Foldseek 3Di:
DDLVLLLVLLQCCCFFNCVPQLQVLLVLLVLLLLQFPLSLVLCVVVVCLALVRVLLVSVLVLLLVCQCNNDRCPDPLNLLSLVLLLVVCVVCVVVCSCPLVSVLLSLLSSLLSSQLSCVQFALDHDDLSNQQSSLSSSVSSCVSSVRQPVVFPCSVVDDPTSSSSNVRSNVVSVVVLVVGRAADPSLCSNCCRNQCLLCVVPDPVVSLLVLQVSLLSDDPSSCNSSVGDHDDPVSNVVSSVVRVVNNVCNNPPDDGGPGTDDQWDPAADPPDQWTFGPDDDSNQVLNSPDVQLPFFLPCVLQVQDWQPDEDDDAAAEEEEACQDLNNLVVLVRCVSSVHQYHYHDDPVCVVVCVLRHDDDDADEYADDDLVVLVVRLVRDAAEAAYEYQDDDPPVSVVVSVVRYHYYYTYSCQLVQDWDDDPPDTRHRHVVSVVRSVVSVVVCVVVVVCVVVVVDDGDTDIAGSSSD

pLDDT: mean 73.71, std 21.23, range [25.06, 98.69]

Radius of gyration: 26.26 Å; chains: 1; bounding box: 54×53×78 Å

Sequence (467 aa):
MTTKEAHDIVVQLQLLEFPYAFEKARKVALLKAGGIPTMSKLFAVTGQNNKRNAGKRAIDTQVLLREAQTQLRDSDRYATAVARMNYLHARYRRANKITDLDLLHTLGDGLGEISKVIQKEEWRQLTDAEKCAIGVFHKNLGDDIKIPFGPLPSSKEGWSSGLEFFEELDAWTHKYEQEVARPTATNDRYVRVYVDSAVSKLSGLATVTIRKVLAESLDDIMRASLCLEPPGLLLSAIIKAIRIFRITYLRYMALPRSRPIKLVAEQPNPGTTHFNFDQLSFQPWSFGGKVPSWSKEKYQPLKLPLPGKLFPNGDCLLIYGGSTATSALAILFAKLSYLKVLVTASPKNLDYLRNYASTRTGIWAMFSTEDTARKAVFVLKAGGSYSALRYLPKDVVTWISARASFSVTLAYTSIGEAFQLGSYRFPGMPEYAAFARDFWILAEEAEQLLVEGKIKVHRPQANAQGS

Secondary structure (DSSP, 8-state):
--HHHHHHHHHHIIIII-HHHHHHHHHHHHHHGGGSHHHHHHHHHTT-SSTTTHHHHHHHHHHHHHHHHHS-TTSHHHHHHHHHHHHHHHHHHHTTSS-HHHHHHHHHHHHHHHHHHHHHHSSSPPPHHHHHHHHHHHHHHHHHTT---TTSGGGTT--SSHHHHHHHHHHHHHHHHHHH----HHHHHHHIIIIITTSTTS-HHHHHHHHHHHHHTS-HHHHHHTTPPPPPHHHHHHHHHHHHHHHHHHHHTSPPPSS---SS-SSPPTTSSEEE--S--SS-HHHHS-S-S-SSTTTTTTTPPPTTSPPSS--EEEEETTTSHHHHHHHHHHHHTT-EEEEE--GGGHHHHHTT--------BSS--HHHHHHHHHTSPTT-EEEESSPPPHHHHHHHHTTSEEEE--TTGGG-S-EEETTEEE---HHHHHHHHHHHHHHHHHHHHHHTTSS-PPPPEEETT--